Protein 4XGQ (pdb70)

Structure (mmCIF, N/CA/C/O backbone):
data_4XGQ
#
_entry.id   4XGQ
#
_cell.length_a   96.381
_cell.length_b   96.381
_cell.length_c   232.788
_cell.angle_alpha   90.00
_cell.angle_beta   90.00
_cell.angle_gamma   120.00
#
_symmetry.space_group_name_H-M   'P 31 2 1'
#
loop_
_entity.id
_entity.type
_entity.pdbx_description
1 polymer 'Ribonuclease VapC30'
2 polymer 'Antitoxin VapB30'
3 non-polymer 'MAGNESIUM ION'
4 water water
#
loop_
_atom_site.group_PDB
_atom_site.id
_atom_site.type_symbol
_atom_site.label_atom_id
_atom_site.label_alt_id
_atom_site.label_comp_id
_atom_site.label_asym_id
_atom_site.label_entity_id
_atom_site.label_seq_id
_atom_site.pdbx_PDB_ins_code
_atom_site.Cartn_x
_atom_site.Cartn_y
_atom_site.Cartn_z
_atom_site.occupancy
_atom_site.B_iso_or_equiv
_atom_site.auth_seq_id
_atom_site.auth_comp_id
_atom_site.auth_asym_id
_atom_site.auth_atom_id
_atom_site.pdbx_PDB_model_num
ATOM 1 N N . MET A 1 1 ? -28.519 -37.617 -29.994 1.00 52.77 0 MET A N 1
ATOM 2 C CA . MET A 1 1 ? -27.731 -37.353 -28.762 1.00 46.87 0 MET A CA 1
ATOM 3 C C . MET A 1 1 ? -27.044 -36.034 -28.951 1.00 44.40 0 MET A C 1
ATOM 4 O O . MET A 1 1 ? -26.972 -35.542 -30.058 1.00 49.37 0 MET A O 1
ATOM 9 N N . MET A 1 2 ? -26.541 -35.452 -27.875 1.00 46.24 1 MET A N 1
ATOM 10 C CA . MET A 1 2 ? -25.745 -34.246 -27.968 1.00 47.69 1 MET A CA 1
ATOM 11 C C . MET A 1 2 ? -24.560 -34.308 -27.034 1.00 51.46 1 MET A C 1
ATOM 12 O O . MET A 1 2 ? -24.564 -35.089 -26.088 1.00 59.87 1 MET A O 1
ATOM 17 N N . VAL A 1 3 ? -23.572 -33.449 -27.273 1.00 46.06 2 VAL A N 1
ATOM 18 C CA . VAL A 1 3 ? -22.512 -33.244 -26.328 1.00 45.29 2 VAL A CA 1
ATOM 19 C C . VAL A 1 3 ? -22.663 -31.824 -25.819 1.00 45.32 2 VAL A C 1
ATOM 20 O O . VAL A 1 3 ? -22.861 -30.922 -26.604 1.00 41.91 2 VAL A O 1
ATOM 24 N N . ILE A 1 4 ? -22.531 -31.630 -24.510 1.00 47.26 3 ILE A N 1
ATOM 25 C CA . ILE A 1 4 ? -22.641 -30.313 -23.921 1.00 49.94 3 ILE A CA 1
ATOM 26 C C . ILE A 1 4 ? -21.261 -29.748 -23.605 1.00 51.64 3 ILE A C 1
ATOM 27 O O . ILE A 1 4 ? -20.415 -30.464 -23.094 1.00 57.13 3 ILE A O 1
ATOM 32 N N . ASP A 1 5 ? -21.050 -28.459 -23.859 1.00 47.60 4 ASP A N 1
ATOM 33 C CA . ASP A 1 5 ? -19.776 -27.851 -23.572 1.00 48.19 4 ASP A CA 1
ATOM 34 C C . ASP A 1 5 ? -19.877 -26.967 -22.371 1.00 51.12 4 ASP A C 1
ATOM 35 O O . ASP A 1 5 ? -20.964 -26.574 -21.963 1.00 55.66 4 ASP A O 1
ATOM 40 N N . THR A 1 6 ? -18.717 -26.662 -21.802 1.00 54.30 5 THR A N 1
ATOM 41 C CA . THR A 1 6 ? -18.594 -25.804 -20.619 1.00 51.62 5 THR A CA 1
ATOM 42 C C . THR A 1 6 ? -19.214 -24.446 -20.872 1.00 49.33 5 THR A C 1
ATOM 43 O O . THR A 1 6 ? -19.875 -23.900 -20.005 1.00 50.62 5 THR A O 1
ATOM 47 N N . SER A 1 7 ? -18.986 -23.902 -22.067 1.00 48.30 6 SER A N 1
ATOM 48 C CA . SER A 1 7 ? -19.506 -22.592 -22.419 1.00 48.73 6 SER A CA 1
ATOM 49 C C . SER A 1 7 ? -21.033 -22.526 -22.360 1.00 48.55 6 SER A C 1
ATOM 50 O O . SER A 1 7 ? -21.597 -21.520 -21.999 1.00 50.91 6 SER A O 1
ATOM 53 N N . ALA A 1 8 ? -21.695 -23.617 -22.708 1.00 51.57 7 ALA A N 1
ATOM 54 C CA . ALA A 1 8 ? -23.146 -23.694 -22.621 1.00 52.21 7 ALA A CA 1
ATOM 55 C C . ALA A 1 8 ? -23.636 -23.751 -21.179 1.00 58.33 7 ALA A C 1
ATOM 56 O O . ALA A 1 8 ? -24.463 -22.933 -20.769 1.00 67.31 7 ALA A O 1
ATOM 58 N N . LEU A 1 9 ? -23.139 -24.707 -20.400 1.00 55.53 8 LEU A N 1
ATOM 59 C CA . LEU A 1 9 ? -23.655 -24.900 -19.030 1.00 51.44 8 LEU A CA 1
ATOM 60 C C . LEU A 1 9 ? -23.389 -23.723 -18.128 1.00 51.87 8 LEU A C 1
ATOM 61 O O . LEU A 1 9 ? -24.218 -23.377 -17.286 1.00 54.64 8 LEU A O 1
ATOM 66 N N . VAL A 1 10 ? -22.241 -23.089 -18.314 1.00 53.94 9 VAL A N 1
ATOM 67 C CA . VAL A 1 10 ? -21.905 -21.881 -17.550 1.00 52.13 9 VAL A CA 1
ATOM 68 C C . VAL A 1 10 ? -22.830 -20.727 -17.937 1.00 53.46 9 VAL A C 1
ATOM 69 O O . VAL A 1 10 ? -23.165 -19.858 -17.120 1.00 54.50 9 VAL A O 1
ATOM 73 N N . ALA A 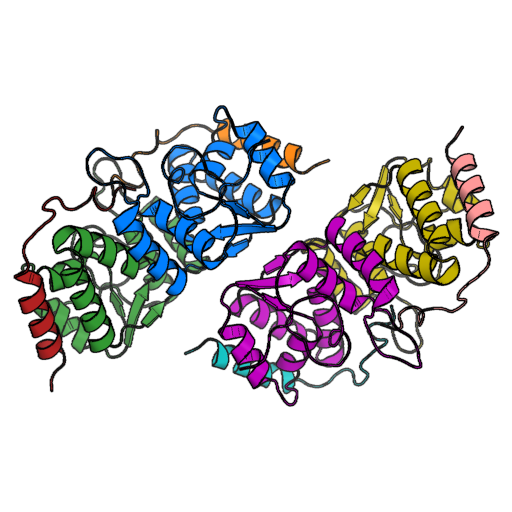1 11 ? -23.231 -20.717 -19.200 1.00 55.46 10 ALA A N 1
ATOM 74 C CA . ALA A 1 11 ? -24.185 -19.735 -19.688 1.00 54.16 10 ALA A CA 1
ATOM 75 C C . ALA A 1 11 ? -25.529 -20.021 -19.042 1.00 49.37 10 ALA A C 1
ATOM 76 O O . ALA A 1 11 ? -26.173 -19.135 -18.526 1.00 51.58 10 ALA A O 1
ATOM 78 N N . MET A 1 12 ? -25.924 -21.280 -19.036 1.00 45.89 11 MET A N 1
ATOM 79 C CA . MET A 1 12 ? -27.219 -21.630 -18.498 1.00 48.20 11 MET A CA 1
ATOM 80 C C . MET A 1 12 ? -27.315 -21.424 -16.983 1.00 53.99 11 MET A C 1
ATOM 81 O O . MET A 1 12 ? -28.410 -21.444 -16.446 1.00 62.22 11 MET A O 1
ATOM 86 N N . LEU A 1 13 ? -26.188 -21.269 -16.297 1.00 54.50 12 LEU A N 1
ATOM 87 C CA . LEU A 1 13 ? -26.200 -21.126 -14.845 1.00 51.18 12 LEU A CA 1
ATOM 88 C C . LEU A 1 13 ? -25.977 -19.690 -14.451 1.00 51.25 12 LEU A C 1
ATOM 89 O O . LEU A 1 13 ? -26.446 -19.285 -13.398 1.00 53.90 12 LEU A O 1
ATOM 94 N N . SER A 1 14 ? -25.230 -18.928 -15.252 1.00 49.95 13 SER A N 1
ATOM 95 C CA . SER A 1 14 ? -25.018 -17.504 -14.955 1.00 52.11 13 SER A CA 1
ATOM 96 C C . SER A 1 14 ? -26.166 -16.616 -15.437 1.00 54.14 13 SER A C 1
ATOM 97 O O . SER A 1 14 ? -26.146 -15.428 -15.155 1.00 60.57 13 SER A O 1
ATOM 100 N N . ASP A 1 15 ? -27.136 -17.187 -16.166 1.00 57.37 14 ASP A N 1
ATOM 101 C CA . ASP A 1 15 ? -28.330 -16.482 -16.690 1.00 53.50 14 ASP A CA 1
ATOM 102 C C . ASP A 1 15 ? -27.928 -15.482 -17.753 1.00 56.12 14 ASP A C 1
ATOM 103 O O . ASP A 1 15 ? -28.362 -14.338 -17.742 1.00 58.46 14 ASP A O 1
ATOM 108 N N . GLU A 1 16 ? -27.089 -15.941 -18.681 1.00 64.10 15 GLU A N 1
ATOM 109 C CA . GLU A 1 16 ? -26.626 -15.161 -19.826 1.00 57.42 15 GLU A CA 1
ATOM 110 C C . GLU A 1 16 ? -27.738 -15.031 -20.857 1.00 61.02 15 GLU A C 1
ATOM 111 O O . GLU A 1 16 ? -28.674 -15.827 -20.886 1.00 56.69 15 GLU A O 1
ATOM 117 N N . PRO A 1 17 ? -27.638 -14.014 -21.712 1.00 67.90 16 PRO A N 1
ATOM 118 C CA . PRO A 1 17 ? -28.694 -13.690 -22.666 1.00 70.75 16 PRO A CA 1
ATOM 119 C C . PRO A 1 17 ? -29.443 -14.880 -23.321 1.00 73.44 16 PRO A C 1
ATOM 120 O O . PRO A 1 17 ? -30.685 -14.894 -23.299 1.00 68.66 16 PRO A O 1
ATOM 124 N N . ASP A 1 18 ? -28.711 -15.849 -23.882 1.00 71.27 17 ASP A N 1
ATOM 125 C CA . ASP A 1 18 ? -29.340 -16.939 -24.671 1.00 66.48 17 ASP A CA 1
ATOM 126 C C . ASP A 1 18 ? -29.844 -18.112 -23.827 1.00 65.21 17 ASP A C 1
ATOM 127 O O . ASP A 1 18 ? -30.454 -19.052 -24.355 1.00 62.12 17 ASP A O 1
ATOM 132 N N . ALA A 1 19 ? -29.582 -18.066 -22.522 1.00 59.65 18 ALA A N 1
ATOM 133 C CA . ALA A 1 19 ? -29.817 -19.206 -21.655 1.00 54.37 18 ALA A CA 1
ATOM 134 C C . ALA A 1 19 ? -31.084 -19.943 -22.002 1.00 58.34 18 ALA A C 1
ATOM 135 O O . ALA A 1 19 ? -31.092 -21.150 -22.181 1.00 61.54 18 ALA A O 1
ATOM 137 N N . GLU A 1 20 ? -32.170 -19.206 -22.126 1.00 66.16 19 GLU A N 1
ATOM 138 C CA . GLU A 1 20 ? -33.480 -19.829 -22.261 1.00 66.73 19 GLU A CA 1
ATOM 139 C C . GLU A 1 20 ? -33.525 -20.759 -23.464 1.00 56.91 19 GLU A C 1
ATOM 140 O O . GLU A 1 20 ? -34.097 -21.831 -23.405 1.00 53.78 19 GLU A O 1
ATOM 146 N N . ARG A 1 21 ? -32.906 -20.354 -24.560 1.00 60.07 20 ARG A N 1
ATOM 147 C CA . ARG A 1 21 ? -32.895 -21.204 -25.759 1.00 62.57 20 ARG A CA 1
ATOM 148 C C . ARG A 1 21 ? -32.029 -22.448 -25.541 1.00 57.51 20 ARG A C 1
ATOM 149 O O . ARG A 1 21 ? -32.367 -23.556 -25.985 1.00 58.41 20 ARG A O 1
ATOM 157 N N . PHE A 1 22 ? -30.921 -22.273 -24.842 1.00 49.97 21 PHE A N 1
ATOM 158 C CA . PHE A 1 22 ? -30.054 -23.392 -24.596 1.00 51.69 21 PHE A CA 1
ATOM 159 C C . PHE A 1 22 ? -30.747 -24.513 -23.823 1.00 53.34 21 PHE A C 1
ATOM 160 O O . PHE A 1 22 ? -30.495 -25.697 -24.073 1.00 54.89 21 PHE A O 1
ATOM 168 N N . GLU A 1 23 ? -31.641 -24.135 -22.916 1.00 52.72 22 GLU A N 1
ATOM 169 C CA . GLU A 1 23 ? -32.427 -25.088 -22.135 1.00 49.37 22 GLU A CA 1
ATOM 170 C C . GLU A 1 23 ? -33.375 -25.845 -23.016 1.00 52.29 22 GLU A C 1
ATOM 171 O O . GLU A 1 23 ? -33.626 -27.052 -22.811 1.00 53.61 22 GLU A O 1
ATOM 177 N N . ALA A 1 24 ? -33.915 -25.141 -24.003 1.00 55.42 23 ALA A N 1
ATOM 178 C CA . ALA A 1 24 ? -34.907 -25.752 -24.880 1.00 55.98 23 ALA A CA 1
ATOM 179 C C . ALA A 1 24 ? -34.264 -26.882 -25.669 1.00 54.29 23 ALA A C 1
ATOM 180 O O . ALA A 1 24 ? -34.848 -27.986 -25.782 1.00 53.03 23 ALA A O 1
ATOM 182 N N . ALA A 1 25 ? -33.063 -26.607 -26.209 1.00 54.25 24 ALA A N 1
ATOM 183 C CA . ALA A 1 25 ? -32.282 -27.627 -26.982 1.00 52.45 24 ALA A CA 1
ATOM 184 C C . ALA A 1 25 ? -31.968 -28.873 -26.144 1.00 48.60 24 ALA A C 1
ATOM 185 O O . ALA A 1 25 ? -32.085 -30.024 -26.618 1.00 42.75 24 ALA A O 1
ATOM 187 N N . VAL A 1 26 ? -31.604 -28.628 -24.884 1.00 47.92 25 VAL A N 1
ATOM 188 C CA . VAL A 1 26 ? -31.339 -29.708 -23.945 1.00 50.14 25 VAL A CA 1
ATOM 189 C C . VAL A 1 26 ? -32.554 -30.609 -23.822 1.00 53.64 25 VAL A C 1
ATOM 190 O O . VAL A 1 26 ? -32.408 -31.826 -23.871 1.00 56.09 25 VAL A O 1
ATOM 194 N N . GLU A 1 27 ? -33.746 -30.022 -23.678 1.00 58.76 26 GLU A N 1
ATOM 195 C CA . GLU A 1 27 ? -35.002 -30.813 -23.610 1.00 56.48 26 GLU A CA 1
ATOM 196 C C . GLU A 1 27 ? -35.288 -31.575 -24.897 1.00 52.78 26 GLU A C 1
ATOM 197 O O . GLU A 1 27 ? -35.803 -32.704 -24.865 1.00 50.42 26 GLU A O 1
ATOM 203 N N . ALA A 1 28 ? -34.977 -30.933 -26.021 1.00 50.40 27 ALA A N 1
ATOM 204 C CA . ALA A 1 28 ? -35.243 -31.501 -27.334 1.00 46.28 27 ALA A CA 1
ATOM 205 C C . ALA A 1 28 ? -34.509 -32.826 -27.580 1.00 49.43 27 ALA A C 1
ATOM 206 O O . ALA A 1 28 ? -35.019 -33.660 -28.320 1.00 51.46 27 ALA A O 1
ATOM 208 N N . ASP A 1 29 ? -33.319 -33.018 -26.985 1.00 53.30 28 ASP A N 1
ATOM 209 C CA . ASP A 1 29 ? -32.621 -34.333 -27.052 1.00 52.16 28 ASP A CA 1
ATOM 210 C C . ASP A 1 29 ? -32.412 -34.943 -25.657 1.00 53.33 28 ASP A C 1
ATOM 211 O O . ASP A 1 29 ? -31.854 -34.307 -24.777 1.00 56.14 28 ASP A O 1
ATOM 216 N N . HIS A 1 30 ? -32.863 -36.174 -25.465 1.00 52.26 29 HIS A N 1
ATOM 217 C CA . HIS A 1 30 ? -32.899 -36.786 -24.146 1.00 55.59 29 HIS A CA 1
ATOM 218 C C . HIS A 1 30 ? -31.535 -37.299 -23.687 1.00 57.97 29 HIS A C 1
ATOM 219 O O . HIS A 1 30 ? -31.183 -37.171 -22.518 1.00 59.94 29 HIS A O 1
ATOM 226 N N . ILE A 1 31 ? -30.776 -37.894 -24.602 1.00 56.56 30 ILE A N 1
ATOM 227 C CA . ILE A 1 31 ? -29.475 -38.459 -24.267 1.00 49.56 30 ILE A CA 1
ATOM 228 C C . ILE A 1 31 ? -28.364 -37.446 -24.446 1.00 47.50 30 ILE A C 1
ATOM 229 O O . ILE A 1 31 ? -28.086 -37.014 -25.566 1.00 47.98 30 ILE A O 1
ATOM 234 N N . ARG A 1 32 ? -27.720 -37.106 -23.341 1.00 43.06 31 ARG A N 1
ATOM 235 C CA . ARG A 1 32 ? -26.794 -35.984 -23.262 1.00 41.84 31 ARG A CA 1
ATOM 236 C C . ARG A 1 32 ? -25.466 -36.416 -22.648 1.00 43.61 31 ARG A C 1
ATOM 237 O O . ARG A 1 32 ? -25.427 -37.018 -21.572 1.00 46.27 31 ARG A O 1
ATOM 245 N N . LEU A 1 33 ? -24.373 -36.103 -23.325 1.00 42.56 32 LEU A N 1
ATOM 246 C CA . LEU A 1 33 ? -23.049 -36.441 -22.848 1.00 37.91 32 LEU A CA 1
ATOM 247 C C . LEU A 1 33 ? -22.333 -35.164 -22.508 1.00 40.24 32 LEU A C 1
ATOM 248 O O . LEU A 1 33 ? -22.616 -34.100 -23.066 1.00 43.98 32 LEU A O 1
ATOM 253 N N . MET A 1 34 ? -21.382 -35.284 -21.599 1.00 44.54 33 MET A N 1
ATOM 254 C CA . MET A 1 34 ? -20.454 -34.202 -21.248 1.00 44.22 33 MET A CA 1
ATOM 255 C C . MET A 1 34 ? -19.120 -34.816 -20.767 1.00 46.01 33 MET A C 1
ATOM 256 O O . MET A 1 34 ? -19.082 -35.754 -19.937 1.00 45.18 33 MET A O 1
ATOM 261 N N . SER A 1 35 ? -18.017 -34.316 -21.300 1.00 47.05 34 SER A N 1
ATOM 262 C CA . SER A 1 35 ? -16.719 -34.844 -20.907 1.00 46.63 34 SER A CA 1
ATOM 263 C C . SER A 1 35 ? -16.413 -34.441 -19.521 1.00 45.05 34 SER A C 1
ATOM 264 O O . SER A 1 35 ? -16.673 -33.306 -19.141 1.00 45.91 34 SER A O 1
ATOM 267 N N . THR A 1 36 ? -15.809 -35.369 -18.781 1.00 48.43 35 THR A N 1
ATOM 268 C CA . THR A 1 36 ? -15.462 -35.174 -17.358 1.00 43.45 35 THR A CA 1
ATOM 269 C C . THR A 1 36 ? -14.606 -33.937 -17.166 1.00 40.13 35 THR A C 1
ATOM 270 O O . THR A 1 36 ? -14.662 -33.303 -16.134 1.00 41.33 35 THR A O 1
ATOM 274 N N . ALA A 1 37 ? -13.798 -33.614 -18.163 1.00 41.50 36 ALA A N 1
ATOM 275 C CA . ALA A 1 37 ? -12.947 -32.434 -18.098 1.00 43.30 36 ALA A CA 1
ATOM 276 C C . ALA A 1 37 ? -13.723 -31.127 -18.310 1.00 42.43 36 ALA A C 1
ATOM 277 O O . ALA A 1 37 ? -13.300 -30.071 -17.840 1.00 44.88 36 ALA A O 1
ATOM 279 N N . SER A 1 38 ? -14.815 -31.183 -19.073 1.00 46.02 37 SER A N 1
ATOM 280 C CA . SER A 1 38 ? -15.659 -30.002 -19.312 1.00 44.49 37 SER A CA 1
ATOM 281 C C . SER A 1 38 ? -16.498 -29.748 -18.100 1.00 46.09 37 SER A C 1
ATOM 282 O O . SER A 1 38 ? -16.645 -28.601 -17.698 1.00 51.29 37 SER A O 1
ATOM 285 N N . TYR A 1 39 ? -17.004 -30.830 -17.506 1.00 43.30 38 TYR A N 1
ATOM 286 C CA . TYR A 1 39 ? -17.570 -30.826 -16.155 1.00 41.65 38 TYR A CA 1
ATOM 287 C C . TYR A 1 39 ? -16.679 -30.214 -15.099 1.00 44.80 38 TYR A C 1
ATOM 288 O O . TYR A 1 39 ? -17.122 -29.391 -14.299 1.00 52.96 38 TYR A O 1
ATOM 297 N N . LEU A 1 40 ? -15.426 -30.619 -15.048 1.00 46.29 39 LEU A N 1
ATOM 298 C CA . LEU A 1 40 ? -14.483 -29.962 -14.137 1.00 46.82 39 LEU A CA 1
ATOM 299 C C . LEU A 1 40 ? -14.383 -28.450 -14.417 1.00 46.24 39 LEU A C 1
ATOM 300 O O . LEU A 1 40 ? -14.547 -27.639 -13.518 1.00 47.59 39 LEU A O 1
ATOM 305 N N . GLU A 1 41 ? -14.098 -28.078 -15.662 1.00 44.78 40 GLU A N 1
ATOM 306 C CA . GLU A 1 41 ? -13.903 -26.667 -16.013 1.00 45.68 40 GLU A CA 1
ATOM 307 C C . GLU A 1 41 ? -15.114 -25.854 -15.623 1.00 43.31 40 GLU A C 1
ATOM 308 O O . GLU A 1 41 ? -14.965 -24.739 -15.186 1.00 45.54 40 GLU A O 1
ATOM 314 N N . THR A 1 42 ? -16.302 -26.422 -15.805 1.00 42.64 41 THR A N 1
ATOM 315 C CA . THR A 1 42 ? -17.541 -25.813 -15.362 1.00 41.89 41 THR A CA 1
ATOM 316 C C . THR A 1 42 ? -17.587 -25.708 -13.850 1.00 41.61 41 THR A C 1
ATOM 317 O O . THR A 1 42 ? -17.877 -24.662 -13.321 1.00 46.37 41 THR A O 1
ATOM 321 N N . ALA A 1 43 ? -17.293 -26.791 -13.151 1.00 43.58 42 ALA A N 1
ATOM 322 C CA . ALA A 1 43 ? -17.227 -26.746 -11.682 1.00 42.90 42 ALA A CA 1
ATOM 323 C C . ALA A 1 43 ? -16.275 -25.678 -11.165 1.00 46.20 42 ALA A C 1
ATOM 324 O O . ALA A 1 43 ? -16.618 -24.938 -10.259 1.00 52.13 42 ALA A O 1
ATOM 326 N N . LEU A 1 44 ? -15.085 -25.594 -11.740 1.00 48.96 43 LEU A N 1
ATOM 327 C CA . LEU A 1 44 ? -14.101 -24.582 -11.324 1.00 51.63 43 LEU A CA 1
ATOM 328 C C . LEU A 1 44 ? -14.659 -23.169 -11.513 1.00 50.08 43 LEU A C 1
ATOM 329 O O . LEU A 1 44 ? -14.533 -22.331 -10.638 1.00 51.18 43 LEU A O 1
ATOM 334 N N . VAL A 1 45 ? -15.257 -22.908 -12.671 1.00 50.24 44 VAL A N 1
ATOM 335 C CA . VAL A 1 45 ? -15.638 -21.542 -13.021 1.00 54.20 44 VAL A CA 1
ATOM 336 C C . VAL A 1 45 ? -16.784 -21.145 -12.105 1.00 57.39 44 VAL A C 1
ATOM 337 O O . VAL A 1 45 ? -16.705 -20.131 -11.405 1.00 63.38 44 VAL A O 1
ATOM 341 N N . ILE A 1 46 ? -17.816 -21.982 -12.081 1.00 52.29 45 ILE A N 1
ATOM 342 C CA . ILE A 1 46 ? -18.969 -21.767 -11.225 1.00 51.42 45 ILE A CA 1
ATOM 343 C C . ILE A 1 46 ? -18.566 -21.588 -9.772 1.00 53.40 45 ILE A C 1
ATOM 344 O O . ILE A 1 46 ? -18.874 -20.566 -9.180 1.00 59.60 45 ILE A O 1
ATOM 349 N N . GLU A 1 47 ? -17.858 -22.559 -9.206 1.00 52.86 46 GLU A N 1
ATOM 350 C CA . GLU A 1 47 ? -17.512 -22.500 -7.773 1.00 53.23 46 GLU A CA 1
ATOM 351 C C . GLU A 1 47 ? -16.548 -21.365 -7.430 1.00 53.65 46 GLU A C 1
ATOM 352 O O . GLU A 1 47 ? -16.463 -20.957 -6.292 1.00 61.01 46 GLU A O 1
ATOM 358 N N . ALA A 1 48 ? -15.807 -20.870 -8.403 1.00 55.70 47 ALA A N 1
ATOM 359 C CA . ALA A 1 48 ? -15.019 -19.673 -8.191 1.00 58.91 47 ALA A CA 1
ATOM 360 C C . ALA A 1 48 ? -15.985 -18.510 -8.040 1.00 60.88 47 ALA A C 1
ATOM 361 O O . ALA A 1 48 ? -15.874 -17.742 -7.111 1.00 60.22 47 ALA A O 1
ATOM 363 N N . ARG A 1 49 ? -16.953 -18.405 -8.944 1.00 61.69 48 ARG A N 1
ATOM 364 C CA . ARG A 1 49 ? -17.789 -17.213 -8.991 1.00 63.95 48 ARG A CA 1
ATOM 365 C C . ARG A 1 49 ? -18.833 -17.177 -7.874 1.00 62.81 48 ARG A C 1
ATOM 366 O O . ARG A 1 49 ? -18.945 -16.184 -7.166 1.00 60.92 48 ARG A O 1
ATOM 374 N N . PHE A 1 50 ? -19.568 -18.269 -7.720 1.00 59.13 49 PHE A N 1
ATOM 375 C CA . PHE A 1 50 ? -20.693 -18.358 -6.802 1.00 56.80 49 PHE A CA 1
ATOM 376 C C . PHE A 1 50 ? -20.416 -19.245 -5.593 1.00 56.85 49 PHE A C 1
ATOM 377 O O . PHE A 1 50 ? -21.352 -19.653 -4.887 1.00 52.39 49 PHE A O 1
ATOM 385 N N . GLY A 1 51 ? -19.135 -19.524 -5.353 1.00 56.99 50 GLY A N 1
ATOM 386 C CA . GLY A 1 51 ? -18.708 -20.352 -4.231 1.00 55.61 50 GLY A CA 1
ATOM 387 C C . GLY A 1 51 ? -19.191 -21.787 -4.352 1.00 55.27 50 GLY A C 1
ATOM 388 O O . GLY A 1 51 ? -19.759 -22.193 -5.379 1.00 57.97 50 GLY A O 1
ATOM 389 N N . GLU A 1 52 ? -19.013 -22.538 -3.273 1.00 51.57 51 GLU A N 1
ATOM 390 C CA . GLU A 1 52 ? -19.480 -23.903 -3.224 1.00 52.49 51 GLU A CA 1
ATOM 391 C C . GLU A 1 52 ? -20.962 -24.060 -3.470 1.00 51.88 51 GLU A C 1
ATOM 392 O O . GLU A 1 52 ? -21.358 -25.096 -3.988 1.00 61.86 51 GLU A O 1
ATOM 398 N N . PRO A 1 53 ? -21.795 -23.066 -3.084 1.00 50.53 52 PRO A N 1
ATOM 399 C CA . PRO A 1 53 ? -23.217 -23.303 -3.341 1.00 51.56 52 PRO A CA 1
ATOM 400 C C . PRO A 1 53 ? -23.572 -23.287 -4.813 1.00 47.02 52 PRO A C 1
ATOM 401 O O . PRO A 1 53 ? -24.527 -23.902 -5.208 1.00 49.81 52 PRO A O 1
ATOM 405 N N . GLY A 1 54 ? -22.835 -22.540 -5.606 1.00 47.63 53 GLY A N 1
ATOM 406 C CA . GLY A 1 54 ? -22.977 -22.607 -7.064 1.00 48.26 53 GLY A CA 1
ATOM 407 C C . GLY A 1 54 ? -22.715 -24.017 -7.567 1.00 48.08 53 GLY A C 1
ATOM 408 O O . GLY A 1 54 ? -23.406 -24.529 -8.460 1.00 44.50 53 GLY A O 1
ATOM 409 N N . GLY A 1 55 ? -21.733 -24.669 -6.959 1.00 46.29 54 GLY A N 1
ATOM 410 C CA . GLY A 1 55 ? -21.447 -26.045 -7.288 1.00 43.54 54 GLY A CA 1
ATOM 411 C C . GLY A 1 55 ? -22.586 -26.991 -7.008 1.00 39.83 54 GLY A C 1
ATOM 412 O O . GLY A 1 55 ? -22.771 -27.992 -7.737 1.00 41.02 54 GLY A O 1
ATOM 413 N N . ARG A 1 56 ? -23.338 -26.707 -5.951 1.00 40.61 55 ARG A N 1
ATOM 414 C CA . ARG A 1 56 ? -24.521 -27.526 -5.628 1.00 41.94 55 ARG A CA 1
ATOM 415 C C . ARG A 1 56 ? -25.574 -27.381 -6.737 1.00 43.44 55 ARG A C 1
ATOM 416 O O . ARG A 1 56 ? -26.241 -28.359 -7.154 1.00 43.21 55 ARG A O 1
ATOM 424 N N . GLU A 1 57 ? -25.696 -26.166 -7.274 1.00 42.54 56 GLU A N 1
ATOM 425 C CA . GLU A 1 57 ? -26.616 -25.971 -8.403 1.00 46.30 56 GLU A CA 1
ATOM 426 C C . GLU A 1 57 ? -26.125 -26.672 -9.660 1.00 42.83 56 GLU A C 1
ATOM 427 O O . GLU A 1 57 ? -26.916 -27.264 -10.400 1.00 47.71 56 GLU A O 1
ATOM 433 N N . LEU A 1 58 ? -24.816 -26.644 -9.879 1.00 41.56 57 LEU A N 1
ATOM 434 C CA . LEU A 1 58 ? -24.206 -27.415 -10.979 1.00 41.01 57 LEU A CA 1
ATOM 435 C C . LEU A 1 58 ? -24.482 -28.896 -10.847 1.00 41.83 57 LEU A C 1
ATOM 436 O O . LEU A 1 58 ? -24.825 -29.554 -11.821 1.00 43.02 57 LEU A O 1
ATOM 441 N N . ASP A 1 59 ? -24.349 -29.426 -9.631 1.00 43.63 58 ASP A N 1
ATOM 442 C CA . ASP A 1 59 ? -24.647 -30.846 -9.407 1.00 43.39 58 ASP A CA 1
ATOM 443 C C . ASP A 1 59 ? -26.124 -31.202 -9.596 1.00 43.72 58 ASP A C 1
ATOM 444 O O . ASP A 1 59 ? -26.446 -32.287 -10.040 1.00 49.94 58 ASP A O 1
ATOM 449 N N . LEU A 1 60 ? -27.023 -30.294 -9.260 1.00 47.13 59 LEU A N 1
ATOM 450 C CA . LEU A 1 60 ? -28.449 -30.558 -9.457 1.00 48.05 59 LEU A CA 1
ATOM 451 C C . LEU A 1 60 ? -28.807 -30.566 -10.940 1.00 43.86 59 LEU A C 1
ATOM 452 O O . LEU A 1 60 ? -29.596 -31.386 -11.397 1.00 43.70 59 LEU A O 1
ATOM 457 N N . TRP A 1 61 ? -28.239 -29.625 -11.680 1.00 43.31 60 TRP A N 1
ATOM 458 C CA . TRP A 1 61 ? -28.497 -29.531 -13.120 1.00 46.74 60 TRP A CA 1
ATOM 459 C C . TRP A 1 61 ? -28.108 -30.830 -13.820 1.00 46.42 60 TRP A C 1
ATOM 460 O O . TRP A 1 61 ? -28.922 -31.420 -14.500 1.00 45.42 60 TRP A O 1
ATOM 471 N N . LEU A 1 62 ? -26.866 -31.287 -13.599 1.00 48.64 61 LEU A N 1
ATOM 472 C CA . LEU A 1 62 ? -26.379 -32.573 -14.141 1.00 45.24 61 LEU A CA 1
ATOM 473 C C . LEU A 1 62 ? -27.280 -33.758 -13.787 1.00 42.68 61 LEU A C 1
ATOM 474 O O . LEU A 1 62 ? -27.614 -34.590 -14.652 1.00 40.20 61 LEU A O 1
ATOM 479 N N . HIS A 1 63 ? -27.668 -33.832 -12.521 1.00 40.95 62 HIS A N 1
ATOM 480 C CA . HIS A 1 63 ? -28.596 -34.868 -12.098 1.00 49.12 62 HIS A CA 1
ATOM 481 C C . HIS A 1 63 ? -29.948 -34.729 -12.815 1.00 53.94 62 HIS A C 1
ATOM 482 O O . HIS A 1 63 ? -30.436 -35.690 -13.418 1.00 48.54 62 HIS A O 1
ATOM 489 N N . ARG A 1 64 ? -30.515 -33.517 -12.781 1.00 57.38 63 ARG A N 1
ATOM 490 C CA . ARG A 1 64 ? -31.850 -33.260 -13.342 1.00 60.41 63 ARG A CA 1
ATOM 491 C C . ARG A 1 64 ? -31.903 -33.513 -14.840 1.00 54.78 63 ARG A C 1
ATOM 492 O O . ARG A 1 64 ? -32.859 -34.088 -15.348 1.00 51.59 63 ARG A O 1
ATOM 500 N N . ALA A 1 65 ? -30.868 -33.072 -15.543 1.00 52.55 64 ALA A N 1
ATOM 501 C CA . ALA A 1 65 ? -30.737 -33.322 -16.973 1.00 46.27 64 ALA A CA 1
ATOM 502 C C . ALA A 1 65 ? -30.265 -34.720 -17.280 1.00 40.43 64 ALA A C 1
ATOM 503 O O . ALA A 1 65 ? -30.191 -35.070 -18.427 1.00 42.76 64 ALA A O 1
ATOM 505 N N . ALA A 1 66 ? -29.939 -35.517 -16.262 1.00 43.05 65 ALA A N 1
ATOM 506 C CA . ALA A 1 66 ? -29.465 -36.927 -16.448 1.00 44.19 65 ALA A CA 1
ATOM 507 C C . ALA A 1 66 ? -28.204 -37.035 -17.367 1.00 44.06 65 ALA A C 1
ATOM 508 O O . ALA A 1 66 ? -28.098 -37.922 -18.222 1.00 39.79 65 ALA A O 1
ATOM 510 N N . VAL A 1 67 ? -27.260 -36.122 -17.171 1.00 40.33 66 VAL A N 1
ATOM 511 C CA . VAL A 1 67 ? -26.152 -35.996 -18.087 1.00 40.75 66 VAL A CA 1
ATOM 512 C C . VAL A 1 67 ? -25.163 -37.095 -17.783 1.00 42.67 66 VAL A C 1
ATOM 513 O O . VAL A 1 67 ? -24.867 -37.346 -16.640 1.00 45.55 66 VAL A O 1
ATOM 517 N N . ASP A 1 68 ? -24.678 -37.775 -18.809 1.00 46.23 67 ASP A N 1
ATOM 518 C CA . ASP A 1 68 ? -23.677 -38.841 -18.639 1.00 46.70 67 ASP A CA 1
ATOM 519 C C . ASP A 1 68 ? -22.274 -38.276 -18.772 1.00 46.73 67 ASP A C 1
ATOM 520 O O . ASP A 1 68 ? -21.854 -37.893 -19.867 1.00 47.64 67 ASP A O 1
ATOM 525 N N . LEU A 1 69 ? -21.558 -38.205 -17.657 1.00 45.47 68 LEU A N 1
ATOM 526 C CA . LEU A 1 69 ? -20.173 -37.767 -17.684 1.00 44.27 68 LEU A CA 1
ATOM 527 C C . LEU A 1 69 ? -19.320 -38.875 -18.318 1.00 40.95 68 LEU A C 1
ATOM 528 O O . LEU A 1 69 ? -19.117 -39.938 -17.729 1.00 40.73 68 LEU A O 1
ATOM 533 N N . VAL A 1 70 ? -18.842 -38.638 -19.525 1.00 39.40 69 VAL A N 1
ATOM 534 C CA . VAL A 1 70 ? -17.953 -39.600 -20.164 1.00 39.80 69 VAL A CA 1
ATOM 535 C C . VAL A 1 70 ? -16.449 -39.330 -19.909 1.00 39.84 69 VAL A C 1
ATOM 536 O O . VAL A 1 70 ? -15.928 -38.205 -20.122 1.00 36.20 69 VAL A O 1
ATOM 540 N N . ALA A 1 71 ? -15.765 -40.371 -19.447 1.00 39.56 70 ALA A N 1
ATOM 541 C CA . ALA A 1 71 ? -14.311 -40.277 -19.225 1.00 45.92 70 ALA A CA 1
ATOM 542 C C . ALA A 1 71 ? -13.530 -39.957 -20.523 1.00 42.62 70 ALA A C 1
ATOM 543 O O . ALA A 1 71 ? -13.936 -40.364 -21.628 1.00 36.71 70 ALA A O 1
ATOM 545 N N . VAL A 1 72 ? -12.446 -39.200 -20.357 1.00 39.78 71 VAL A N 1
ATOM 546 C CA . VAL A 1 72 ? -11.566 -38.824 -21.460 1.00 41.64 71 VAL A CA 1
ATOM 547 C C . VAL A 1 72 ? -10.555 -39.968 -21.702 1.00 42.85 71 VAL A C 1
ATOM 548 O O . VAL A 1 72 ? -9.659 -40.226 -20.888 1.00 37.05 71 VAL A O 1
ATOM 552 N N . HIS A 1 73 ? -10.727 -40.670 -22.810 1.00 42.04 72 HIS A N 1
ATOM 553 C CA . HIS A 1 73 ? -9.844 -41.747 -23.147 1.00 44.12 72 HIS A CA 1
ATOM 554 C C . HIS A 1 73 ? -8.792 -41.283 -24.132 1.00 46.33 72 HIS A C 1
ATOM 555 O O . HIS A 1 73 ? -8.838 -40.167 -24.668 1.00 50.06 72 HIS A O 1
ATOM 562 N N . ALA A 1 74 ? -7.807 -42.127 -24.349 1.00 50.45 73 ALA A N 1
ATOM 563 C CA . ALA A 1 74 ? -6.680 -41.758 -25.227 1.00 52.40 73 ALA A CA 1
ATOM 564 C C . ALA A 1 74 ? -7.157 -41.386 -26.631 1.00 44.36 73 ALA A C 1
ATOM 565 O O . ALA A 1 74 ? -6.702 -40.389 -27.227 1.00 44.01 73 ALA A O 1
ATOM 567 N N . ASP A 1 75 ? -8.105 -42.166 -27.145 1.00 39.51 74 ASP A N 1
ATOM 568 C CA . ASP A 1 75 ? -8.637 -41.893 -28.478 1.00 41.58 74 ASP A CA 1
ATOM 569 C C . ASP A 1 75 ? -9.183 -40.471 -28.598 1.00 41.71 74 ASP A C 1
ATOM 570 O O . ASP A 1 75 ? -8.910 -39.797 -29.580 1.00 46.59 74 ASP A O 1
ATOM 575 N N . GLN A 1 76 ? -9.906 -40.010 -27.578 1.00 42.33 75 GLN A N 1
ATOM 576 C CA . GLN A 1 76 ? -10.433 -38.644 -27.561 1.00 44.77 75 GLN A CA 1
ATOM 577 C C . GLN A 1 76 ? -9.294 -37.662 -27.496 1.00 45.80 75 GLN A C 1
ATOM 578 O O . GLN A 1 76 ? -9.334 -36.640 -28.173 1.00 50.54 75 GLN A O 1
ATOM 584 N N . ALA A 1 77 ? -8.288 -37.948 -26.680 1.00 43.30 76 ALA A N 1
ATOM 585 C CA . ALA A 1 77 ? -7.142 -37.058 -26.616 1.00 44.70 76 ALA A CA 1
ATOM 586 C C . ALA A 1 77 ? -6.367 -37.017 -27.941 1.00 45.33 76 ALA A C 1
ATOM 587 O O . ALA A 1 77 ? -5.923 -35.929 -28.350 1.00 45.10 76 ALA A O 1
ATOM 589 N N . ASP A 1 78 ? -6.225 -38.165 -28.632 1.00 43.04 77 ASP A N 1
ATOM 590 C CA . ASP A 1 78 ? -5.519 -38.160 -29.955 1.00 46.94 77 ASP A CA 1
ATOM 591 C C . ASP A 1 78 ? -6.207 -37.243 -30.985 1.00 48.33 77 ASP A C 1
ATOM 592 O O . ASP A 1 78 ? -5.553 -36.428 -31.626 1.00 53.23 77 ASP A O 1
ATOM 597 N N . ALA A 1 79 ? -7.525 -37.373 -31.150 1.00 49.56 78 ALA A N 1
ATOM 598 C CA . ALA A 1 79 ? -8.255 -36.525 -32.119 1.00 48.06 78 ALA A CA 1
ATOM 599 C C . ALA A 1 79 ? -8.219 -35.046 -31.715 1.00 44.83 78 ALA A C 1
ATOM 600 O O . ALA A 1 79 ? -8.055 -34.175 -32.532 1.00 45.60 78 ALA A O 1
ATOM 602 N N . ALA A 1 80 ? -8.355 -34.772 -30.430 1.00 46.14 79 ALA A N 1
ATOM 603 C CA . ALA A 1 80 ? -8.159 -33.425 -29.920 1.00 47.96 79 ALA A CA 1
ATOM 604 C C . ALA A 1 80 ? -6.784 -32.826 -30.302 1.00 55.29 79 ALA A C 1
ATOM 605 O O . ALA A 1 80 ? -6.690 -31.663 -30.737 1.00 56.38 79 ALA A O 1
ATOM 607 N N . ARG A 1 81 ? -5.732 -33.627 -30.121 1.00 57.57 80 ARG A N 1
ATOM 608 C CA . ARG A 1 81 ? -4.355 -33.224 -30.423 1.00 55.52 80 ARG A CA 1
ATOM 609 C C . ARG A 1 81 ? -4.180 -32.851 -31.896 1.00 51.53 80 ARG A C 1
ATOM 610 O O . ARG A 1 81 ? -3.626 -31.809 -32.227 1.00 44.20 80 ARG A O 1
ATOM 618 N N . ALA A 1 82 ? -4.676 -33.706 -32.781 1.00 53.09 81 ALA A N 1
ATOM 619 C CA . ALA A 1 82 ? -4.527 -33.457 -34.219 1.00 55.38 81 ALA A CA 1
ATOM 620 C C . ALA A 1 82 ? -5.397 -32.282 -34.640 1.00 54.76 81 ALA A C 1
ATOM 621 O O . ALA A 1 82 ? -4.988 -31.403 -35.392 1.00 63.17 81 ALA A O 1
ATOM 623 N N . ALA A 1 83 ? -6.604 -32.250 -34.118 1.00 50.54 82 ALA A N 1
ATOM 624 C CA . ALA A 1 83 ? -7.500 -31.206 -34.478 1.00 56.82 82 ALA A CA 1
ATOM 625 C C . ALA A 1 83 ? -6.879 -29.857 -34.176 1.00 53.71 82 ALA A C 1
ATOM 626 O O . ALA A 1 83 ? -6.927 -28.957 -35.003 1.00 55.69 82 ALA A O 1
ATOM 628 N N . TYR A 1 84 ? -6.275 -29.737 -33.002 1.00 52.39 83 TYR A N 1
ATOM 629 C CA . TYR A 1 84 ? -5.815 -28.444 -32.505 1.00 52.25 83 TYR A CA 1
ATOM 630 C C . TYR A 1 84 ? -4.836 -27.788 -33.486 1.00 53.73 83 TYR A C 1
ATOM 631 O O . TYR A 1 84 ? -4.813 -26.583 -33.640 1.00 56.07 83 TYR A O 1
ATOM 640 N N . ARG A 1 85 ? -4.030 -28.590 -34.162 1.00 54.02 84 ARG A N 1
ATOM 641 C CA . ARG A 1 85 ? -3.072 -28.036 -35.107 1.00 53.51 84 ARG A CA 1
ATOM 642 C C . ARG A 1 85 ? -3.790 -27.235 -36.197 1.00 55.51 84 ARG A C 1
ATOM 643 O O . ARG A 1 85 ? -3.286 -26.237 -36.673 1.00 58.32 84 ARG A O 1
ATOM 651 N N . THR A 1 86 ? -4.978 -27.684 -36.580 1.00 61.67 85 THR A N 1
ATOM 652 C CA . THR A 1 86 ? -5.763 -27.047 -37.639 1.00 54.98 85 THR A CA 1
ATOM 653 C C . THR A 1 86 ? -6.639 -25.914 -37.105 1.00 58.76 85 THR A C 1
ATOM 654 O O . THR A 1 86 ? -6.687 -24.824 -37.699 1.00 63.37 85 THR A O 1
ATOM 658 N N . TYR A 1 87 ? -7.348 -26.183 -36.004 1.00 56.25 86 TYR A N 1
ATOM 659 C CA . TYR A 1 87 ? -8.376 -25.275 -35.516 1.00 56.41 86 TYR A CA 1
ATOM 660 C C . TYR A 1 87 ? -8.010 -24.579 -34.206 1.00 60.81 86 TYR A C 1
ATOM 661 O O . TYR A 1 87 ? -8.860 -23.937 -33.581 1.00 58.58 86 TYR A O 1
ATOM 670 N N . GLY A 1 88 ? -6.751 -24.693 -33.800 1.00 58.33 87 GLY A N 1
ATOM 671 C CA . GLY A 1 88 ? -6.296 -24.094 -32.559 1.00 56.36 87 GLY A CA 1
ATOM 672 C C . GLY A 1 88 ? -6.350 -22.584 -32.554 1.00 64.58 87 GLY A C 1
ATOM 673 O O . GLY A 1 88 ? -6.209 -21.932 -33.588 1.00 65.07 87 GLY A O 1
ATOM 674 N N . LYS A 1 89 ? -6.558 -22.028 -31.369 1.00 77.60 88 LYS A N 1
ATOM 675 C CA . LYS A 1 89 ? -6.588 -20.596 -31.179 1.00 84.51 88 LYS A CA 1
ATOM 676 C C . LYS A 1 89 ? -5.140 -20.149 -31.091 1.00 100.29 88 LYS A C 1
ATOM 677 O O . LYS A 1 89 ? -4.564 -20.082 -30.004 1.00 113.16 88 LYS A O 1
ATOM 683 N N . GLY A 1 90 ? -4.537 -19.893 -32.249 1.00 105.62 89 GLY A N 1
ATOM 684 C CA . GLY A 1 90 ? -3.155 -19.408 -32.314 1.00 107.53 89 GLY A CA 1
ATOM 685 C C . GLY A 1 90 ? -3.149 -17.897 -32.211 1.00 113.57 89 GLY A C 1
ATOM 686 O O . GLY A 1 90 ? -4.100 -17.313 -31.690 1.00 123.46 89 GLY A O 1
ATOM 687 N N . ARG A 1 91 ? -2.091 -17.251 -32.699 1.00 114.15 90 ARG A N 1
ATOM 688 C CA . ARG A 1 91 ? -2.054 -15.794 -32.698 1.00 117.73 90 ARG A CA 1
ATOM 689 C C . ARG A 1 91 ? -3.164 -15.312 -33.613 1.00 130.14 90 ARG A C 1
ATOM 690 O O . ARG A 1 91 ? -3.375 -15.886 -34.689 1.00 139.92 90 ARG A O 1
ATOM 698 N N . HIS A 1 92 ? -3.914 -14.317 -33.141 1.00 138.85 91 HIS A N 1
ATOM 699 C CA . HIS A 1 92 ? -4.774 -13.488 -33.999 1.00 144.01 91 HIS A CA 1
ATOM 700 C C . HIS A 1 92 ? -6.096 -14.155 -34.457 1.00 138.34 91 HIS A C 1
ATOM 701 O O . HIS A 1 92 ? -7.012 -13.463 -34.924 1.00 132.95 91 HIS A O 1
ATOM 708 N N . ARG A 1 93 ? -6.198 -15.476 -34.275 1.00 131.39 92 ARG A N 1
ATOM 709 C CA . ARG A 1 93 ? -7.341 -16.279 -34.743 1.00 122.24 92 ARG A CA 1
ATOM 710 C C . ARG A 1 93 ? -8.095 -16.919 -33.565 1.00 111.59 92 ARG A C 1
ATOM 711 O O . ARG A 1 93 ? -7.492 -17.440 -32.611 1.00 105.89 92 ARG A O 1
ATOM 719 N N . ALA A 1 94 ? -9.424 -16.869 -33.644 1.00 101.46 93 ALA A N 1
ATOM 720 C CA . ALA A 1 94 ? -10.275 -17.570 -32.686 1.00 97.86 93 ALA A CA 1
ATOM 721 C C . ALA A 1 94 ? -10.236 -19.065 -33.009 1.00 86.08 93 ALA A C 1
ATOM 722 O O . ALA A 1 94 ? -9.762 -19.478 -34.062 1.00 79.47 93 ALA A O 1
ATOM 724 N N . GLY A 1 95 ? -10.725 -19.873 -32.086 1.00 77.81 94 GLY A N 1
ATOM 725 C CA . GLY A 1 95 ? -10.680 -21.311 -32.259 1.00 66.13 94 GLY A CA 1
ATOM 726 C C . GLY A 1 95 ? -10.536 -22.013 -30.937 1.00 58.58 94 GLY A C 1
ATOM 727 O O . GLY A 1 95 ? -10.684 -21.401 -29.885 1.00 58.13 94 GLY A O 1
ATOM 728 N N . LEU A 1 96 ? -10.221 -23.298 -30.997 1.00 58.69 95 LEU A N 1
ATOM 729 C CA . LEU A 1 96 ? -10.207 -24.140 -29.798 1.00 60.83 95 LEU A CA 1
ATOM 730 C C . LEU A 1 96 ? -9.066 -23.749 -28.880 1.00 58.31 95 LEU A C 1
ATOM 731 O O . LEU A 1 96 ? -8.006 -23.363 -29.355 1.00 60.16 95 LEU A O 1
ATOM 736 N N . ASN A 1 97 ? -9.301 -23.822 -27.573 1.00 53.09 96 ASN A N 1
ATOM 737 C CA . ASN A 1 97 ? -8.205 -23.786 -26.601 1.00 48.79 96 ASN A CA 1
ATOM 738 C C . ASN A 1 97 ? -8.072 -25.121 -25.841 1.00 45.08 96 ASN A C 1
ATOM 739 O O . ASN A 1 97 ? -8.744 -26.120 -26.162 1.00 47.25 96 ASN A O 1
ATOM 744 N N . TYR A 1 98 ? -7.169 -25.179 -24.876 1.00 43.55 97 TYR A N 1
ATOM 745 C CA . TYR A 1 98 ? -6.933 -26.430 -24.142 1.00 43.33 97 TYR A CA 1
ATOM 746 C C . TYR A 1 98 ? -8.234 -27.083 -23.641 1.00 44.84 97 TYR A C 1
ATOM 747 O O . TYR A 1 98 ? -8.439 -28.291 -23.810 1.00 46.42 97 TYR A O 1
ATOM 756 N N . GLY A 1 99 ? -9.105 -26.286 -23.029 1.00 43.27 98 GLY A N 1
ATOM 757 C CA . GLY A 1 99 ? -10.359 -26.797 -22.484 1.00 46.20 98 GLY A CA 1
ATOM 758 C C . GLY A 1 99 ? -11.311 -27.305 -23.543 1.00 50.00 98 GLY A C 1
ATOM 759 O O . GLY A 1 99 ? -11.889 -28.383 -23.421 1.00 56.02 98 GLY A O 1
ATOM 760 N N . ASP A 1 100 ? -11.456 -26.541 -24.614 1.00 50.53 99 ASP A N 1
ATOM 761 C CA . ASP A 1 100 ? -12.365 -26.915 -25.682 1.00 49.21 99 ASP A CA 1
ATOM 762 C C . ASP A 1 100 ? -12.043 -28.302 -26.183 1.00 49.81 99 ASP A C 1
ATOM 763 O O . ASP A 1 100 ? -12.928 -29.082 -26.534 1.00 52.33 99 ASP A O 1
ATOM 768 N N . CYS A 1 101 ? -10.754 -28.615 -26.221 1.00 55.01 100 CYS A N 1
ATOM 769 C CA . CYS A 1 101 ? -10.288 -29.905 -26.772 1.00 56.77 100 CYS A CA 1
ATOM 770 C C . CYS A 1 101 ? -11.035 -31.088 -26.181 1.00 54.35 100 CYS A C 1
ATOM 771 O O . CYS A 1 101 ? -11.221 -32.113 -26.852 1.00 56.30 100 CYS A O 1
ATOM 774 N N . PHE A 1 102 ? -11.453 -30.960 -24.927 1.00 47.98 101 PHE A N 1
ATOM 775 C CA . PHE A 1 102 ? -12.035 -32.089 -24.247 1.00 49.21 101 PHE A CA 1
ATOM 776 C C . PHE A 1 102 ? -13.434 -32.414 -24.743 1.00 50.42 101 PHE A C 1
ATOM 777 O O . PHE A 1 102 ? -13.755 -33.608 -24.920 1.00 50.13 101 PHE A O 1
ATOM 785 N N . SER A 1 103 ? -14.226 -31.368 -25.015 1.00 48.26 102 SER A N 1
ATOM 786 C CA . SER A 1 103 ? -15.549 -31.554 -25.652 1.00 50.55 102 SER A CA 1
ATOM 787 C C . SER A 1 103 ? -15.432 -31.890 -27.149 1.00 49.91 102 SER A C 1
ATOM 788 O O . SER A 1 103 ? -16.215 -32.689 -27.690 1.00 49.81 102 SER A O 1
ATOM 791 N N . TYR A 1 104 ? -14.447 -31.304 -27.816 1.00 48.04 103 TYR A N 1
ATOM 792 C CA . TYR A 1 104 ? -14.205 -31.618 -29.219 1.00 46.09 103 TYR A CA 1
ATOM 793 C C . TYR A 1 104 ? -13.877 -33.088 -29.382 1.00 46.55 103 TYR A C 1
ATOM 794 O O . TYR A 1 104 ? -14.375 -33.757 -30.305 1.00 43.46 103 TYR A O 1
ATOM 803 N N . GLY A 1 105 ? -13.002 -33.587 -28.507 1.00 45.06 104 GLY A N 1
ATOM 804 C CA . GLY A 1 105 ? -12.551 -34.974 -28.572 1.00 40.55 104 GLY A CA 1
ATOM 805 C C . GLY A 1 105 ? -13.725 -35.898 -28.373 1.00 41.98 104 GLY A C 1
ATOM 806 O O . GLY A 1 105 ? -13.918 -36.817 -29.152 1.00 49.48 104 GLY A O 1
ATOM 807 N N . LEU A 1 106 ? -14.530 -35.640 -27.344 1.00 42.91 105 LEU A N 1
ATOM 808 C CA . LEU A 1 106 ? -15.723 -36.440 -27.073 1.00 40.52 105 LEU A CA 1
ATOM 809 C C . LEU A 1 106 ? -16.683 -36.370 -28.260 1.00 46.18 105 LEU A C 1
ATOM 810 O O . LEU A 1 106 ? -17.197 -37.402 -28.696 1.00 46.98 105 LEU A O 1
ATOM 815 N N . ALA A 1 107 ? -16.920 -35.155 -28.771 1.00 44.17 106 ALA A N 1
ATOM 816 C CA . ALA A 1 107 ? -17.804 -34.957 -29.927 1.00 45.87 106 ALA A CA 1
ATOM 817 C C . ALA A 1 107 ? -17.272 -35.672 -31.169 1.00 48.65 106 ALA A C 1
ATOM 818 O O . ALA A 1 107 ? -18.042 -36.257 -31.924 1.00 50.65 106 ALA A O 1
ATOM 820 N N . LYS A 1 108 ? -15.955 -35.611 -31.377 1.00 48.69 107 LYS A N 1
ATOM 821 C CA . LYS A 1 108 ? -15.323 -36.201 -32.554 1.00 50.09 107 LYS A CA 1
ATOM 822 C C . LYS A 1 108 ? -15.381 -37.711 -32.499 1.00 48.57 107 LYS A C 1
ATOM 823 O O . LYS A 1 108 ? -15.756 -38.347 -33.456 1.00 51.20 107 LYS A O 1
ATOM 829 N N . ILE A 1 109 ? -15.039 -38.283 -31.353 1.00 53.66 108 ILE A N 1
ATOM 830 C CA . ILE A 1 109 ? -15.082 -39.741 -31.171 1.00 52.34 108 ILE A CA 1
ATOM 831 C C . ILE A 1 109 ? -16.519 -40.269 -31.144 1.00 52.20 108 ILE A C 1
ATOM 832 O O . ILE A 1 109 ? -16.836 -41.205 -31.834 1.00 59.52 108 ILE A O 1
ATOM 837 N N . SER A 1 110 ? -17.383 -39.665 -30.344 1.00 50.32 109 SER A N 1
ATOM 838 C CA . SER A 1 110 ? -18.777 -40.075 -30.288 1.00 52.55 109 SER A CA 1
ATOM 839 C C . SER A 1 110 ? -19.487 -39.813 -31.589 1.00 51.12 109 SER A C 1
ATOM 840 O O . SER A 1 110 ? -20.415 -40.511 -31.932 1.00 56.47 109 SER A O 1
ATOM 843 N N . GLY A 1 111 ? -19.055 -38.807 -32.318 1.00 52.77 110 GLY A N 1
ATOM 844 C CA . GLY A 1 111 ? -19.686 -38.487 -33.594 1.00 56.17 110 GLY A CA 1
ATOM 845 C C . GLY A 1 111 ? -21.076 -37.914 -33.390 1.00 57.22 110 GLY A C 1
ATOM 846 O O . GLY A 1 111 ? -22.023 -38.233 -34.129 1.00 55.21 110 GLY A O 1
ATOM 847 N N . GLN A 1 112 ? -21.174 -37.059 -32.377 1.00 54.53 111 GLN A N 1
ATOM 848 C CA . GLN A 1 112 ? -22.428 -36.456 -31.959 1.00 51.08 111 GLN A CA 1
ATOM 849 C C . GLN A 1 112 ? -22.319 -34.942 -31.933 1.00 48.80 111 GLN A C 1
ATOM 850 O O . GLN A 1 112 ? -21.273 -34.392 -31.634 1.00 51.44 111 GLN A O 1
ATOM 856 N N . PRO A 1 113 ? -23.408 -34.255 -32.268 1.00 47.68 112 PRO A N 1
ATOM 857 C CA . PRO A 1 113 ? -23.343 -32.811 -32.360 1.00 43.84 112 PRO A CA 1
ATOM 858 C C . PRO A 1 113 ? -23.029 -32.182 -31.011 1.00 41.59 112 PRO A C 1
ATOM 859 O O . PRO A 1 113 ? -23.342 -32.766 -29.966 1.00 39.08 112 PRO A O 1
ATOM 863 N N . LEU A 1 114 ? -22.435 -30.995 -31.042 1.00 41.96 113 L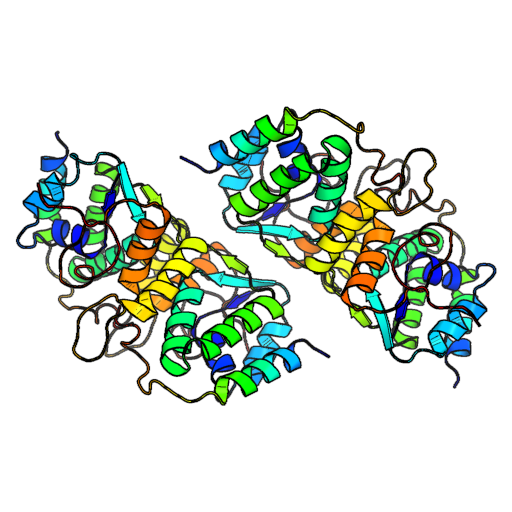EU A N 1
ATOM 864 C CA . LEU A 1 114 ? -21.960 -30.306 -29.836 1.00 42.09 113 LEU A CA 1
ATOM 865 C C . LEU A 1 114 ? -22.707 -29.002 -29.623 1.00 42.24 113 LEU A C 1
ATOM 866 O O . LEU A 1 114 ? -22.860 -28.166 -30.534 1.00 49.91 113 LEU A O 1
ATOM 871 N N . LEU A 1 115 ? -23.132 -28.795 -28.402 1.00 42.40 114 LEU A N 1
ATOM 872 C CA . LEU A 1 115 ? -23.856 -27.602 -28.043 1.00 41.56 114 LEU A CA 1
ATOM 873 C C . LEU A 1 115 ? -22.903 -26.692 -27.301 1.00 40.58 114 LEU A C 1
ATOM 874 O O . LEU A 1 115 ? -22.329 -27.097 -26.305 1.00 47.50 114 LEU A O 1
ATOM 879 N N . PHE A 1 116 ? -22.751 -25.459 -27.754 1.00 40.65 115 PHE A N 1
ATOM 880 C CA . PHE A 1 116 ? -21.732 -24.567 -27.191 1.00 41.74 115 PHE A CA 1
ATOM 881 C C . PHE A 1 116 ? -22.174 -23.118 -27.321 1.00 42.58 115 PHE A C 1
ATOM 882 O O . PHE A 1 116 ? -23.141 -22.835 -28.002 1.00 38.89 115 PHE A O 1
ATOM 890 N N . LYS A 1 117 ? -21.404 -22.226 -26.702 1.00 48.14 116 LYS A N 1
ATOM 891 C CA . LYS A 1 117 ? -21.637 -20.790 -26.712 1.00 56.73 116 LYS A CA 1
ATOM 892 C C . LYS A 1 117 ? -20.358 -20.095 -27.137 1.00 59.32 116 LYS A C 1
ATOM 893 O O . LYS A 1 117 ? -19.347 -20.186 -26.438 1.00 61.79 116 LYS A O 1
ATOM 899 N N . GLY A 1 118 ? -20.407 -19.373 -28.255 1.00 62.49 117 GLY A N 1
ATOM 900 C CA . GLY A 1 118 ? -19.289 -18.505 -28.677 1.00 57.26 117 GLY A CA 1
ATOM 901 C C . GLY A 1 118 ? -18.763 -18.886 -30.046 1.00 55.02 117 GLY A C 1
ATOM 902 O O . GLY A 1 118 ? -19.445 -19.574 -30.803 1.00 48.14 117 GLY A O 1
ATOM 903 N N . GLU A 1 119 ? -17.536 -18.457 -30.339 1.00 58.17 118 GLU A N 1
ATOM 904 C CA . GLU A 1 119 ? -16.943 -18.625 -31.669 1.00 64.06 118 GLU A CA 1
ATOM 905 C C . GLU A 1 119 ? -15.993 -19.817 -31.801 1.00 63.95 118 GLU A C 1
ATOM 906 O O . GLU A 1 119 ? -15.740 -20.293 -32.918 1.00 70.62 118 GLU A O 1
ATOM 912 N N . ASP A 1 120 ? -15.488 -20.310 -30.673 1.00 66.06 119 ASP A N 1
ATOM 913 C CA . ASP A 1 120 ? -14.433 -21.344 -30.654 1.00 59.99 119 ASP A CA 1
ATOM 914 C C . ASP A 1 120 ? -14.732 -22.545 -31.576 1.00 57.93 119 ASP A C 1
ATOM 915 O O . ASP A 1 120 ? -13.899 -22.948 -32.370 1.00 58.31 119 ASP A O 1
ATOM 920 N N . PHE A 1 121 ? -15.922 -23.106 -31.488 1.00 56.51 120 PHE A N 1
ATOM 921 C CA . PHE A 1 121 ? -16.203 -24.358 -32.207 1.00 60.55 120 PHE A CA 1
ATOM 922 C C . PHE A 1 121 ? -16.856 -24.188 -33.570 1.00 59.91 120 PHE A C 1
ATOM 923 O O . PHE A 1 121 ? -17.181 -25.203 -34.222 1.00 56.62 120 PHE A O 1
ATOM 931 N N . GLN A 1 122 ? -17.064 -22.929 -33.986 1.00 62.86 121 GLN A N 1
ATOM 932 C CA . GLN A 1 122 ? -17.814 -22.624 -35.221 1.00 64.08 121 GLN A CA 1
ATOM 933 C C . GLN A 1 122 ? -17.206 -23.325 -36.441 1.00 63.81 121 GLN A C 1
ATOM 934 O O . GLN A 1 122 ? -17.781 -24.282 -36.984 1.00 70.53 121 GLN A O 1
ATOM 940 N N . HIS A 1 123 ? -16.021 -22.886 -36.840 1.00 63.35 122 HIS A N 1
ATOM 941 C CA . HIS A 1 123 ? -15.396 -23.398 -38.055 1.00 68.93 122 HIS A CA 1
ATOM 942 C C . HIS A 1 123 ? -14.550 -24.604 -37.680 1.00 64.39 122 HIS A C 1
ATOM 943 O O . HIS A 1 123 ? -13.447 -24.456 -37.170 1.00 68.82 122 HIS A O 1
ATOM 950 N N . THR A 1 124 ? -15.098 -25.800 -37.897 1.00 57.31 123 THR A N 1
ATOM 951 C CA . THR A 1 124 ? -14.554 -26.990 -37.287 1.00 53.95 123 THR A CA 1
ATOM 952 C C . THR A 1 124 ? -15.217 -28.197 -37.924 1.00 57.65 123 THR A C 1
ATOM 953 O O . THR A 1 124 ? -16.340 -28.097 -38.404 1.00 60.77 123 THR A O 1
ATOM 957 N N . ASP A 1 125 ? -14.543 -29.346 -37.901 1.00 56.95 124 ASP A N 1
ATOM 958 C CA . ASP A 1 125 ? -15.057 -30.557 -38.550 1.00 60.28 124 ASP A CA 1
ATOM 959 C C . ASP A 1 125 ? -16.039 -31.376 -37.706 1.00 65.50 124 ASP A C 1
ATOM 960 O O . ASP A 1 125 ? -16.182 -32.590 -37.930 1.00 69.02 124 ASP A O 1
ATOM 965 N N . ILE A 1 126 ? -16.719 -30.747 -36.743 1.00 67.80 125 ILE A N 1
ATOM 966 C CA . ILE A 1 126 ? -17.770 -31.451 -35.963 1.00 64.43 125 ILE A CA 1
ATOM 967 C C . ILE A 1 126 ? -19.063 -30.657 -35.975 1.00 59.65 125 ILE A C 1
ATOM 968 O O . ILE A 1 126 ? -19.044 -29.415 -36.113 1.00 63.17 125 ILE A O 1
ATOM 973 N N . ALA A 1 127 ? -20.173 -31.390 -35.845 1.00 54.11 126 ALA A N 1
ATOM 974 C CA . ALA A 1 127 ? -21.523 -30.842 -36.010 1.00 50.79 126 ALA A CA 1
ATOM 975 C C . ALA A 1 127 ? -21.930 -29.979 -34.814 1.00 51.64 126 ALA A C 1
ATOM 976 O O . ALA A 1 127 ? -21.626 -30.302 -33.684 1.00 53.60 126 ALA A O 1
ATOM 978 N N . THR A 1 128 ? -22.592 -28.857 -35.067 1.00 54.47 127 THR A N 1
ATOM 979 C CA . THR A 1 128 ? -23.164 -28.065 -33.981 1.00 51.82 127 THR A CA 1
ATOM 980 C C . THR A 1 128 ? -24.626 -28.520 -33.749 1.00 52.46 127 THR A C 1
ATOM 981 O O . THR A 1 128 ? -25.302 -29.080 -34.634 1.00 49.52 127 THR A O 1
ATOM 985 N N . VAL A 1 129 ? -25.117 -28.314 -32.545 1.00 54.62 128 VAL A N 1
ATOM 986 C CA . VAL A 1 129 ? -26.521 -28.540 -32.273 1.00 51.63 128 VAL A CA 1
ATOM 987 C C . VAL A 1 129 ? -27.261 -27.310 -32.713 1.00 48.50 128 VAL A C 1
ATOM 988 O O . VAL A 1 129 ? -26.784 -26.190 -32.482 1.00 48.69 128 VAL A O 1
ATOM 992 N N . ALA A 1 130 ? -28.414 -27.505 -33.359 1.00 52.78 129 ALA A N 1
ATOM 993 C CA . ALA A 1 130 ? -29.243 -26.362 -33.816 1.00 57.62 129 ALA A CA 1
ATOM 994 C C . ALA A 1 130 ? -29.972 -25.721 -32.633 1.00 58.45 129 ALA A C 1
ATOM 995 O O . ALA A 1 130 ? -30.572 -26.422 -31.819 1.00 65.58 129 ALA A O 1
ATOM 997 N N . LEU A 1 131 ? -29.886 -24.401 -32.520 1.00 62.94 130 LEU A N 1
ATOM 998 C CA . LEU A 1 131 ? -30.492 -23.671 -31.392 1.00 61.95 130 LEU A CA 1
ATOM 999 C C . LEU A 1 131 ? -31.914 -23.206 -31.725 1.00 65.98 130 LEU A C 1
ATOM 1000 O O . LEU A 1 131 ? -32.083 -22.338 -32.583 1.00 75.96 130 LEU A O 1
ATOM 1005 N N . PRO A 1 132 ? -32.942 -23.765 -31.056 1.00 66.04 131 PRO A N 1
ATOM 1006 C CA . PRO A 1 132 ? -34.318 -23.358 -31.337 1.00 72.29 131 PRO A CA 1
ATOM 1007 C C . PRO A 1 132 ? -34.662 -21.986 -30.744 1.00 72.93 131 PRO A C 1
ATOM 1008 O O . PRO A 1 132 ? -34.462 -20.963 -31.411 1.00 68.31 131 PRO A O 1
ATOM 1012 N N . VAL B 2 47 ? -45.253 -30.363 -15.458 1.00 73.56 47 VAL B N 1
ATOM 1013 C CA . VAL B 2 47 ? -43.980 -30.052 -14.706 1.00 74.07 47 VAL B CA 1
ATOM 1014 C C . VAL B 2 47 ? -42.701 -30.343 -15.541 1.00 69.24 47 VAL B C 1
ATOM 1015 O O . VAL B 2 47 ? -41.809 -31.058 -15.088 1.00 69.62 47 VAL B O 1
ATOM 1019 N N . PRO B 2 48 ? -42.601 -29.771 -16.761 1.00 65.37 48 PRO B N 1
ATOM 1020 C CA . PRO B 2 48 ? -41.563 -30.145 -17.746 1.00 65.43 48 PRO B CA 1
ATOM 1021 C C . PRO B 2 48 ? -40.097 -29.750 -17.385 1.00 63.89 48 PRO B C 1
ATOM 1022 O O . PRO B 2 48 ? -39.854 -28.927 -16.481 1.00 58.85 48 PRO B O 1
ATOM 1026 N N . LEU B 2 49 ? -39.145 -30.330 -18.127 1.00 62.21 49 LEU B N 1
ATOM 1027 C CA . LEU B 2 49 ? -37.706 -30.211 -17.832 1.00 53.37 49 LEU B CA 1
ATOM 1028 C C . LEU B 2 49 ? -37.146 -28.793 -18.032 1.00 49.13 49 LEU B C 1
ATOM 1029 O O . LEU B 2 49 ? -36.336 -28.350 -17.228 1.00 44.19 49 LEU B O 1
ATOM 1034 N N . ARG B 2 50 ? -37.573 -28.100 -19.090 1.00 52.17 50 ARG B N 1
ATOM 1035 C CA . ARG B 2 50 ? -37.313 -26.648 -19.259 1.00 55.46 50 ARG B CA 1
ATOM 1036 C C . ARG B 2 50 ? -37.548 -25.827 -17.991 1.00 56.83 50 ARG B C 1
ATOM 1037 O O . ARG B 2 50 ? -36.757 -24.940 -17.668 1.00 57.97 50 ARG B O 1
ATOM 1045 N N . ASP B 2 51 ? -38.656 -26.094 -17.295 1.00 55.78 51 ASP B N 1
ATOM 1046 C CA . ASP B 2 51 ? -39.012 -25.308 -16.107 1.00 59.48 51 ASP B CA 1
ATOM 1047 C C . ASP B 2 51 ? -38.096 -25.650 -14.935 1.00 58.60 51 ASP B C 1
ATOM 1048 O O . ASP B 2 51 ? -37.786 -24.787 -14.112 1.00 62.73 51 ASP B O 1
ATOM 1053 N N . GLU B 2 52 ? -37.663 -26.903 -14.858 1.00 53.87 52 GLU B N 1
ATOM 1054 C CA . GLU B 2 52 ? -36.712 -27.299 -13.823 1.00 60.04 52 GLU B CA 1
ATOM 1055 C C . GLU B 2 52 ? -35.327 -26.655 -14.009 1.00 56.33 52 GLU B C 1
ATOM 1056 O O . GLU B 2 52 ? -34.718 -26.182 -13.057 1.00 62.51 52 GLU B O 1
ATOM 1062 N N . LEU B 2 53 ? -34.843 -26.625 -15.236 1.00 46.42 53 LEU B N 1
ATOM 1063 C CA . LEU B 2 53 ? -33.545 -26.043 -15.506 1.00 51.56 53 LEU B CA 1
ATOM 1064 C C . LEU B 2 53 ? -33.552 -24.541 -15.268 1.00 52.63 53 LEU B C 1
ATOM 1065 O O . LEU B 2 53 ? -32.565 -23.960 -14.760 1.00 51.54 53 LEU B O 1
ATOM 1070 N N . ALA B 2 54 ? -34.672 -23.919 -15.620 1.00 49.67 54 ALA B N 1
ATOM 1071 C CA . ALA B 2 54 ? -34.874 -22.500 -15.372 1.00 47.03 54 ALA B CA 1
ATOM 1072 C C . ALA B 2 54 ? -34.859 -22.219 -13.871 1.00 41.53 54 ALA B C 1
ATOM 1073 O O . ALA B 2 54 ? -34.242 -21.241 -13.383 1.00 41.92 54 ALA B O 1
ATOM 1075 N N . ALA B 2 55 ? -35.510 -23.103 -13.133 1.00 36.90 55 ALA B N 1
ATOM 1076 C CA . ALA B 2 55 ? -35.554 -22.961 -11.688 1.00 41.49 55 ALA B CA 1
ATOM 1077 C C . ALA B 2 55 ? -34.130 -22.864 -11.139 1.00 47.57 55 ALA B C 1
ATOM 1078 O O . ALA B 2 55 ? -33.774 -21.870 -10.483 1.00 51.38 55 ALA B O 1
ATOM 1080 N N . ILE B 2 56 ? -33.328 -23.879 -11.492 1.00 45.73 56 ILE B N 1
ATOM 1081 C CA . ILE B 2 56 ? -31.929 -23.977 -11.139 1.00 44.20 56 ILE B CA 1
ATOM 1082 C C . ILE B 2 56 ? -31.137 -22.779 -11.636 1.00 42.93 56 ILE B C 1
ATOM 1083 O O . ILE B 2 56 ? -30.304 -22.238 -10.900 1.00 43.84 56 ILE B O 1
ATOM 1088 N N . ARG B 2 57 ? -31.398 -22.338 -12.855 1.00 42.14 57 ARG B N 1
ATOM 1089 C CA . ARG B 2 57 ? -30.681 -21.155 -13.370 1.00 47.08 57 ARG B CA 1
ATOM 1090 C C . ARG B 2 57 ? -30.894 -19.905 -12.505 1.00 45.88 57 ARG B C 1
ATOM 1091 O O . ARG B 2 57 ? -29.940 -19.267 -12.081 1.00 44.84 57 ARG B O 1
ATOM 1099 N N . HIS B 2 58 ? -32.153 -19.550 -12.253 1.00 47.11 58 HIS B N 1
ATOM 1100 C CA . HIS B 2 58 ? -32.436 -18.322 -11.478 1.00 51.62 58 HIS B CA 1
ATOM 1101 C C . HIS B 2 58 ? -31.822 -18.363 -10.061 1.00 48.61 58 HIS B C 1
ATOM 1102 O O . HIS B 2 58 ? -31.248 -17.374 -9.577 1.00 48.49 58 HIS B O 1
ATOM 1109 N N . ARG B 2 59 ? -31.930 -19.507 -9.391 1.00 47.45 59 ARG B N 1
ATOM 1110 C CA . ARG B 2 59 ? -31.308 -19.615 -8.071 1.00 46.99 59 ARG B CA 1
ATOM 1111 C C . ARG B 2 59 ? -29.836 -19.341 -8.226 1.00 46.75 59 ARG B C 1
ATOM 1112 O O . ARG B 2 59 ? -29.315 -18.449 -7.576 1.00 50.53 59 ARG B O 1
ATOM 1120 N N . CYS B 2 60 ? -29.180 -20.089 -9.123 1.00 46.50 60 CYS B N 1
ATOM 1121 C CA . CYS B 2 60 ? -27.722 -20.066 -9.206 1.00 49.10 60 CYS B CA 1
ATOM 1122 C C . CYS B 2 60 ? -27.194 -18.683 -9.544 1.00 50.13 60 CYS B C 1
ATOM 1123 O O . CYS B 2 60 ? -26.228 -18.203 -8.943 1.00 48.02 60 CYS B O 1
ATOM 1126 N N . ALA B 2 61 ? -27.862 -18.034 -10.492 1.00 50.08 61 ALA B N 1
ATOM 1127 C CA . ALA B 2 61 ? -27.501 -16.696 -10.898 1.00 48.87 61 ALA B CA 1
ATOM 1128 C C . ALA B 2 61 ? -27.822 -15.656 -9.820 1.00 49.56 61 ALA B C 1
ATOM 1129 O O . ALA B 2 61 ? -27.163 -14.598 -9.746 1.00 54.87 61 ALA B O 1
ATOM 1131 N N . ALA B 2 62 ? -28.806 -15.963 -8.975 1.00 45.59 62 ALA B N 1
ATOM 1132 C CA . ALA B 2 62 ? -29.165 -15.079 -7.860 1.00 48.60 62 ALA B CA 1
ATOM 1133 C C . ALA B 2 62 ? -28.193 -15.150 -6.695 1.00 50.12 62 ALA B C 1
ATOM 1134 O O . ALA B 2 62 ? -28.277 -14.337 -5.758 1.00 50.57 62 ALA B O 1
ATOM 1136 N N . LEU B 2 63 ? -27.285 -16.125 -6.730 1.00 49.17 63 LEU B N 1
ATOM 1137 C CA . LEU B 2 63 ? -26.335 -16.287 -5.640 1.00 47.30 63 LEU B CA 1
ATOM 1138 C C . LEU B 2 63 ? -25.350 -15.124 -5.596 1.00 47.72 63 LEU B C 1
ATOM 1139 O O . LEU B 2 63 ? -25.098 -14.468 -6.612 1.00 48.57 63 LEU B O 1
ATOM 1144 N N . PRO B 2 64 ? -24.792 -14.856 -4.407 1.00 45.41 64 PRO B N 1
ATOM 1145 C CA . PRO B 2 64 ? -23.804 -13.803 -4.350 1.00 44.50 64 PRO B CA 1
ATOM 1146 C C . PRO B 2 64 ? -22.540 -14.179 -5.107 1.00 52.21 64 PRO B C 1
ATOM 1147 O O . PRO B 2 64 ? -22.076 -15.332 -5.045 1.00 57.34 64 PRO B O 1
ATOM 1151 N N . VAL B 2 65 ? -22.000 -13.198 -5.815 1.00 54.41 65 VAL B N 1
ATOM 1152 C CA . VAL B 2 65 ? -20.691 -13.302 -6.424 1.00 53.17 65 VAL B CA 1
ATOM 1153 C C . VAL B 2 65 ? -19.619 -13.208 -5.344 1.00 55.87 65 VAL B C 1
ATOM 1154 O O . VAL B 2 65 ? -19.704 -12.362 -4.482 1.00 58.30 65 VAL B O 1
ATOM 1158 N N . VAL B 2 66 ? -18.626 -14.099 -5.392 1.00 62.21 66 VAL B N 1
ATOM 1159 C CA . VAL B 2 66 ? -17.506 -14.090 -4.447 1.00 62.72 66 VAL B CA 1
ATOM 1160 C C . VAL B 2 66 ? -16.137 -14.017 -5.131 1.00 70.55 66 VAL B C 1
ATOM 1161 O O . VAL B 2 66 ? -15.117 -13.885 -4.453 1.00 73.89 66 VAL B O 1
ATOM 1165 N N . ASP B 2 67 ? -16.135 -14.085 -6.465 1.00 76.50 67 ASP B N 1
ATOM 1166 C CA . ASP B 2 67 ? -14.937 -13.968 -7.295 1.00 81.39 67 ASP B CA 1
ATOM 1167 C C . ASP B 2 67 ? -15.406 -13.659 -8.724 1.00 90.60 67 ASP B C 1
ATOM 1168 O O . ASP B 2 67 ? -16.336 -14.296 -9.235 1.00 79.73 67 ASP B O 1
ATOM 1173 N N . ASN B 2 68 ? -14.772 -12.688 -9.377 1.00 100.23 68 ASN B N 1
ATOM 1174 C CA . ASN B 2 68 ? -15.314 -12.183 -10.636 1.00 106.89 68 ASN B CA 1
ATOM 1175 C C . ASN B 2 68 ? -14.954 -12.971 -11.900 1.00 123.11 68 ASN B C 1
ATOM 1176 O O . ASN B 2 68 ? -14.498 -14.112 -11.819 1.00 125.14 68 ASN B O 1
ATOM 1181 N N . ARG B 2 69 ? -15.175 -12.345 -13.057 1.00 136.20 69 ARG B N 1
ATOM 1182 C CA . ARG B 2 69 ? -15.385 -13.052 -14.324 1.00 133.76 69 ARG B CA 1
ATOM 1183 C C . ARG B 2 69 ? -14.168 -13.859 -14.758 1.00 124.89 69 ARG B C 1
ATOM 1184 O O . ARG B 2 69 ? -13.048 -13.640 -14.269 1.00 119.13 69 ARG B O 1
ATOM 1192 N N . SER B 2 70 ? -14.397 -14.751 -15.724 1.00 117.11 70 SER B N 1
ATOM 1193 C CA . SER B 2 70 ? -13.556 -15.927 -15.894 1.00 106.49 70 SER B CA 1
ATOM 1194 C C . SER B 2 70 ? -12.167 -15.646 -16.451 1.00 114.21 70 SER B C 1
ATOM 1195 O O . SER B 2 70 ? -11.899 -15.826 -17.640 1.00 125.59 70 SER B O 1
ATOM 1198 N N . ALA B 2 71 ? -11.294 -15.198 -15.558 1.00 115.52 71 ALA B N 1
ATOM 1199 C CA . ALA B 2 71 ? -9.864 -15.139 -15.816 1.00 120.48 71 ALA B CA 1
ATOM 1200 C C . ALA B 2 71 ? -9.145 -15.942 -14.715 1.00 116.26 71 ALA B C 1
ATOM 1201 O O . ALA B 2 71 ? -7.949 -15.747 -14.462 1.00 123.93 71 ALA B O 1
ATOM 1203 N N . GLU B 2 72 ? -9.872 -16.872 -14.088 1.00 100.51 72 GLU B N 1
ATOM 1204 C CA . GLU B 2 72 ? -9.396 -17.523 -12.858 1.00 91.62 72 GLU B CA 1
ATOM 1205 C C . GLU B 2 72 ? -9.370 -19.051 -12.920 1.00 97.88 72 GLU B C 1
ATOM 1206 O O . GLU B 2 72 ? -9.391 -19.720 -11.889 1.00 100.79 72 GLU B O 1
ATOM 1212 N N . ALA B 2 73 ? -9.306 -19.605 -14.128 1.00 104.86 73 ALA B N 1
ATOM 1213 C CA . ALA B 2 73 ? -9.014 -21.031 -14.307 1.00 96.39 73 ALA B CA 1
ATOM 1214 C C . ALA B 2 73 ? -8.025 -21.288 -15.455 1.00 98.28 73 ALA B C 1
ATOM 1215 O O . ALA B 2 73 ? -8.436 -21.812 -16.490 1.00 103.42 73 ALA B O 1
ATOM 1217 N N . ILE B 2 74 ? -6.761 -20.852 -15.352 1.00 99.31 74 ILE B N 1
ATOM 1218 C CA . ILE B 2 74 ? -6.318 -19.693 -14.527 1.00 97.14 74 ILE B CA 1
ATOM 1219 C C . ILE B 2 74 ? -5.285 -18.799 -15.287 1.00 98.29 74 ILE B C 1
ATOM 1220 O O . ILE B 2 74 ? -4.150 -18.564 -14.811 1.00 81.03 74 ILE B O 1
ATOM 1225 N N . LEU B 2 75 ? -5.719 -18.280 -16.448 1.00 93.05 75 LEU B N 1
ATOM 1226 C CA . LEU B 2 75 ? -4.836 -17.648 -17.446 1.00 85.83 75 LEU B CA 1
ATOM 1227 C C . LEU B 2 75 ? -4.134 -18.727 -18.313 1.00 86.80 75 LEU B C 1
ATOM 1228 O O . LEU B 2 75 ? -3.607 -18.425 -19.388 1.00 91.78 75 LEU B O 1
ATOM 1233 N N . GLY B 2 76 ? -4.196 -19.988 -17.853 1.00 84.83 76 GLY B N 1
ATOM 1234 C CA . GLY B 2 76 ? -3.457 -21.147 -18.401 1.00 78.24 76 GLY B CA 1
ATOM 1235 C C . GLY B 2 76 ? -4.169 -22.459 -18.029 1.00 73.59 76 GLY B C 1
ATOM 1236 O O . GLY B 2 76 ? -3.597 -23.559 -18.052 1.00 67.02 76 GLY B O 1
ATOM 1237 N N . MET C 1 1 ? -19.365 -46.268 -29.599 1.00 54.74 0 MET E N 1
ATOM 1238 C CA . MET C 1 1 ? -20.570 -46.308 -28.722 1.00 49.14 0 MET E CA 1
ATOM 1239 C C . MET C 1 1 ? -21.301 -47.593 -28.960 1.00 46.85 0 MET E C 1
ATOM 1240 O O . MET C 1 1 ? -21.415 -48.046 -30.098 1.00 46.94 0 MET E O 1
ATOM 1245 N N . MET C 1 2 ? -21.816 -48.167 -27.884 1.00 44.43 1 MET E N 1
ATOM 1246 C CA . MET C 1 2 ? -22.665 -49.321 -27.973 1.00 43.30 1 MET E CA 1
ATOM 1247 C C . MET C 1 2 ? -23.779 -49.236 -26.952 1.00 44.60 1 MET E C 1
ATOM 1248 O O . MET C 1 2 ? -23.655 -48.510 -25.947 1.00 41.55 1 MET E O 1
ATOM 1253 N N . VAL C 1 3 ? -24.840 -50.008 -27.209 1.00 40.35 2 VAL E N 1
ATOM 1254 C CA . VAL C 1 3 ? -25.869 -50.269 -26.234 1.00 43.74 2 VAL E CA 1
ATOM 1255 C C . VAL C 1 3 ? -25.785 -51.722 -25.781 1.00 41.23 2 VAL E C 1
ATOM 1256 O O . VAL C 1 3 ? -25.634 -52.603 -26.591 1.00 39.03 2 VAL E O 1
ATOM 1260 N N . ILE C 1 4 ? -25.942 -51.968 -24.487 1.00 46.25 3 ILE E N 1
ATOM 1261 C CA . ILE C 1 4 ? -25.842 -53.321 -23.942 1.00 46.31 3 ILE E CA 1
ATOM 1262 C C . ILE C 1 4 ? -27.191 -53.916 -23.592 1.00 42.65 3 ILE E C 1
ATOM 1263 O O . ILE C 1 4 ? -27.963 -53.339 -22.838 1.00 42.16 3 ILE E O 1
ATOM 1268 N N . ASP C 1 5 ? -27.450 -55.102 -24.109 1.00 43.96 4 ASP E N 1
ATOM 1269 C CA . ASP C 1 5 ? -28.686 -55.784 -23.835 1.00 47.70 4 ASP E CA 1
ATOM 1270 C C . ASP C 1 5 ? -28.562 -56.672 -22.608 1.00 48.91 4 ASP E C 1
ATOM 1271 O O . ASP C 1 5 ? -27.481 -57.134 -22.254 1.00 45.79 4 ASP E O 1
ATOM 1276 N N . THR C 1 6 ? -29.707 -56.923 -21.989 1.00 49.99 5 THR E N 1
ATOM 1277 C CA . THR C 1 6 ? -29.805 -57.731 -20.814 1.00 48.05 5 THR E CA 1
ATOM 1278 C C . THR C 1 6 ? -29.079 -59.039 -20.976 1.00 50.88 5 THR E C 1
ATOM 1279 O O . THR C 1 6 ? -28.315 -59.425 -20.116 1.00 59.96 5 THR E O 1
ATOM 1283 N N . SER C 1 7 ? -29.303 -59.718 -22.087 1.00 52.00 6 SER E N 1
ATOM 1284 C CA . SER C 1 7 ? -28.772 -61.059 -22.274 1.00 44.17 6 SER E CA 1
ATOM 1285 C C . SER C 1 7 ? -27.261 -61.062 -22.220 1.00 43.18 6 SER E C 1
ATOM 1286 O O . SER C 1 7 ? -26.652 -61.969 -21.688 1.00 44.93 6 SER E O 1
ATOM 1289 N N . ALA C 1 8 ? -26.637 -60.060 -22.804 1.00 43.47 7 ALA E N 1
ATOM 1290 C CA . ALA C 1 8 ? -25.185 -59.998 -22.757 1.00 44.18 7 ALA E CA 1
ATOM 1291 C C . ALA C 1 8 ? -24.656 -59.854 -21.338 1.00 49.41 7 ALA E C 1
ATOM 1292 O O . ALA C 1 8 ? -23.624 -60.427 -20.996 1.00 54.76 7 ALA E O 1
ATOM 1294 N N . LEU C 1 9 ? -25.350 -59.083 -20.504 1.00 52.84 8 LEU E N 1
ATOM 1295 C CA . LEU C 1 9 ? -24.835 -58.758 -19.161 1.00 51.66 8 LEU E CA 1
ATOM 1296 C C . LEU C 1 9 ? -25.036 -59.913 -18.223 1.00 53.31 8 LEU E C 1
ATOM 1297 O O . LEU C 1 9 ? -24.187 -60.177 -17.385 1.00 58.14 8 LEU E O 1
ATOM 1302 N N . VAL C 1 10 ? -26.156 -60.609 -18.382 1.00 51.78 9 VAL E N 1
ATOM 1303 C CA . VAL C 1 10 ? -26.434 -61.822 -17.619 1.00 49.39 9 VAL E CA 1
ATOM 1304 C C . VAL C 1 10 ? -25.478 -62.933 -17.997 1.00 52.36 9 VAL E C 1
ATOM 1305 O O . VAL C 1 10 ? -25.093 -63.751 -17.162 1.00 54.56 9 VAL E O 1
ATOM 1309 N N . ALA C 1 11 ? -25.112 -62.973 -19.274 1.00 57.94 10 ALA E N 1
ATOM 1310 C CA . ALA C 1 11 ? -24.175 -63.960 -19.775 1.00 55.05 10 ALA E CA 1
ATOM 1311 C C . ALA C 1 11 ? -22.845 -63.826 -19.085 1.00 51.00 10 ALA E C 1
ATOM 1312 O O . ALA C 1 11 ? -22.279 -64.805 -18.647 1.00 51.15 10 ALA E O 1
ATOM 1314 N N . MET C 1 12 ? -22.363 -62.605 -18.977 1.00 49.82 11 MET E N 1
ATOM 1315 C CA . MET C 1 12 ? -21.076 -62.379 -18.332 1.00 53.86 11 MET E CA 1
ATOM 1316 C C . MET C 1 12 ? -21.120 -62.605 -16.813 1.00 54.22 11 MET E C 1
ATOM 1317 O O . MET C 1 12 ? -20.250 -63.253 -16.244 1.00 53.06 11 MET E O 1
ATOM 1322 N N . LEU C 1 13 ? -22.137 -62.075 -16.149 1.00 53.51 12 LEU E N 1
ATOM 1323 C CA . LEU C 1 13 ? -22.216 -62.206 -14.705 1.00 50.92 12 LEU E CA 1
ATOM 1324 C C . LEU C 1 13 ? -22.440 -63.645 -14.285 1.00 50.52 12 LEU E C 1
ATOM 1325 O O . LEU C 1 13 ? -22.043 -64.026 -13.199 1.00 56.36 12 LEU E O 1
ATOM 1330 N N . SER C 1 14 ? -23.094 -64.429 -15.125 1.00 48.08 13 SER E N 1
ATOM 1331 C CA . SER C 1 14 ? -23.378 -65.822 -14.812 1.00 53.48 13 SER E CA 1
ATOM 1332 C C . SER C 1 14 ? -22.373 -66.796 -15.461 1.00 57.53 13 SER E C 1
ATOM 1333 O O . SER C 1 14 ? -22.604 -68.002 -15.489 1.00 59.08 13 SER E O 1
ATOM 1336 N N . ASP C 1 15 ? -21.279 -66.269 -16.000 1.00 57.67 14 ASP E N 1
ATOM 1337 C CA . ASP C 1 15 ? -20.229 -67.070 -16.612 1.00 56.44 14 ASP E CA 1
ATOM 1338 C C . ASP C 1 15 ? -20.821 -68.066 -17.604 1.00 61.94 14 ASP E C 1
ATOM 1339 O O . ASP C 1 15 ? -20.910 -69.261 -17.335 1.00 66.63 14 ASP E O 1
ATOM 1344 N N . GLU C 1 16 ? -21.252 -67.560 -18.748 1.00 64.78 15 GLU E N 1
ATOM 1345 C CA . GLU C 1 16 ? -21.795 -68.401 -19.794 1.00 62.15 15 GLU E CA 1
ATOM 1346 C C . GLU C 1 16 ? -20.732 -68.599 -20.876 1.00 66.46 15 GLU E C 1
ATOM 1347 O O . GLU C 1 16 ? -19.773 -67.822 -20.972 1.00 61.68 15 GLU E O 1
ATOM 1353 N N . PRO C 1 17 ? -20.883 -69.667 -21.672 1.00 74.80 16 PRO E N 1
ATOM 1354 C CA . PRO C 1 17 ? -19.917 -70.052 -22.710 1.00 77.91 16 PRO E CA 1
ATOM 1355 C C . PRO C 1 17 ? -19.028 -68.962 -23.361 1.00 73.11 16 PRO E C 1
ATOM 1356 O O . PRO C 1 17 ? -17.800 -69.137 -23.396 1.00 77.05 16 PRO E O 1
ATOM 1360 N N . ASP C 1 18 ? -19.605 -67.873 -23.868 1.00 64.11 17 ASP E N 1
ATOM 1361 C CA . ASP C 1 18 ? -18.788 -66.862 -24.587 1.00 66.88 17 ASP E CA 1
ATOM 1362 C C . ASP C 1 18 ? -18.387 -65.609 -23.739 1.00 66.00 17 ASP E C 1
ATOM 1363 O O . ASP C 1 18 ? -18.043 -64.541 -24.276 1.00 60.65 17 ASP E O 1
ATOM 1368 N N . ALA C 1 19 ? -18.396 -65.738 -22.418 1.00 59.52 18 ALA E N 1
ATOM 1369 C CA . ALA C 1 19 ? -18.366 -64.559 -21.568 1.00 58.71 18 ALA E CA 1
ATOM 1370 C C . ALA C 1 19 ? -17.190 -63.644 -21.856 1.00 60.69 18 ALA E C 1
ATOM 1371 O O . ALA C 1 19 ? -17.320 -62.420 -21.806 1.00 57.35 18 ALA E O 1
ATOM 1373 N N . GLU C 1 20 ? -16.035 -64.229 -22.154 1.00 64.68 19 GLU E N 1
ATOM 1374 C CA . GLU C 1 20 ? -14.837 -63.427 -22.407 1.00 61.87 19 GLU E CA 1
ATOM 1375 C C . GLU C 1 20 ? -14.956 -62.684 -23.737 1.00 56.57 19 GLU E C 1
ATOM 1376 O O . GLU C 1 20 ? -14.365 -61.613 -23.937 1.00 51.13 19 GLU E O 1
ATOM 1382 N N . ARG C 1 21 ? -15.710 -63.257 -24.668 1.00 55.17 20 ARG E N 1
ATOM 1383 C CA . ARG C 1 21 ? -15.890 -62.594 -25.942 1.00 54.11 20 ARG E CA 1
ATOM 1384 C C . ARG C 1 21 ? -16.625 -61.276 -25.732 1.00 49.32 20 ARG E C 1
ATOM 1385 O O . ARG C 1 21 ? -16.240 -60.244 -26.311 1.00 46.72 20 ARG E O 1
ATOM 1393 N N . PHE C 1 22 ? -17.645 -61.295 -24.867 1.00 46.65 21 PHE E N 1
ATOM 1394 C CA . PHE C 1 22 ? -18.463 -60.087 -24.626 1.00 48.73 21 PHE E CA 1
ATOM 1395 C C . PHE C 1 22 ? -17.684 -59.031 -23.877 1.00 46.63 21 PHE E C 1
ATOM 1396 O O . PHE C 1 22 ? -17.786 -57.840 -24.159 1.00 47.17 21 PHE E O 1
ATOM 1404 N N . GLU C 1 23 ? -16.880 -59.489 -22.936 1.00 49.39 22 GLU E N 1
ATOM 1405 C CA . GLU C 1 23 ? -16.000 -58.612 -22.185 1.00 46.92 22 GLU E CA 1
ATOM 1406 C C . GLU C 1 23 ? -15.069 -57.843 -23.109 1.00 42.94 22 GLU E C 1
ATOM 1407 O O . GLU C 1 23 ? -14.848 -56.641 -22.928 1.00 46.37 22 GLU E O 1
ATOM 1413 N N . ALA C 1 24 ? -14.520 -58.534 -24.100 1.00 44.14 23 ALA E N 1
ATOM 1414 C CA . ALA C 1 24 ? -13.604 -57.911 -25.057 1.00 43.17 23 ALA E CA 1
ATOM 1415 C C . ALA C 1 24 ? -14.373 -56.930 -25.941 1.00 41.62 23 ALA E C 1
ATOM 1416 O O . ALA C 1 24 ? -13.890 -55.829 -26.280 1.00 41.04 23 ALA E O 1
ATOM 1418 N N . ALA C 1 25 ? -15.581 -57.325 -26.325 1.00 42.22 24 ALA E N 1
ATOM 1419 C CA . ALA C 1 25 ? -16.472 -56.394 -27.054 1.00 44.73 24 ALA E CA 1
ATOM 1420 C C . ALA C 1 25 ? -16.765 -55.156 -26.230 1.00 40.47 24 ALA E C 1
ATOM 1421 O O . ALA C 1 25 ? -16.602 -54.031 -26.718 1.00 36.97 24 ALA E O 1
ATOM 1423 N N . VAL C 1 26 ? -17.124 -55.379 -24.966 1.00 41.96 25 VAL E N 1
ATOM 1424 C CA . VAL C 1 26 ? -17.364 -54.278 -24.015 1.00 46.30 25 VAL E CA 1
ATOM 1425 C C . VAL C 1 26 ? -16.158 -53.342 -23.904 1.00 51.39 25 VAL E C 1
ATOM 1426 O O . VAL C 1 26 ? -16.295 -52.105 -24.069 1.00 56.98 25 VAL E O 1
ATOM 1430 N N . GLU C 1 27 ? -14.983 -53.915 -23.653 1.00 53.09 26 GLU E N 1
ATOM 1431 C CA . GLU C 1 27 ? -13.785 -53.097 -23.476 1.00 52.57 26 GLU E CA 1
ATOM 1432 C C . GLU C 1 27 ? -13.390 -52.351 -24.749 1.00 52.88 26 GLU E C 1
ATOM 1433 O O . GLU C 1 27 ? -12.900 -51.225 -24.677 1.00 55.56 26 GLU E O 1
ATOM 1439 N N . ALA C 1 28 ? -13.598 -52.967 -25.909 1.00 51.89 27 ALA E N 1
ATOM 1440 C CA . ALA C 1 28 ? -13.212 -52.344 -27.172 1.00 50.23 27 ALA E CA 1
ATOM 1441 C C . ALA C 1 28 ? -13.973 -51.043 -27.476 1.00 51.71 27 ALA E C 1
ATOM 1442 O O . ALA C 1 28 ? -13.536 -50.278 -28.353 1.00 47.52 27 ALA E O 1
ATOM 1444 N N . ASP C 1 29 ? -15.105 -50.819 -26.784 1.00 50.92 28 ASP E N 1
ATOM 1445 C CA . ASP C 1 29 ? -15.910 -49.588 -26.940 1.00 51.26 28 ASP E CA 1
ATOM 1446 C C . ASP C 1 29 ? -16.053 -48.825 -25.643 1.00 48.56 28 ASP E C 1
ATOM 1447 O O . ASP C 1 29 ? -16.666 -49.308 -24.709 1.00 56.15 28 ASP E O 1
ATOM 1452 N N . HIS C 1 30 ? -15.483 -47.636 -25.586 1.00 51.23 29 HIS E N 1
ATOM 1453 C CA . HIS C 1 30 ? -15.373 -46.856 -24.342 1.00 51.45 29 HIS E CA 1
ATOM 1454 C C . HIS C 1 30 ? -16.697 -46.252 -23.824 1.00 47.57 29 HIS E C 1
ATOM 1455 O O . HIS C 1 30 ? -16.820 -45.932 -22.623 1.00 44.54 29 HIS E O 1
ATOM 1462 N N . ILE C 1 31 ? -17.647 -46.057 -24.724 1.00 40.06 30 ILE E N 1
ATOM 1463 C CA . ILE C 1 31 ? -18.921 -45.420 -24.376 1.00 42.20 30 ILE E CA 1
ATOM 1464 C C . ILE C 1 31 ? -20.102 -46.383 -24.479 1.00 39.60 30 ILE E C 1
ATOM 1465 O O . ILE C 1 31 ? -20.534 -46.719 -25.562 1.00 41.79 30 ILE E O 1
ATOM 1470 N N . ARG C 1 32 ? -20.588 -46.842 -23.341 1.00 42.50 31 ARG E N 1
ATOM 1471 C CA . ARG C 1 32 ? -21.521 -47.965 -23.249 1.00 45.56 31 ARG E CA 1
ATOM 1472 C C . ARG C 1 32 ? -22.819 -47.532 -22.567 1.00 47.70 31 ARG E C 1
ATOM 1473 O O . ARG C 1 32 ? -22.813 -47.070 -21.424 1.00 45.01 31 ARG E O 1
ATOM 1481 N N . LEU C 1 33 ? -23.929 -47.702 -23.279 1.00 47.27 32 LEU E N 1
ATOM 1482 C CA . LEU C 1 33 ? -25.252 -47.312 -22.804 1.00 40.95 32 LEU E CA 1
ATOM 1483 C C . LEU C 1 33 ? -26.083 -48.536 -22.460 1.00 41.95 32 LEU E C 1
ATOM 1484 O O . LEU C 1 33 ? -25.895 -49.636 -23.029 1.00 49.34 32 LEU E O 1
ATOM 1489 N N . MET C 1 34 ? -27.030 -48.339 -21.554 1.00 37.93 33 MET E N 1
ATOM 1490 C CA . MET C 1 34 ? -28.036 -49.354 -21.264 1.00 35.63 33 MET E CA 1
ATOM 1491 C C . MET C 1 34 ? -29.348 -48.670 -20.850 1.00 36.66 33 MET E C 1
ATOM 1492 O O . MET C 1 34 ? -29.355 -47.571 -20.310 1.00 40.91 33 MET E O 1
ATOM 1497 N N . SER C 1 35 ? -30.455 -49.319 -21.145 1.00 36.53 34 SER E N 1
ATOM 1498 C CA . SER C 1 35 ? -31.746 -48.833 -20.756 1.00 37.73 34 SER E CA 1
ATOM 1499 C C . SER C 1 35 ? -31.982 -49.176 -19.286 1.00 40.44 34 SER E C 1
ATOM 1500 O O . SER C 1 35 ? -31.565 -50.248 -18.819 1.00 41.65 34 SER E O 1
ATOM 1503 N N . THR C 1 36 ? -32.678 -48.280 -18.578 1.00 39.10 35 THR E N 1
ATOM 1504 C CA . THR C 1 36 ? -33.054 -48.497 -17.187 1.00 41.32 35 THR E CA 1
ATOM 1505 C C . THR C 1 36 ? -33.941 -49.751 -17.083 1.00 41.41 35 THR E C 1
ATOM 1506 O O . THR C 1 36 ? -33.926 -50.442 -16.094 1.00 42.56 35 THR E O 1
ATOM 1510 N N . ALA C 1 37 ? -34.738 -50.011 -18.097 1.00 39.15 36 ALA E N 1
ATOM 1511 C CA . ALA C 1 37 ? -35.556 -51.201 -18.117 1.00 41.64 36 ALA E CA 1
ATOM 1512 C C . ALA C 1 37 ? -34.719 -52.464 -18.315 1.00 43.08 36 ALA E C 1
ATOM 1513 O O . ALA C 1 37 ? -35.026 -53.520 -17.764 1.00 46.75 36 ALA E O 1
ATOM 1515 N N . SER C 1 38 ? -33.721 -52.380 -19.182 1.00 43.90 37 SER E N 1
ATOM 1516 C CA . SER C 1 38 ? -32.821 -53.487 -19.391 1.00 44.69 37 SER E CA 1
ATOM 1517 C C . SER C 1 38 ? -32.046 -53.732 -18.103 1.00 48.55 37 SER E C 1
ATOM 1518 O O . SER C 1 38 ? -31.960 -54.864 -17.646 1.00 53.23 37 SER E O 1
ATOM 1521 N N . TYR C 1 39 ? -31.507 -52.664 -17.510 1.00 46.12 38 TYR E N 1
ATOM 1522 C CA . TYR C 1 39 ? -30.843 -52.740 -16.225 1.00 40.38 38 TY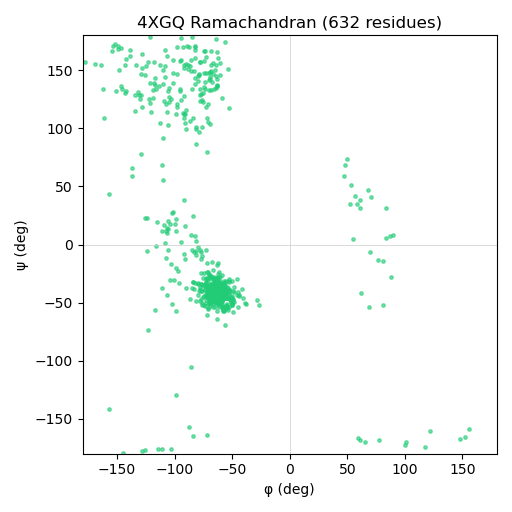R E CA 1
ATOM 1523 C C . TYR C 1 39 ? -31.691 -53.430 -15.190 1.00 43.62 38 TYR E C 1
ATOM 1524 O O . TYR C 1 39 ? -31.217 -54.308 -14.453 1.00 43.14 38 TYR E O 1
ATOM 1533 N N . LEU C 1 40 ? -32.953 -53.020 -15.127 1.00 45.54 39 LEU E N 1
ATOM 1534 C CA . LEU C 1 40 ? -33.921 -53.591 -14.192 1.00 41.16 39 LEU E CA 1
ATOM 1535 C C . LEU C 1 40 ? -34.168 -55.070 -14.483 1.00 41.25 39 LEU E C 1
ATOM 1536 O O . LEU C 1 40 ? -34.193 -55.904 -13.585 1.00 41.90 39 LEU E O 1
ATOM 1541 N N . GLU C 1 41 ? -34.368 -55.396 -15.744 1.00 39.50 40 GLU E N 1
ATOM 1542 C CA . GLU C 1 41 ? -34.569 -56.791 -16.142 1.00 42.91 40 GLU E CA 1
ATOM 1543 C C . GLU C 1 41 ? -33.437 -57.640 -15.551 1.00 46.86 40 GLU E C 1
ATOM 1544 O O . GLU C 1 41 ? -33.689 -58.686 -14.959 1.00 48.45 40 GLU E O 1
ATOM 1550 N N . THR C 1 42 ? -32.194 -57.176 -15.730 1.00 48.48 41 THR E N 1
ATOM 1551 C CA . THR C 1 42 ? -30.990 -57.908 -15.370 1.00 44.26 41 THR E CA 1
ATOM 1552 C C . THR C 1 42 ? -30.995 -58.100 -13.853 1.00 44.65 41 THR E C 1
ATOM 1553 O O . THR C 1 42 ? -30.967 -59.214 -13.340 1.00 47.53 41 THR E O 1
ATOM 1557 N N . ALA C 1 43 ? -31.071 -57.004 -13.131 1.00 43.62 42 ALA E N 1
ATOM 1558 C CA . ALA C 1 43 ? -31.089 -57.094 -11.693 1.00 42.34 42 ALA E CA 1
ATOM 1559 C C . ALA C 1 43 ? -32.092 -58.129 -11.206 1.00 40.63 42 ALA E C 1
ATOM 1560 O O . ALA C 1 43 ? -31.815 -58.869 -10.295 1.00 45.59 42 ALA E O 1
ATOM 1562 N N . LEU C 1 44 ? -33.259 -58.199 -11.805 1.00 43.35 43 LEU E N 1
ATOM 1563 C CA . LEU C 1 44 ? -34.264 -59.167 -11.339 1.00 46.60 43 LEU E CA 1
ATOM 1564 C C . LEU C 1 44 ? -33.744 -60.587 -11.492 1.00 45.84 43 LEU E C 1
ATOM 1565 O O . LEU C 1 44 ? -33.886 -61.398 -10.585 1.00 42.74 43 LEU E O 1
ATOM 1570 N N . VAL C 1 45 ? -33.154 -60.873 -12.654 1.00 46.14 44 VAL E N 1
ATOM 1571 C CA . VAL C 1 45 ? -32.753 -62.224 -12.995 1.00 46.22 44 VAL E CA 1
ATOM 1572 C C . VAL C 1 45 ? -31.543 -62.609 -12.172 1.00 48.75 44 VAL E C 1
ATOM 1573 O O . VAL C 1 45 ? -31.519 -63.683 -11.576 1.00 47.77 44 VAL E O 1
ATOM 1577 N N . ILE C 1 46 ? -30.557 -61.717 -12.133 1.00 46.70 45 ILE E N 1
ATOM 1578 C CA . ILE C 1 46 ? -29.368 -61.939 -11.344 1.00 47.37 45 ILE E CA 1
ATOM 1579 C C . ILE C 1 46 ? -29.714 -62.139 -9.860 1.00 55.56 45 ILE E C 1
ATOM 1580 O O . ILE C 1 46 ? -29.222 -63.101 -9.239 1.00 59.12 45 ILE E O 1
ATOM 1585 N N . GLU C 1 47 ? -30.538 -61.258 -9.288 1.00 51.01 46 GLU E N 1
ATOM 1586 C CA . GLU C 1 47 ? -30.835 -61.328 -7.854 1.00 47.35 46 GLU E CA 1
ATOM 1587 C C . GLU C 1 47 ? -31.746 -62.503 -7.554 1.00 53.86 46 GLU E C 1
ATOM 1588 O O . GLU C 1 47 ? -31.698 -63.069 -6.462 1.00 58.89 46 GLU E O 1
ATOM 1594 N N . ALA C 1 48 ? -32.578 -62.895 -8.517 1.00 58.83 47 ALA E N 1
ATOM 1595 C CA . ALA C 1 48 ? -33.386 -64.101 -8.343 1.00 57.30 47 ALA E CA 1
ATOM 1596 C C . ALA C 1 48 ? -32.407 -65.269 -8.203 1.00 63.97 47 ALA E C 1
ATOM 1597 O O . ALA C 1 48 ? -32.472 -66.020 -7.254 1.00 62.97 47 ALA E O 1
ATOM 1599 N N . ARG C 1 49 ? -31.460 -65.351 -9.135 1.00 67.79 48 ARG E N 1
ATOM 1600 C CA . ARG C 1 49 ? -30.533 -66.464 -9.229 1.00 62.86 48 ARG E CA 1
ATOM 1601 C C . ARG C 1 49 ? -29.555 -66.547 -8.070 1.00 58.11 48 ARG E C 1
ATOM 1602 O O . ARG C 1 49 ? -29.384 -67.613 -7.498 1.00 57.07 48 ARG E O 1
ATOM 1610 N N . PHE C 1 50 ? -28.926 -65.425 -7.742 1.00 58.95 49 PHE E N 1
ATOM 1611 C CA . PHE C 1 50 ? -27.819 -65.359 -6.771 1.00 56.20 49 PHE E CA 1
ATOM 1612 C C . PHE C 1 50 ? -28.081 -64.538 -5.493 1.00 54.63 49 PHE E C 1
ATOM 1613 O O . PHE C 1 50 ? -27.207 -64.417 -4.636 1.00 63.60 49 PHE E O 1
ATOM 1621 N N . GLY C 1 51 ? -29.261 -63.944 -5.381 1.00 57.27 50 GLY E N 1
ATOM 1622 C CA . GLY C 1 51 ? -29.590 -63.042 -4.272 1.00 54.50 50 GLY E CA 1
ATOM 1623 C C . GLY C 1 51 ? -28.994 -61.650 -4.404 1.00 52.51 50 GLY E C 1
ATOM 1624 O O . GLY C 1 51 ? -28.446 -61.281 -5.423 1.00 54.91 50 GLY E O 1
ATOM 1625 N N . GLU C 1 52 ? -29.053 -60.891 -3.327 1.00 54.67 51 GLU E N 1
ATOM 1626 C CA . GLU C 1 52 ? -28.453 -59.556 -3.291 1.00 53.75 51 GLU E CA 1
ATOM 1627 C C . GLU C 1 52 ? -26.934 -59.491 -3.476 1.00 52.00 51 GLU E C 1
ATOM 1628 O O . GLU C 1 52 ? -26.421 -58.484 -3.945 1.00 58.16 51 GLU E O 1
ATOM 1634 N N . PRO C 1 53 ? -26.188 -60.539 -3.084 1.00 53.10 52 PRO E N 1
ATOM 1635 C CA . PRO C 1 53 ? -24.744 -60.502 -3.398 1.00 50.66 52 PRO E CA 1
ATOM 1636 C C . PRO C 1 53 ? -24.505 -60.521 -4.884 1.00 48.10 52 PRO E C 1
ATOM 1637 O O . PRO C 1 53 ? -23.579 -59.888 -5.339 1.00 54.40 52 PRO E O 1
ATOM 1641 N N . GLY C 1 54 ? -25.345 -61.242 -5.623 1.00 47.89 53 GLY E N 1
ATOM 1642 C CA . GLY C 1 54 ? -25.318 -61.230 -7.085 1.00 48.23 53 GLY E CA 1
ATOM 1643 C C . GLY C 1 54 ? -25.666 -59.857 -7.631 1.00 48.71 53 GLY E C 1
ATOM 1644 O O . GLY C 1 54 ? -25.060 -59.382 -8.595 1.00 46.07 53 GLY E O 1
ATOM 1645 N N . GLY C 1 55 ? -26.630 -59.209 -6.990 1.00 45.93 54 GLY E N 1
ATOM 1646 C CA . GLY C 1 55 ? -27.003 -57.871 -7.346 1.00 42.32 54 GLY E CA 1
ATOM 1647 C C . GLY C 1 55 ? -25.878 -56.927 -7.075 1.00 42.87 54 GLY E C 1
ATOM 1648 O O . GLY C 1 55 ? -25.703 -55.930 -7.781 1.00 51.13 54 GLY E O 1
ATOM 1649 N N . ARG C 1 56 ? -25.123 -57.214 -6.027 1.00 45.98 55 ARG E N 1
ATOM 1650 C CA . ARG C 1 56 ? -24.006 -56.357 -5.646 1.00 50.15 55 ARG E CA 1
ATOM 1651 C C . ARG C 1 56 ? -22.966 -56.399 -6.745 1.00 44.96 55 ARG E C 1
ATOM 1652 O O . ARG C 1 56 ? -22.468 -55.367 -7.172 1.00 44.70 55 ARG E O 1
ATOM 1660 N N . GLU C 1 57 ? -22.714 -57.599 -7.266 1.00 46.76 56 GLU E N 1
ATOM 1661 C CA . GLU C 1 57 ? -21.731 -57.780 -8.342 1.00 48.01 56 GLU E CA 1
ATOM 1662 C C . GLU C 1 57 ? -22.099 -56.972 -9.577 1.00 47.09 56 GLU E C 1
ATOM 1663 O O . GLU C 1 57 ? -21.211 -56.385 -10.225 1.00 50.77 56 GLU E O 1
ATOM 1669 N N . LEU C 1 58 ? -23.399 -56.935 -9.896 1.00 45.09 57 LEU E N 1
ATOM 1670 C CA . LEU C 1 58 ? -23.917 -56.117 -11.030 1.00 43.22 57 LEU E CA 1
ATOM 1671 C C . LEU C 1 58 ? -23.588 -54.642 -10.837 1.00 41.88 57 LEU E C 1
ATOM 1672 O O . LEU C 1 58 ? -23.064 -53.988 -11.726 1.00 40.84 57 LEU E O 1
ATOM 1677 N N . ASP C 1 59 ? -23.885 -54.119 -9.654 1.00 44.30 58 ASP E N 1
ATOM 1678 C CA . ASP C 1 59 ? -23.567 -52.719 -9.370 1.00 45.27 58 ASP E CA 1
ATOM 1679 C C . ASP C 1 59 ? -22.059 -52.462 -9.550 1.00 46.91 58 ASP E C 1
ATOM 1680 O O . ASP C 1 59 ? -21.648 -51.420 -10.057 1.00 46.02 58 ASP E O 1
ATOM 1685 N N . LEU C 1 60 ? -21.226 -53.424 -9.164 1.00 49.65 59 LEU E N 1
ATOM 1686 C CA . LEU C 1 60 ? -19.791 -53.274 -9.398 1.00 50.74 59 LEU E CA 1
ATOM 1687 C C . LEU C 1 60 ? -19.466 -53.274 -10.882 1.00 46.74 59 LEU E C 1
ATOM 1688 O O . LEU C 1 60 ? -18.674 -52.447 -11.353 1.00 49.31 59 LEU E O 1
ATOM 1693 N N . TRP C 1 61 ? -20.100 -54.185 -11.613 1.00 43.96 60 TRP E N 1
ATOM 1694 C CA . TRP C 1 61 ? -19.907 -54.296 -13.072 1.00 43.29 60 TRP E CA 1
ATOM 1695 C C . TRP C 1 61 ? -20.249 -53.001 -13.773 1.00 45.03 60 TRP E C 1
ATOM 1696 O O . TRP C 1 61 ? -19.412 -52.397 -14.471 1.00 45.35 60 TRP E O 1
ATOM 1707 N N . LEU C 1 62 ? -21.488 -52.550 -13.568 1.00 46.89 61 LEU E N 1
ATOM 1708 C CA . LEU C 1 62 ? -21.963 -51.306 -14.183 1.00 43.53 61 LEU E CA 1
ATOM 1709 C C . LEU C 1 62 ? -21.068 -50.121 -13.856 1.00 42.73 61 LEU E C 1
ATOM 1710 O O . LEU C 1 62 ? -20.802 -49.292 -14.723 1.00 43.16 61 LEU E O 1
ATOM 1715 N N . HIS C 1 63 ? -20.574 -50.051 -12.620 1.00 45.78 62 HIS E N 1
ATOM 1716 C CA . HIS C 1 63 ? -19.763 -48.912 -12.208 1.00 48.78 62 HIS E CA 1
ATOM 1717 C C . HIS C 1 63 ? -18.382 -48.958 -12.840 1.00 47.28 62 HIS E C 1
ATOM 1718 O O . HIS C 1 63 ? -17.960 -47.980 -13.425 1.00 43.81 62 HIS E O 1
ATOM 1725 N N . ARG C 1 64 ? -17.700 -50.101 -12.729 1.00 50.05 63 ARG E N 1
ATOM 1726 C CA . ARG C 1 64 ? -16.379 -50.280 -13.367 1.00 52.60 63 ARG E CA 1
ATOM 1727 C C . ARG C 1 64 ? -16.448 -50.031 -14.877 1.00 46.39 63 ARG E C 1
ATOM 1728 O O . ARG C 1 64 ? -15.562 -49.414 -15.437 1.00 46.26 63 ARG E O 1
ATOM 1736 N N . ALA C 1 65 ? -17.492 -50.532 -15.526 1.00 44.47 64 ALA E N 1
ATOM 1737 C CA . ALA C 1 65 ? -17.650 -50.362 -16.973 1.00 47.29 64 ALA E CA 1
ATOM 1738 C C . ALA C 1 65 ? -18.143 -48.971 -17.359 1.00 44.57 64 ALA E C 1
ATOM 1739 O O . ALA C 1 65 ? -18.183 -48.640 -18.526 1.00 43.30 64 ALA E O 1
ATOM 1741 N N . ALA C 1 66 ? -18.486 -48.153 -16.368 1.00 42.36 65 ALA E N 1
ATOM 1742 C CA . ALA C 1 66 ? -18.932 -46.775 -16.602 1.00 43.84 65 ALA E CA 1
ATOM 1743 C C . ALA C 1 66 ? -20.181 -46.727 -17.519 1.00 42.82 65 ALA E C 1
ATOM 1744 O O . ALA C 1 66 ? -20.369 -45.787 -18.301 1.00 36.43 65 ALA E O 1
ATOM 1746 N N . VAL C 1 67 ? -21.040 -47.735 -17.361 1.00 40.04 66 VAL E N 1
ATOM 1747 C CA . VAL C 1 67 ? -22.279 -47.851 -18.131 1.00 41.47 66 VAL E CA 1
ATOM 1748 C C . VAL C 1 67 ? -23.259 -46.691 -17.860 1.00 42.81 66 VAL E C 1
ATOM 1749 O O . VAL C 1 67 ? -23.456 -46.256 -16.728 1.00 40.56 66 VAL E O 1
ATOM 1753 N N . ASP C 1 68 ? -23.857 -46.181 -18.922 1.00 44.02 67 ASP E N 1
ATOM 1754 C CA . ASP C 1 68 ? -24.818 -45.090 -18.832 1.00 43.93 67 ASP E CA 1
ATOM 1755 C C . ASP C 1 68 ? -26.212 -45.690 -18.848 1.00 42.46 67 ASP E C 1
ATOM 1756 O O . ASP C 1 68 ? -26.601 -46.355 -19.819 1.00 35.13 67 ASP E O 1
ATOM 1761 N N . LEU C 1 69 ? -26.947 -45.458 -17.752 1.00 39.35 68 LEU E N 1
ATOM 1762 C CA . LEU C 1 69 ? -28.318 -45.912 -17.678 1.00 41.38 68 LEU E CA 1
ATOM 1763 C C . LEU C 1 69 ? -29.222 -44.835 -18.288 1.00 42.04 68 LEU E C 1
ATOM 1764 O O . LEU C 1 69 ? -29.424 -43.763 -17.683 1.00 42.36 68 LEU E O 1
ATOM 1769 N N . VAL C 1 70 ? -29.730 -45.104 -19.487 1.00 40.14 69 VAL E N 1
ATOM 1770 C CA . VAL C 1 70 ? -30.583 -44.148 -20.193 1.00 44.43 69 VAL E CA 1
ATOM 1771 C C . VAL C 1 70 ? -32.089 -44.401 -19.965 1.00 45.44 69 VAL E C 1
ATOM 1772 O O . VAL C 1 70 ? -32.568 -45.532 -20.076 1.00 45.23 69 VAL E O 1
ATOM 1776 N N . ALA C 1 71 ? -32.824 -43.340 -19.641 1.00 43.76 70 ALA E N 1
ATOM 1777 C CA . ALA C 1 71 ? -34.240 -43.471 -19.303 1.00 43.70 70 ALA E CA 1
ATOM 1778 C C . ALA C 1 71 ? -35.053 -43.820 -20.532 1.00 42.88 70 ALA E C 1
ATOM 1779 O O . ALA C 1 71 ? -34.689 -43.429 -21.641 1.00 45.11 70 ALA E O 1
ATOM 1781 N N . VAL C 1 72 ? -36.126 -44.583 -20.334 1.00 40.33 71 VAL E N 1
ATOM 1782 C CA . VAL C 1 72 ? -37.012 -44.991 -21.426 1.00 38.17 71 VAL E CA 1
ATOM 1783 C C . VAL C 1 72 ? -37.960 -43.832 -21.692 1.00 40.17 71 VAL E C 1
ATOM 1784 O O . VAL C 1 72 ? -38.911 -43.608 -20.933 1.00 37.69 71 VAL E O 1
ATOM 1788 N N . HIS C 1 73 ? -37.683 -43.066 -22.742 1.00 42.52 72 HIS E N 1
ATOM 1789 C CA . HIS C 1 73 ? -38.516 -41.950 -23.117 1.00 43.17 72 HIS E CA 1
ATOM 1790 C C . HIS C 1 73 ? -39.543 -42.400 -24.133 1.00 47.94 72 HIS E C 1
ATOM 1791 O O . HIS C 1 73 ? -39.502 -43.519 -24.644 1.00 47.98 72 HIS E O 1
ATOM 1798 N N . ALA C 1 74 ? -40.492 -41.519 -24.405 1.00 53.94 73 ALA E N 1
ATOM 1799 C CA . ALA C 1 74 ? -41.670 -41.864 -25.230 1.00 53.27 73 ALA E CA 1
ATOM 1800 C C . ALA C 1 74 ? -41.299 -42.313 -26.635 1.00 48.31 73 ALA E C 1
ATOM 1801 O O . ALA C 1 74 ? -41.872 -43.293 -27.169 1.00 45.81 73 ALA E O 1
ATOM 1803 N N . ASP C 1 75 ? -40.325 -41.613 -27.223 1.00 43.45 74 ASP E N 1
ATOM 1804 C CA . ASP C 1 75 ? -39.907 -41.939 -28.585 1.00 41.74 74 ASP E CA 1
ATOM 1805 C C . ASP C 1 75 ? -39.445 -43.390 -28.686 1.00 42.40 74 ASP E C 1
ATOM 1806 O O . ASP C 1 75 ? -39.793 -44.091 -29.656 1.00 43.52 74 ASP E O 1
ATOM 1811 N N . GLN C 1 76 ? -38.699 -43.855 -27.680 1.00 40.51 75 GLN E N 1
ATOM 1812 C CA . GLN C 1 76 ? -38.152 -45.218 -27.713 1.00 42.72 75 GLN E CA 1
ATOM 1813 C C . GLN C 1 76 ? -39.291 -46.226 -27.674 1.00 42.97 75 GLN E C 1
ATOM 1814 O O . GLN C 1 76 ? -39.302 -47.210 -28.419 1.00 40.46 75 GLN E O 1
ATOM 1820 N N . ALA C 1 77 ? -40.256 -45.970 -26.809 1.00 45.54 76 ALA E N 1
ATOM 1821 C CA . ALA C 1 77 ? -41.440 -46.836 -26.717 1.00 49.02 76 ALA E CA 1
ATOM 1822 C C . ALA C 1 77 ? -42.217 -46.861 -28.044 1.00 48.69 76 ALA E C 1
ATOM 1823 O O . ALA C 1 77 ? -42.599 -47.928 -28.517 1.00 45.24 76 ALA E O 1
ATOM 1825 N N . ASP C 1 78 ? -42.408 -45.691 -28.667 1.00 49.95 77 ASP E N 1
ATOM 1826 C CA . ASP C 1 78 ? -43.022 -45.650 -30.018 1.00 50.70 77 ASP E CA 1
ATOM 1827 C C . ASP C 1 78 ? -42.197 -46.506 -31.000 1.00 51.83 77 ASP E C 1
ATOM 1828 O O . ASP C 1 78 ? -42.693 -47.477 -31.604 1.00 51.68 77 ASP E O 1
ATOM 1833 N N . ALA C 1 79 ? -40.910 -46.173 -31.114 1.00 56.85 78 ALA E N 1
ATOM 1834 C CA . ALA C 1 79 ? -39.995 -46.916 -31.992 1.00 51.60 78 ALA E CA 1
ATOM 1835 C C . ALA C 1 79 ? -40.015 -48.419 -31.713 1.00 49.31 78 ALA E C 1
ATOM 1836 O O . ALA C 1 79 ? -39.963 -49.219 -32.637 1.00 57.01 78 ALA E O 1
ATOM 1838 N N . ALA C 1 80 ? -40.091 -48.799 -30.444 1.00 46.86 79 ALA E N 1
ATOM 1839 C CA . ALA C 1 80 ? -40.209 -50.217 -30.065 1.00 49.86 79 ALA E CA 1
ATOM 1840 C C . ALA C 1 80 ? -41.575 -50.833 -30.349 1.00 50.21 79 ALA E C 1
ATOM 1841 O O . ALA C 1 80 ? -41.674 -51.977 -30.779 1.00 45.02 79 ALA E O 1
ATOM 1843 N N . ARG C 1 81 ? -42.614 -50.074 -30.022 1.00 52.00 80 ARG E N 1
ATOM 1844 C CA . ARG C 1 81 ? -43.988 -50.460 -30.291 1.00 55.60 80 ARG E CA 1
ATOM 1845 C C . ARG C 1 81 ? -44.219 -50.746 -31.786 1.00 55.90 80 ARG E C 1
ATOM 1846 O O . ARG C 1 81 ? -44.888 -51.706 -32.142 1.00 56.59 80 ARG E O 1
ATOM 1854 N N . ALA C 1 82 ? -43.671 -49.911 -32.657 1.00 57.78 81 ALA E N 1
ATOM 1855 C CA . ALA C 1 82 ? -43.871 -50.099 -34.098 1.00 61.44 81 ALA E CA 1
ATOM 1856 C C . ALA C 1 82 ? -43.094 -51.319 -34.608 1.00 61.52 81 ALA E C 1
ATOM 1857 O O . ALA C 1 82 ? -43.584 -52.107 -35.425 1.00 60.88 81 ALA E O 1
ATOM 1859 N N . ALA C 1 83 ? -41.873 -51.460 -34.109 1.00 58.04 82 ALA E N 1
ATOM 1860 C CA . ALA C 1 83 ? -40.979 -52.496 -34.562 1.00 60.25 82 ALA E CA 1
ATOM 1861 C C . ALA C 1 83 ? -41.432 -53.873 -34.088 1.00 55.72 82 ALA E C 1
ATOM 1862 O O . ALA C 1 83 ? -41.114 -54.889 -34.699 1.00 57.97 82 ALA E O 1
ATOM 1864 N N . TYR C 1 84 ? -42.199 -53.909 -33.010 1.00 55.98 83 TYR E N 1
ATOM 1865 C CA . TYR C 1 84 ? -42.689 -55.176 -32.491 1.00 59.60 83 TYR E CA 1
ATOM 1866 C C . TYR C 1 84 ? -43.661 -55.810 -33.487 1.00 57.46 83 TYR E C 1
ATOM 1867 O O . TYR C 1 84 ? -43.810 -57.017 -33.540 1.00 58.13 83 TYR E O 1
ATOM 1876 N N . ARG C 1 85 ? -44.327 -54.981 -34.278 1.00 62.33 84 ARG E N 1
ATOM 1877 C CA . ARG C 1 85 ? -45.324 -55.469 -35.239 1.00 63.04 84 ARG E CA 1
ATOM 1878 C C . ARG C 1 85 ? -44.734 -56.390 -36.303 1.00 66.42 84 ARG E C 1
ATOM 1879 O O . ARG C 1 85 ? -45.434 -57.268 -36.834 1.00 69.58 84 ARG E O 1
ATOM 1887 N N . THR C 1 86 ? -43.453 -56.190 -36.608 1.00 63.36 85 THR E N 1
ATOM 1888 C CA . THR C 1 86 ? -42.764 -57.000 -37.607 1.00 60.38 85 THR E CA 1
ATOM 1889 C C . THR C 1 86 ? -41.782 -58.006 -36.981 1.00 56.63 85 THR E C 1
ATOM 1890 O O . THR C 1 86 ? -41.725 -59.166 -37.368 1.00 55.79 85 THR E O 1
ATOM 1894 N N . TYR C 1 87 ? -41.021 -57.562 -35.992 1.00 62.41 86 TYR E N 1
ATOM 1895 C CA . TYR C 1 87 ? -40.010 -58.415 -35.365 1.00 61.27 86 TYR E CA 1
ATOM 1896 C C . TYR C 1 87 ? -40.453 -59.052 -34.032 1.00 62.33 86 TYR E C 1
ATOM 1897 O O . TYR C 1 87 ? -39.621 -59.542 -33.300 1.00 63.89 86 TYR E O 1
ATOM 1906 N N . GLY C 1 88 ? -41.760 -59.092 -33.755 1.00 66.35 87 GLY E N 1
ATOM 1907 C CA . GLY C 1 88 ? -42.296 -59.685 -32.518 1.00 64.12 87 GLY E CA 1
ATOM 1908 C C . GLY C 1 88 ? -42.229 -61.206 -32.450 1.00 70.19 87 GLY E C 1
ATOM 1909 O O . GLY C 1 88 ? -41.526 -61.846 -33.222 1.00 78.36 87 GLY E O 1
ATOM 1910 N N . LYS C 1 89 ? -42.985 -61.782 -31.526 1.00 78.68 88 LYS E N 1
ATOM 1911 C CA . LYS C 1 89 ? -42.856 -63.193 -31.164 1.00 86.46 88 LYS E CA 1
ATOM 1912 C C . LYS C 1 89 ? -44.015 -64.067 -31.645 1.00 96.80 88 LYS E C 1
ATOM 1913 O O . LYS C 1 89 ? -45.083 -63.576 -32.054 1.00 89.02 88 LYS E O 1
ATOM 1919 N N . GLY C 1 90 ? -43.782 -65.375 -31.551 1.00 104.85 89 GLY E N 1
ATOM 1920 C CA . GLY C 1 90 ? -44.773 -66.411 -31.879 1.00 112.48 89 GLY E CA 1
ATOM 1921 C C . GLY C 1 90 ? -44.189 -67.793 -31.598 1.00 121.02 89 GLY E C 1
ATOM 1922 O O . GLY C 1 90 ? -42.963 -67.948 -31.579 1.00 133.64 89 GLY E O 1
ATOM 1923 N N . ARG C 1 91 ? -45.046 -68.799 -31.390 1.00 120.37 90 ARG E N 1
ATOM 1924 C CA . ARG C 1 91 ? -44.580 -70.162 -31.038 1.00 119.36 90 ARG E CA 1
ATOM 1925 C C . ARG C 1 91 ? -43.906 -70.922 -32.187 1.00 121.07 90 ARG E C 1
ATOM 1926 O O . ARG C 1 91 ? -43.230 -71.933 -31.957 1.00 116.08 90 ARG E O 1
ATOM 1934 N N . HIS C 1 92 ? -44.097 -70.435 -33.413 1.00 124.14 91 HIS E N 1
ATOM 1935 C CA . HIS C 1 92 ? -43.443 -71.008 -34.588 1.00 125.91 91 HIS E CA 1
ATOM 1936 C C . HIS C 1 92 ? -42.084 -70.359 -34.897 1.00 131.37 91 HIS E C 1
ATOM 1937 O O . HIS C 1 92 ? -41.142 -71.045 -35.311 1.00 127.19 91 HIS E O 1
ATOM 1944 N N . ARG C 1 93 ? -41.998 -69.040 -34.697 1.00 131.26 92 ARG E N 1
ATOM 1945 C CA . ARG C 1 93 ? -40.821 -68.255 -35.077 1.00 120.65 92 ARG E CA 1
ATOM 1946 C C . ARG C 1 93 ? -40.310 -67.394 -33.924 1.00 115.15 92 ARG E C 1
ATOM 1947 O O . ARG C 1 93 ? -41.007 -67.148 -32.933 1.00 102.84 92 ARG E O 1
ATOM 1955 N N . ALA C 1 94 ? -39.077 -66.929 -34.083 1.00 107.64 93 ALA E N 1
ATOM 1956 C CA . ALA C 1 94 ? -38.395 -66.174 -33.046 1.00 98.14 93 ALA E CA 1
ATOM 1957 C C . ALA C 1 94 ? -38.588 -64.684 -33.274 1.00 84.45 93 ALA E C 1
ATOM 1958 O O . ALA C 1 94 ? -39.215 -64.267 -34.245 1.00 76.40 93 ALA E O 1
ATOM 1960 N N . GLY C 1 95 ? -38.052 -63.894 -32.354 1.00 77.00 94 GLY E N 1
ATOM 1961 C CA . GLY C 1 95 ? -38.106 -62.447 -32.445 1.00 72.49 94 GLY E CA 1
ATOM 1962 C C . GLY C 1 95 ? -37.990 -61.761 -31.090 1.00 65.61 94 GLY E C 1
ATOM 1963 O O . GLY C 1 95 ? -37.512 -62.345 -30.111 1.00 65.38 94 GLY E O 1
ATOM 1964 N N . LEU C 1 96 ? -38.454 -60.519 -31.038 1.00 58.78 95 LEU E N 1
ATOM 1965 C CA . LEU C 1 96 ? -38.357 -59.700 -29.847 1.00 55.27 95 LEU E CA 1
ATOM 1966 C C . LEU C 1 96 ? -39.423 -60.051 -28.852 1.00 55.95 95 LEU E C 1
ATOM 1967 O O . LEU C 1 96 ? -40.553 -60.280 -29.248 1.00 66.69 95 LEU E O 1
ATOM 1972 N N . ASN C 1 97 ? -39.062 -60.064 -27.567 1.00 53.09 96 ASN E N 1
ATOM 1973 C CA . ASN C 1 97 ? -40.029 -59.977 -26.478 1.00 49.61 96 ASN E CA 1
ATOM 1974 C C . ASN C 1 97 ? -40.033 -58.569 -25.862 1.00 48.83 96 ASN E C 1
ATOM 1975 O O . ASN C 1 97 ? -39.365 -57.663 -26.355 1.00 53.44 96 ASN E O 1
ATOM 1980 N N . TYR C 1 98 ? -40.804 -58.384 -24.805 1.00 49.13 97 TYR E N 1
ATOM 1981 C CA . TYR C 1 98 ? -41.105 -57.072 -24.261 1.00 45.63 97 TYR E CA 1
ATOM 1982 C C . TYR C 1 98 ? -39.857 -56.524 -23.585 1.00 49.47 97 TYR E C 1
ATOM 1983 O O . TYR C 1 98 ? -39.624 -55.310 -23.630 1.00 50.49 97 TYR E O 1
ATOM 1992 N N . GLY C 1 99 ? -39.069 -57.406 -22.948 1.00 49.69 98 GLY E N 1
ATOM 1993 C CA . GLY C 1 99 ? -37.804 -56.995 -22.305 1.00 54.42 98 GLY E CA 1
ATOM 1994 C C . GLY C 1 99 ? -36.796 -56.484 -23.314 1.00 48.99 98 GLY E C 1
ATOM 1995 O O . GLY C 1 99 ? -36.068 -55.518 -23.061 1.00 52.90 98 GLY E O 1
ATOM 1996 N N . ASP C 1 100 ? -36.807 -57.132 -24.468 1.00 47.98 99 ASP E N 1
ATOM 1997 C CA . ASP C 1 100 ? -35.936 -56.796 -25.581 1.00 52.20 99 ASP E CA 1
ATOM 1998 C C . ASP C 1 100 ? -36.272 -55.470 -26.226 1.00 49.40 99 ASP E C 1
ATOM 1999 O O . ASP C 1 100 ? -35.393 -54.834 -26.794 1.00 53.18 99 ASP E O 1
ATOM 2004 N N . CYS C 1 101 ? -37.531 -55.054 -26.135 1.00 48.63 100 CYS E N 1
ATOM 2005 C CA . CYS C 1 101 ? -38.001 -53.826 -26.771 1.00 48.10 100 CYS E CA 1
ATOM 2006 C C . CYS C 1 101 ? -37.295 -52.574 -26.266 1.00 47.93 100 CYS E C 1
ATOM 2007 O O . CYS C 1 101 ? -37.156 -51.593 -26.987 1.00 52.99 100 CYS E O 1
ATOM 2010 N N . PHE C 1 102 ? -36.897 -52.577 -25.005 1.00 46.21 101 PHE E N 1
ATOM 2011 C CA . PHE C 1 102 ? -36.231 -51.426 -24.428 1.00 46.72 101 PHE E CA 1
ATOM 2012 C C . PHE C 1 102 ? -34.802 -51.284 -24.971 1.00 53.73 101 PHE E C 1
ATOM 2013 O O . PHE C 1 102 ? -34.363 -50.146 -25.307 1.00 60.23 101 PHE E O 1
ATOM 2021 N N . SER C 1 103 ? -34.099 -52.416 -25.099 1.00 47.37 102 SER E N 1
ATOM 2022 C CA . SER C 1 103 ? -32.811 -52.428 -25.793 1.00 46.82 102 SER E CA 1
ATOM 2023 C C . SER C 1 103 ? -32.985 -51.964 -27.259 1.00 49.59 102 SER E C 1
ATOM 2024 O O . SER C 1 103 ? -32.156 -51.186 -27.777 1.00 48.69 102 SER E O 1
ATOM 2027 N N . TYR C 1 104 ? -34.071 -52.404 -27.912 1.00 44.54 103 TYR E N 1
ATOM 2028 C CA . TYR C 1 104 ? -34.314 -52.063 -29.304 1.00 42.51 103 TYR E CA 1
ATOM 2029 C C . TYR C 1 104 ? -34.535 -50.579 -29.427 1.00 43.16 103 TYR E C 1
ATOM 2030 O O . TYR C 1 104 ? -33.882 -49.904 -30.219 1.00 45.54 103 TYR E O 1
ATOM 2039 N N . GLY C 1 105 ? -35.473 -50.059 -28.656 1.00 44.05 104 GLY E N 1
ATOM 2040 C CA . GLY C 1 105 ? -35.867 -48.662 -28.805 1.00 41.91 104 GLY E CA 1
ATOM 2041 C C . GLY C 1 105 ? -34.733 -47.731 -28.496 1.00 41.26 104 GLY E C 1
ATOM 2042 O O . GLY C 1 105 ? -34.603 -46.686 -29.106 1.00 46.17 104 GLY E O 1
ATOM 2043 N N . LEU C 1 106 ? -33.931 -48.097 -27.503 1.00 45.95 105 LEU E N 1
ATOM 2044 C CA . LEU C 1 106 ? -32.789 -47.275 -27.104 1.00 44.76 105 LEU E CA 1
ATOM 2045 C C . LEU C 1 106 ? -31.772 -47.281 -28.251 1.00 43.57 105 LEU E C 1
ATOM 2046 O O . LEU C 1 106 ? -31.248 -46.235 -28.613 1.00 48.35 105 LEU E O 1
ATOM 2051 N N . ALA C 1 107 ? -31.515 -48.452 -28.822 1.00 40.36 106 ALA E N 1
ATOM 2052 C CA . ALA C 1 107 ? -30.582 -48.575 -29.944 1.00 44.12 106 ALA E CA 1
ATOM 2053 C C . ALA C 1 107 ? -31.012 -47.755 -31.142 1.00 49.63 106 ALA E C 1
ATOM 2054 O O . ALA C 1 107 ? -30.179 -47.080 -31.766 1.00 49.44 106 ALA E O 1
ATOM 2056 N N . LYS C 1 108 ? -32.316 -47.815 -31.444 1.00 53.46 107 LYS E N 1
ATOM 2057 C CA . LYS C 1 108 ? -32.922 -47.106 -32.579 1.00 53.11 107 LYS E CA 1
ATOM 2058 C C . LYS C 1 108 ? -32.762 -45.595 -32.454 1.00 52.75 107 LYS E C 1
ATOM 2059 O O . LYS C 1 108 ? -32.256 -44.953 -33.365 1.00 59.28 107 LYS E O 1
ATOM 2065 N N . ILE C 1 109 ? -33.181 -45.019 -31.335 1.00 50.04 108 ILE E N 1
ATOM 2066 C CA . ILE C 1 109 ? -33.179 -43.563 -31.224 1.00 53.22 108 ILE E CA 1
ATOM 2067 C C . ILE C 1 109 ? -31.773 -43.024 -31.096 1.00 51.94 108 ILE E C 1
ATOM 2068 O O . ILE C 1 109 ? -31.447 -42.015 -31.699 1.00 52.75 108 ILE E O 1
ATOM 2073 N N . SER C 1 110 ? -30.957 -43.679 -30.279 1.00 49.91 109 SER E N 1
ATOM 2074 C CA . SER C 1 110 ? -29.532 -43.350 -30.197 1.00 49.10 109 SER E CA 1
ATOM 2075 C C . SER C 1 110 ? -28.853 -43.521 -31.561 1.00 45.08 109 SER E C 1
ATOM 2076 O O . SER C 1 110 ? -27.995 -42.750 -31.899 1.00 41.27 109 SER E O 1
ATOM 2079 N N . GLY C 1 111 ? -29.275 -44.523 -32.327 1.00 45.03 110 GLY E N 1
ATOM 2080 C CA . GLY C 1 111 ? -28.704 -44.801 -33.641 1.00 44.96 110 GLY E CA 1
ATOM 2081 C C . GLY C 1 111 ? -27.448 -45.640 -33.515 1.00 50.56 110 GLY E C 1
ATOM 2082 O O . GLY C 1 111 ? -26.547 -45.535 -34.346 1.00 48.38 110 GLY E O 1
ATOM 2083 N N . GLN C 1 112 ? -27.412 -46.487 -32.483 1.00 52.52 111 GLN E N 1
ATOM 2084 C CA . GLN C 1 112 ? -26.190 -47.167 -32.032 1.00 49.25 111 GLN E CA 1
ATOM 2085 C C . GLN C 1 112 ? -26.333 -48.664 -31.991 1.00 46.17 111 GLN E C 1
ATOM 2086 O O . GLN C 1 112 ? -27.436 -49.160 -31.887 1.00 45.61 111 GLN E O 1
ATOM 2092 N N . PRO C 1 113 ? -25.210 -49.393 -32.127 1.00 46.41 112 PRO E N 1
ATOM 2093 C CA . PRO C 1 113 ? -25.292 -50.860 -32.248 1.00 44.74 112 PRO E CA 1
ATOM 2094 C C . PRO C 1 113 ? -25.523 -51.531 -30.897 1.00 40.44 112 PRO E C 1
ATOM 2095 O O . PRO C 1 113 ? -25.201 -50.939 -29.872 1.00 38.75 112 PRO E O 1
ATOM 2099 N N . LEU C 1 114 ? -26.069 -52.746 -30.917 1.00 40.25 113 LEU E N 1
ATOM 2100 C CA . LEU C 1 114 ? -26.532 -53.439 -29.711 1.00 41.86 113 LEU E CA 1
ATOM 2101 C C . LEU C 1 114 ? -25.779 -54.730 -29.457 1.00 45.69 113 LEU E C 1
ATOM 2102 O O . LEU C 1 114 ? -25.523 -55.491 -30.389 1.00 51.13 113 LEU E O 1
ATOM 2107 N N . LEU C 1 115 ? -25.454 -54.980 -28.188 1.00 45.78 114 LEU E N 1
ATOM 2108 C CA . LEU C 1 115 ? -24.608 -56.096 -27.776 1.00 44.96 114 LEU E CA 1
ATOM 2109 C C . LEU C 1 115 ? -25.512 -57.130 -27.115 1.00 50.02 114 LEU E C 1
ATOM 2110 O O . LEU C 1 115 ? -26.090 -56.871 -26.047 1.00 51.12 114 LEU E O 1
ATOM 2115 N N . PHE C 1 116 ? -25.653 -58.301 -27.736 1.00 47.80 115 PHE E N 1
ATOM 2116 C CA . PHE C 1 116 ? -26.556 -59.307 -27.206 1.00 48.94 115 PHE E CA 1
ATOM 2117 C C . PHE C 1 116 ? -26.118 -60.732 -27.480 1.00 48.98 115 PHE E C 1
ATOM 2118 O O . PHE C 1 116 ? -25.211 -60.978 -28.264 1.00 50.45 115 PHE E O 1
ATOM 2126 N N . LYS C 1 117 ? -26.829 -61.654 -26.848 1.00 49.94 116 LYS E N 1
ATOM 2127 C CA . LYS C 1 117 ? -26.681 -63.081 -27.058 1.00 54.07 116 LYS E CA 1
ATOM 2128 C C . LYS C 1 117 ? -28.056 -63.680 -27.322 1.00 56.98 116 LYS E C 1
ATOM 2129 O O . LYS C 1 117 ? -29.045 -63.244 -26.775 1.00 60.02 116 LYS E O 1
ATOM 2135 N N . GLY C 1 118 ? -28.109 -64.708 -28.146 1.00 63.38 117 GLY E N 1
ATOM 2136 C CA . GLY C 1 118 ? -29.352 -65.395 -28.407 1.00 61.38 117 GLY E CA 1
ATOM 2137 C C . GLY C 1 118 ? -29.925 -64.948 -29.725 1.00 65.17 117 GLY E C 1
ATOM 2138 O O . GLY C 1 118 ? -29.250 -64.218 -30.497 1.00 59.76 117 GLY E O 1
ATOM 2139 N N . GLU C 1 119 ? -31.176 -65.377 -29.952 1.00 63.24 118 GLU E N 1
ATOM 2140 C CA . GLU C 1 119 ? -31.858 -65.246 -31.245 1.00 65.72 118 GLU E CA 1
ATOM 2141 C C . GLU C 1 119 ? -32.539 -63.897 -31.491 1.00 62.91 118 GLU E C 1
ATOM 2142 O O . GLU C 1 119 ? -32.605 -63.415 -32.612 1.00 67.14 118 GLU E O 1
ATOM 2148 N N . ASP C 1 120 ? -33.028 -63.291 -30.426 1.00 61.76 119 ASP E N 1
ATOM 2149 C CA . ASP C 1 120 ? -34.076 -62.285 -30.516 1.00 58.22 119 ASP E CA 1
ATOM 2150 C C . ASP C 1 120 ? -33.758 -61.040 -31.372 1.00 57.04 119 ASP E C 1
ATOM 2151 O O . ASP C 1 120 ? -34.673 -60.428 -31.877 1.00 55.97 119 ASP E O 1
ATOM 2156 N N . PHE C 1 121 ? -32.497 -60.656 -31.540 1.00 55.47 120 PHE E N 1
ATOM 2157 C CA . PHE C 1 121 ? -32.195 -59.472 -32.353 1.00 54.69 120 PHE E CA 1
ATOM 2158 C C . PHE C 1 121 ? -31.391 -59.839 -33.601 1.00 62.87 120 PHE E C 1
ATOM 2159 O O . PHE C 1 121 ? -30.707 -58.968 -34.199 1.00 60.09 120 PHE E O 1
ATOM 2167 N N . GLN C 1 122 ? -31.438 -61.120 -33.979 1.00 62.92 121 GLN E N 1
ATOM 2168 C CA . GLN C 1 122 ? -30.699 -61.600 -35.149 1.00 63.72 121 GLN E CA 1
ATOM 2169 C C . GLN C 1 122 ? -31.158 -60.879 -36.432 1.00 67.74 121 GLN E C 1
ATOM 2170 O O . GLN C 1 122 ? -30.335 -60.471 -37.274 1.00 72.44 121 GLN E O 1
ATOM 2176 N N . HIS C 1 123 ? -32.471 -60.747 -36.600 1.00 62.97 122 HIS E N 1
ATOM 2177 C CA . HIS C 1 123 ? -33.002 -60.342 -37.880 1.00 62.88 122 HIS E CA 1
ATOM 2178 C C . HIS C 1 123 ? -33.943 -59.192 -37.685 1.00 60.54 122 HIS E C 1
ATOM 2179 O O . HIS C 1 123 ? -35.161 -59.337 -37.696 1.00 65.21 122 HIS E O 1
ATOM 2186 N N . THR C 1 124 ? -33.332 -58.034 -37.508 1.00 59.62 123 THR E N 1
ATOM 2187 C CA . THR C 1 124 ? -34.033 -56.812 -37.232 1.00 57.79 123 THR E CA 1
ATOM 2188 C C . THR C 1 124 ? -33.271 -55.660 -37.866 1.00 61.46 123 THR E C 1
ATOM 2189 O O . THR C 1 124 ? -32.142 -55.842 -38.293 1.00 67.07 123 THR E O 1
ATOM 2193 N N . ASP C 1 125 ? -33.875 -54.475 -37.919 1.00 64.01 124 ASP E N 1
ATOM 2194 C CA . ASP C 1 125 ? -33.306 -53.345 -38.673 1.00 61.19 124 ASP E CA 1
ATOM 2195 C C . ASP C 1 125 ? -32.410 -52.455 -37.834 1.00 64.29 124 ASP E C 1
ATOM 2196 O O . ASP C 1 125 ? -32.423 -51.231 -37.988 1.00 68.17 124 ASP E O 1
ATOM 2201 N N . ILE C 1 126 ? -31.624 -53.050 -36.946 1.00 62.41 125 ILE E N 1
ATOM 2202 C CA . ILE C 1 126 ? -30.665 -52.267 -36.165 1.00 64.30 125 ILE E CA 1
ATOM 2203 C C . ILE C 1 126 ? -29.312 -52.937 -36.162 1.00 58.38 125 ILE E C 1
ATOM 2204 O O . ILE C 1 126 ? -29.206 -54.165 -36.333 1.00 57.79 125 ILE E O 1
ATOM 2209 N N . ALA C 1 127 ? -28.286 -52.115 -35.964 1.00 54.73 126 ALA E N 1
ATOM 2210 C CA . ALA C 1 127 ? -26.911 -52.581 -35.973 1.00 55.85 126 ALA E CA 1
ATOM 2211 C C . ALA C 1 127 ? -26.668 -53.470 -34.746 1.00 55.29 126 ALA E C 1
ATOM 2212 O O . ALA C 1 127 ? -27.324 -53.319 -33.728 1.00 55.57 126 ALA E O 1
ATOM 2214 N N . THR C 1 128 ? -25.775 -54.443 -34.884 1.00 57.26 127 THR E N 1
ATOM 2215 C CA . THR C 1 128 ? -25.438 -55.340 -33.786 1.00 57.95 127 THR E CA 1
ATOM 2216 C C . THR C 1 128 ? -23.928 -55.459 -33.628 1.00 56.75 127 THR E C 1
ATOM 2217 O O . THR C 1 128 ? -23.211 -55.618 -34.592 1.00 51.85 127 THR E O 1
ATOM 2221 N N . VAL C 1 129 ? -23.442 -55.312 -32.398 1.00 62.18 128 VAL E N 1
ATOM 2222 C CA . VAL C 1 129 ? -22.004 -55.307 -32.150 1.00 57.79 128 VAL E CA 1
ATOM 2223 C C . VAL C 1 129 ? -21.510 -56.719 -32.327 1.00 54.74 128 VAL E C 1
ATOM 2224 O O . VAL C 1 129 ? -21.952 -57.641 -31.621 1.00 50.76 128 VAL E O 1
ATOM 2228 N N . ALA C 1 130 ? -20.614 -56.879 -33.296 1.00 58.02 129 ALA E N 1
ATOM 2229 C CA . ALA C 1 130 ? -19.937 -58.163 -33.524 1.00 59.67 129 ALA E CA 1
ATOM 2230 C C . ALA C 1 130 ? -18.871 -58.433 -32.449 1.00 59.53 129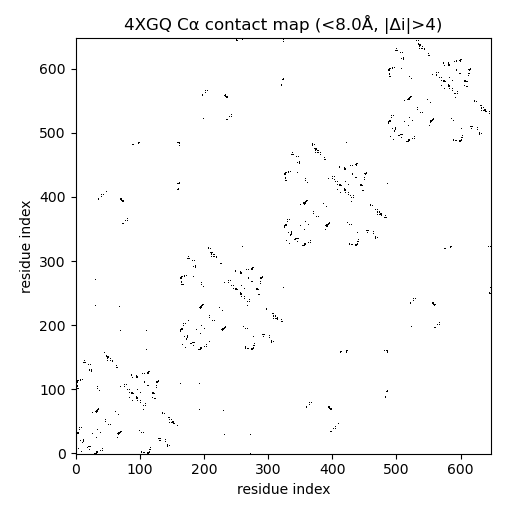 ALA E C 1
ATOM 2231 O O . ALA C 1 130 ? -18.221 -57.511 -31.921 1.00 51.92 129 ALA E O 1
ATOM 2233 N N . LEU C 1 131 ? -18.689 -59.703 -32.130 1.00 61.92 130 LEU E N 1
ATOM 2234 C CA . LEU C 1 131 ? -17.657 -60.065 -31.163 1.00 66.86 130 LEU E CA 1
ATOM 2235 C C . LEU C 1 131 ? -16.287 -60.134 -31.854 1.00 68.20 130 LEU E C 1
ATOM 2236 O O . LEU C 1 131 ? -16.191 -60.569 -33.005 1.00 76.86 130 LEU E O 1
ATOM 2241 N N . PRO C 1 132 ? -15.227 -59.711 -31.162 1.00 66.07 131 PRO E N 1
ATOM 2242 C CA . PRO C 1 132 ? -13.894 -59.721 -31.754 1.00 70.33 131 PRO E CA 1
ATOM 2243 C C . PRO C 1 132 ? -13.259 -61.121 -31.743 1.00 73.59 131 PRO E C 1
ATOM 2244 O O . PRO C 1 132 ? -13.494 -61.907 -30.809 1.00 73.12 131 PRO E O 1
ATOM 2248 N N . VAL D 2 47 ? -3.495 -53.245 -14.802 1.00 71.50 47 VAL F N 1
ATOM 2249 C CA . VAL D 2 47 ? -4.679 -54.171 -15.075 1.00 72.70 47 VAL F CA 1
ATOM 2250 C C . VAL D 2 47 ? -5.677 -53.606 -16.130 1.00 71.16 47 VAL F C 1
ATOM 2251 O O . VAL D 2 47 ? -6.188 -52.492 -15.971 1.00 71.59 47 VAL F O 1
ATOM 2255 N N . PRO D 2 48 ? -5.966 -54.375 -17.204 1.00 70.35 48 PRO F N 1
ATOM 2256 C CA . PRO D 2 48 ? -6.986 -53.950 -18.178 1.00 69.59 48 PRO F CA 1
ATOM 2257 C C . PRO D 2 48 ? -8.442 -54.298 -17.742 1.00 68.87 48 PRO F C 1
ATOM 2258 O O . PRO D 2 48 ? -8.695 -55.308 -17.051 1.00 62.26 48 PRO F O 1
ATOM 2262 N N . LEU D 2 49 ? -9.383 -53.457 -18.165 1.00 65.92 49 LEU F N 1
ATOM 2263 C CA . LEU D 2 49 ? -10.786 -53.583 -17.781 1.00 62.42 49 LEU F CA 1
ATOM 2264 C C . LEU D 2 49 ? -11.300 -55.018 -17.887 1.00 62.97 49 LEU F C 1
ATOM 2265 O O . LEU D 2 49 ? -12.001 -55.483 -16.981 1.00 60.48 49 LEU F O 1
ATOM 2270 N N . ARG D 2 50 ? -10.942 -55.702 -18.984 1.00 65.16 50 ARG F N 1
ATOM 2271 C CA . ARG D 2 50 ? -11.249 -57.138 -19.210 1.00 69.09 50 ARG F CA 1
ATOM 2272 C C . ARG D 2 50 ? -11.074 -58.007 -17.970 1.00 65.28 50 ARG F C 1
ATOM 2273 O O . ARG D 2 50 ? -11.902 -58.865 -17.675 1.00 66.73 50 ARG F O 1
ATOM 2281 N N . ASP D 2 51 ? -9.954 -57.818 -17.277 1.00 66.03 51 ASP F N 1
ATOM 2282 C CA . ASP D 2 51 ? -9.606 -58.693 -16.164 1.00 67.96 51 ASP F CA 1
ATOM 2283 C C . ASP D 2 51 ? -10.491 -58.413 -14.963 1.00 61.46 51 ASP F C 1
ATOM 2284 O O . ASP D 2 51 ? -10.979 -59.339 -14.330 1.00 62.16 51 ASP F O 1
ATOM 2289 N N . GLU D 2 52 ? -10.723 -57.137 -14.678 1.00 57.23 52 GLU F N 1
ATOM 2290 C CA . GLU D 2 52 ? -11.635 -56.747 -13.599 1.00 59.35 52 GLU F CA 1
ATOM 2291 C C . GLU D 2 52 ? -13.093 -57.187 -13.796 1.00 56.65 52 GLU F C 1
ATOM 2292 O O . GLU D 2 52 ? -13.786 -57.496 -12.826 1.00 52.33 52 GLU F O 1
ATOM 2298 N N . LEU D 2 53 ? -13.546 -57.244 -15.044 1.00 51.01 53 LEU F N 1
ATOM 2299 C CA . LEU D 2 53 ? -14.873 -57.816 -15.342 1.00 54.05 53 LEU F CA 1
ATOM 2300 C C . LEU D 2 53 ? -14.899 -59.329 -15.149 1.00 57.07 53 LEU F C 1
ATOM 2301 O O . LEU D 2 53 ? -15.917 -59.899 -14.678 1.00 59.68 53 LEU F O 1
ATOM 2306 N N . ALA D 2 54 ? -13.789 -59.979 -15.516 1.00 53.71 54 ALA F N 1
ATOM 2307 C CA . ALA D 2 54 ? -13.648 -61.425 -15.317 1.00 50.47 54 ALA F CA 1
ATOM 2308 C C . ALA D 2 54 ? -13.684 -61.750 -13.835 1.00 47.46 54 ALA F C 1
ATOM 2309 O O . ALA D 2 54 ? -14.322 -62.712 -13.412 1.00 43.39 54 ALA F O 1
ATOM 2311 N N . ALA D 2 55 ? -13.009 -60.918 -13.039 1.00 47.25 55 ALA F N 1
ATOM 2312 C CA . ALA D 2 55 ? -12.985 -61.119 -11.603 1.00 49.45 55 ALA F CA 1
ATOM 2313 C C . ALA D 2 55 ? -14.427 -61.169 -11.108 1.00 56.17 55 ALA F C 1
ATOM 2314 O O . ALA D 2 55 ? -14.849 -62.160 -10.474 1.00 62.30 55 ALA F O 1
ATOM 2316 N N . ILE D 2 56 ? -15.181 -60.115 -11.442 1.00 53.20 56 ILE F N 1
ATOM 2317 C CA . ILE D 2 56 ? -16.594 -60.000 -11.081 1.00 46.59 56 ILE F CA 1
ATOM 2318 C C . ILE D 2 56 ? -17.363 -61.234 -11.560 1.00 44.61 56 ILE F C 1
ATOM 2319 O O . ILE D 2 56 ? -18.078 -61.892 -10.789 1.00 41.82 56 ILE F O 1
ATOM 2324 N N . ARG D 2 57 ? -17.197 -61.569 -12.829 1.00 46.82 57 ARG F N 1
ATOM 2325 C CA . ARG D 2 57 ? -17.813 -62.793 -13.374 1.00 48.16 57 ARG F CA 1
ATOM 2326 C C . ARG D 2 57 ? -17.513 -64.021 -12.488 1.00 50.37 57 ARG F C 1
ATOM 2327 O O . ARG D 2 57 ? -18.418 -64.764 -12.138 1.00 54.73 57 ARG F O 1
ATOM 2335 N N . HIS D 2 58 ? -16.249 -64.245 -12.136 1.00 51.88 58 HIS F N 1
ATOM 2336 C CA . HIS D 2 58 ? -15.891 -65.439 -11.370 1.00 54.89 58 HIS F CA 1
ATOM 2337 C C . HIS D 2 58 ? -16.520 -65.360 -9.987 1.00 52.88 58 HIS F C 1
ATOM 2338 O O . HIS D 2 58 ? -17.057 -66.346 -9.480 1.00 56.19 58 HIS F O 1
ATOM 2345 N N . ARG D 2 59 ? -16.459 -64.187 -9.367 1.00 52.96 59 ARG F N 1
ATOM 2346 C CA . ARG D 2 59 ? -17.005 -64.035 -8.006 1.00 52.45 59 ARG F CA 1
ATOM 2347 C C . ARG D 2 59 ? -18.516 -64.275 -8.037 1.00 52.73 59 ARG F C 1
ATOM 2348 O O . ARG D 2 59 ? -19.053 -64.997 -7.201 1.00 60.30 59 ARG F O 1
ATOM 2356 N N . CYS D 2 60 ? -19.192 -63.682 -9.022 1.00 52.61 60 CYS F N 1
ATOM 2357 C CA . CYS D 2 60 ? -20.658 -63.746 -9.096 1.00 52.54 60 CYS F CA 1
ATOM 2358 C C . CYS D 2 60 ? -21.118 -65.140 -9.440 1.00 48.85 60 CYS F C 1
ATOM 2359 O O . CYS D 2 60 ? -21.993 -65.684 -8.787 1.00 42.15 60 CYS F O 1
ATOM 2362 N N . ALA D 2 61 ? -20.528 -65.694 -10.500 1.00 49.70 61 ALA F N 1
ATOM 2363 C CA . ALA D 2 61 ? -20.927 -66.980 -11.027 1.00 50.25 61 ALA F CA 1
ATOM 2364 C C . ALA D 2 61 ? -20.757 -68.090 -9.984 1.00 51.53 61 ALA F C 1
ATOM 2365 O O . ALA D 2 61 ? -21.495 -69.078 -10.014 1.00 55.89 61 ALA F O 1
ATOM 2367 N N . ALA D 2 62 ? -19.815 -67.912 -9.051 1.00 49.09 62 ALA F N 1
ATOM 2368 C CA . ALA D 2 62 ? -19.576 -68.901 -7.986 1.00 47.49 62 ALA F CA 1
ATOM 2369 C C . ALA D 2 62 ? -20.393 -68.646 -6.729 1.00 48.71 62 ALA F C 1
ATOM 2370 O O . ALA D 2 62 ? -20.097 -69.201 -5.684 1.00 49.73 62 ALA F O 1
ATOM 2372 N N . LEU D 2 63 ? -21.428 -67.813 -6.825 1.00 51.67 63 LEU F N 1
ATOM 2373 C CA . LEU D 2 63 ? -22.342 -67.592 -5.706 1.00 47.86 63 LEU F CA 1
ATOM 2374 C C . LEU D 2 63 ? -23.346 -68.727 -5.565 1.00 46.70 63 LEU F C 1
ATOM 2375 O O . LEU D 2 63 ? -23.780 -69.304 -6.560 1.00 51.91 63 LEU F O 1
ATOM 2380 N N . PRO D 2 64 ? -23.747 -69.035 -4.325 1.00 45.60 64 PRO F N 1
ATOM 2381 C CA . PRO D 2 64 ? -24.796 -70.008 -4.127 1.00 45.60 64 PRO F CA 1
ATOM 2382 C C . PRO D 2 64 ? -26.054 -69.685 -4.951 1.00 56.82 64 PRO F C 1
ATOM 2383 O O . PRO D 2 64 ? -26.698 -68.619 -4.786 1.00 56.52 64 PRO F O 1
ATOM 2387 N N . VAL D 2 65 ? -26.381 -70.597 -5.855 1.00 58.25 65 VAL F N 1
ATOM 2388 C CA . VAL D 2 65 ? -27.599 -70.489 -6.627 1.00 57.27 65 VAL F CA 1
ATOM 2389 C C . VAL D 2 65 ? -28.775 -70.712 -5.704 1.00 60.72 65 VAL F C 1
ATOM 2390 O O . VAL D 2 65 ? -29.066 -71.842 -5.318 1.00 66.55 65 VAL F O 1
ATOM 2394 N N . VAL D 2 66 ? -29.440 -69.618 -5.346 1.00 66.78 66 VAL F N 1
ATOM 2395 C CA . VAL D 2 66 ? -30.578 -69.650 -4.409 1.00 68.55 66 VAL F CA 1
ATOM 2396 C C . VAL D 2 66 ? -31.923 -69.834 -5.128 1.00 67.42 66 VAL F C 1
ATOM 2397 O O . VAL D 2 66 ? -32.913 -70.129 -4.479 1.00 62.93 66 VAL F O 1
ATOM 2401 N N . ASP D 2 67 ? -31.932 -69.688 -6.463 1.00 75.57 67 ASP F N 1
ATOM 2402 C CA . ASP D 2 67 ? -33.131 -69.864 -7.320 1.00 72.65 67 ASP F CA 1
ATOM 2403 C C . ASP D 2 67 ? -32.726 -70.517 -8.644 1.00 78.66 67 ASP F C 1
ATOM 2404 O O . ASP D 2 67 ? -31.798 -70.051 -9.326 1.00 68.18 67 ASP F O 1
ATOM 2409 N N . ASN D 2 68 ? -33.452 -71.575 -9.014 1.00 89.26 68 ASN F N 1
ATOM 2410 C CA . ASN D 2 68 ? -33.058 -72.480 -10.122 1.00 93.06 68 ASN F CA 1
ATOM 2411 C C . ASN D 2 68 ? -33.695 -72.189 -11.504 1.00 90.51 68 ASN F C 1
ATOM 2412 O O . ASN D 2 68 ? -33.055 -72.422 -12.539 1.00 84.81 68 ASN F O 1
ATOM 2417 N N . ARG D 2 69 ? -34.941 -71.702 -11.512 1.00 83.30 69 ARG F N 1
ATOM 2418 C CA . ARG D 2 69 ? -35.657 -71.401 -12.755 1.00 82.85 69 ARG F CA 1
ATOM 2419 C C . ARG D 2 69 ? -34.960 -70.282 -13.541 1.00 85.57 69 ARG F C 1
ATOM 2420 O O . ARG D 2 69 ? -33.959 -69.738 -13.071 1.00 88.53 69 ARG F O 1
ATOM 2428 N N . SER D 2 70 ? -35.474 -69.961 -14.736 1.00 89.56 70 SER F N 1
ATOM 2429 C CA . SER D 2 70 ? -34.939 -68.868 -15.577 1.00 91.58 70 SER F CA 1
ATOM 2430 C C . SER D 2 70 ? -35.990 -67.792 -15.933 1.00 93.80 70 SER F C 1
ATOM 2431 O O . SER D 2 70 ? -35.953 -66.680 -15.399 1.00 92.49 70 SER F O 1
ATOM 2434 N N . ALA D 2 71 ? -36.920 -68.113 -16.838 1.00 97.79 71 ALA F N 1
ATOM 2435 C CA . ALA D 2 71 ? -37.970 -67.149 -17.251 1.00 93.89 71 ALA F CA 1
ATOM 2436 C C . ALA D 2 71 ? -39.143 -67.203 -16.272 1.00 89.17 71 ALA F C 1
ATOM 2437 O O . ALA D 2 71 ? -39.110 -67.967 -15.302 1.00 92.79 71 ALA F O 1
ATOM 2439 N N . GLU D 2 72 ? -40.160 -66.375 -16.495 1.00 83.31 72 GLU F N 1
ATOM 2440 C CA . GLU D 2 72 ? -41.337 -66.287 -15.595 1.00 86.44 72 GLU F CA 1
ATOM 2441 C C . GLU D 2 72 ? -41.011 -65.991 -14.097 1.00 98.89 72 GLU F C 1
ATOM 2442 O O . GLU D 2 72 ? -41.903 -65.997 -13.220 1.00 90.57 72 GLU F O 1
ATOM 2448 N N . ALA D 2 73 ? -39.728 -65.758 -13.812 1.00 105.99 73 ALA F N 1
ATOM 2449 C CA . ALA D 2 73 ? -39.348 -64.748 -12.838 1.00 105.42 73 ALA F CA 1
ATOM 2450 C C . ALA D 2 73 ? -39.689 -63.403 -13.524 1.00 111.10 73 ALA F C 1
ATOM 2451 O O . ALA D 2 73 ? -40.133 -62.448 -12.880 1.00 103.83 73 ALA F O 1
ATOM 2453 N N . ILE D 2 74 ? -39.495 -63.382 -14.850 1.00 116.11 74 ILE F N 1
ATOM 2454 C CA . ILE D 2 74 ? -39.953 -62.319 -15.757 1.00 110.73 74 ILE F CA 1
ATOM 2455 C C . ILE D 2 74 ? -41.093 -62.811 -16.673 1.00 118.41 74 ILE F C 1
ATOM 2456 O O . ILE D 2 74 ? -40.852 -63.326 -17.779 1.00 112.89 74 ILE F O 1
ATOM 2461 N N . LEU D 2 75 ? -42.335 -62.624 -16.222 1.00 121.14 75 LEU F N 1
ATOM 2462 C CA . LEU D 2 75 ? -43.511 -63.238 -16.877 1.00 112.75 75 LEU F CA 1
ATOM 2463 C C . LEU D 2 75 ? -44.047 -62.406 -18.046 1.00 96.51 75 LEU F C 1
ATOM 2464 O O . LEU D 2 75 ? -44.502 -62.966 -19.048 1.00 96.74 75 LEU F O 1
ATOM 2469 N N . GLY D 2 76 ? -44.012 -61.081 -17.889 1.00 86.12 76 GLY F N 1
ATOM 2470 C CA . GLY D 2 76 ? -44.461 -60.162 -18.923 1.00 84.04 76 GLY F CA 1
ATOM 2471 C C . GLY D 2 76 ? -44.507 -58.724 -18.450 1.00 79.32 76 GLY F C 1
ATOM 2472 O O . GLY D 2 76 ? -45.581 -58.175 -18.210 1.00 68.94 76 GLY F O 1
ATOM 2473 N N . MET E 1 1 ? 4.809 -47.136 -8.261 1.00 63.38 0 MET C N 1
ATOM 2474 C CA . MET E 1 1 ? 4.435 -46.426 -9.542 1.00 60.55 0 MET C CA 1
ATOM 2475 C C . MET E 1 1 ? 4.707 -44.925 -9.433 1.00 55.36 0 MET C C 1
ATOM 2476 O O . MET E 1 1 ? 5.226 -44.432 -8.431 1.00 57.61 0 MET C O 1
ATOM 2481 N N . MET E 1 2 ? 4.373 -44.187 -10.472 1.00 54.25 1 MET C N 1
ATOM 2482 C CA . MET E 1 2 ? 4.452 -42.738 -10.403 1.00 52.16 1 MET C CA 1
ATOM 2483 C C . MET E 1 2 ? 3.478 -42.139 -11.394 1.00 52.61 1 MET C C 1
ATOM 2484 O O . MET E 1 2 ? 2.970 -42.837 -12.279 1.00 52.36 1 MET C O 1
ATOM 2489 N N . VAL E 1 3 ? 3.243 -40.840 -11.241 1.00 45.52 2 VAL C N 1
ATOM 2490 C CA . VAL E 1 3 ? 2.425 -40.093 -12.148 1.00 46.23 2 VAL C CA 1
ATOM 2491 C C . VAL E 1 3 ? 3.289 -38.967 -12.697 1.00 48.51 2 VAL C C 1
ATOM 2492 O O . VAL E 1 3 ? 4.034 -38.321 -11.958 1.00 50.25 2 VAL C O 1
ATOM 2496 N N . ILE E 1 4 ? 3.166 -38.711 -13.992 1.00 54.82 3 ILE C N 1
ATOM 2497 C CA . ILE E 1 4 ? 3.963 -37.674 -14.641 1.00 55.57 3 ILE C CA 1
ATOM 2498 C C . ILE E 1 4 ? 3.098 -36.459 -14.986 1.00 53.04 3 ILE C C 1
ATOM 2499 O O . ILE E 1 4 ? 2.134 -36.583 -15.726 1.00 57.41 3 ILE C O 1
ATOM 2504 N N . ASP E 1 5 ? 3.460 -35.293 -14.450 1.00 51.04 4 ASP C N 1
ATOM 2505 C CA . ASP E 1 5 ? 2.843 -34.044 -14.840 1.00 48.51 4 ASP C CA 1
ATOM 2506 C C . ASP E 1 5 ? 3.501 -33.576 -16.096 1.00 51.34 4 ASP C C 1
ATOM 2507 O O . ASP E 1 5 ? 4.604 -33.991 -16.433 1.00 57.37 4 ASP C O 1
ATOM 2512 N N . THR E 1 6 ? 2.816 -32.693 -16.791 1.00 50.99 5 THR C N 1
ATOM 2513 C CA . THR E 1 6 ? 3.298 -32.203 -18.055 1.00 53.72 5 THR C CA 1
ATOM 2514 C C . THR E 1 6 ? 4.532 -31.353 -17.820 1.00 50.15 5 THR C C 1
ATOM 2515 O O . THR E 1 6 ? 5.433 -31.361 -18.642 1.00 55.78 5 THR C O 1
ATOM 2519 N N . SER E 1 7 ? 4.568 -30.631 -16.706 1.00 46.30 6 SER C N 1
ATOM 2520 C CA . SER E 1 7 ? 5.663 -29.704 -16.418 1.00 46.83 6 SER C CA 1
ATOM 2521 C C . SER E 1 7 ? 7.018 -30.376 -16.548 1.00 48.32 6 SER C C 1
ATOM 2522 O O . SER E 1 7 ? 7.935 -29.756 -17.052 1.00 50.67 6 SER C O 1
ATOM 2525 N N . ALA E 1 8 ? 7.111 -31.631 -16.099 1.00 45.80 7 ALA C N 1
ATOM 2526 C CA . ALA E 1 8 ? 8.327 -32.419 -16.163 1.00 48.24 7 ALA C CA 1
ATOM 2527 C C . ALA E 1 8 ? 8.628 -32.899 -17.582 1.00 56.59 7 ALA C C 1
ATOM 2528 O O . ALA E 1 8 ? 9.735 -32.698 -18.084 1.00 66.79 7 ALA C O 1
ATOM 2530 N N . LEU E 1 9 ? 7.660 -33.543 -18.228 1.00 56.39 8 LEU C N 1
ATOM 2531 C CA . LEU E 1 9 ? 7.873 -34.126 -19.571 1.00 55.39 8 LEU C CA 1
ATOM 2532 C C . LEU E 1 9 ? 8.121 -33.084 -20.640 1.00 57.60 8 LEU C C 1
ATOM 2533 O O . LEU E 1 9 ? 8.820 -33.348 -21.598 1.00 61.05 8 LEU C O 1
ATOM 2538 N N . VAL E 1 10 ? 7.538 -31.907 -20.476 1.00 57.99 9 VAL C N 1
ATOM 2539 C CA . VAL E 1 10 ? 7.857 -30.769 -21.312 1.00 55.06 9 VAL C CA 1
ATOM 2540 C C . VAL E 1 10 ? 9.260 -30.298 -21.021 1.00 60.66 9 VAL C C 1
ATOM 2541 O O . VAL E 1 10 ? 9.993 -29.941 -21.928 1.00 68.33 9 VAL C O 1
ATOM 2545 N N . ALA E 1 11 ? 9.629 -30.274 -19.748 1.00 64.20 10 ALA C N 1
ATOM 2546 C CA . ALA E 1 11 ? 10.941 -29.802 -19.358 1.00 60.42 10 ALA C CA 1
ATOM 2547 C C . ALA E 1 11 ? 12.016 -30.751 -19.860 1.00 60.71 10 ALA C C 1
ATOM 2548 O O . ALA E 1 11 ? 13.021 -30.298 -20.384 1.00 65.92 10 ALA C O 1
ATOM 2550 N N . MET E 1 12 ? 11.791 -32.052 -19.696 1.00 54.01 11 MET C N 1
ATOM 2551 C CA . MET E 1 12 ? 12.677 -33.083 -20.220 1.00 52.40 11 MET C CA 1
ATOM 2552 C C . MET E 1 12 ? 12.847 -32.970 -21.744 1.00 59.51 11 MET C C 1
ATOM 2553 O O . MET E 1 12 ? 13.965 -32.855 -22.230 1.00 63.12 11 MET C O 1
ATOM 2558 N N . LEU E 1 13 ? 11.748 -32.987 -22.499 1.00 61.26 12 LEU C N 1
ATOM 2559 C CA . LEU E 1 13 ? 11.831 -32.928 -23.963 1.00 62.72 12 LEU C CA 1
ATOM 2560 C C . LEU E 1 13 ? 12.411 -31.616 -24.484 1.00 65.61 12 LEU C C 1
ATOM 2561 O O . LEU E 1 13 ? 13.079 -31.617 -25.520 1.00 60.66 12 LEU C O 1
ATOM 2566 N N . SER E 1 14 ? 12.164 -30.513 -23.772 1.00 66.67 13 SER C N 1
ATOM 2567 C CA . SER E 1 14 ? 12.768 -29.213 -24.109 1.00 67.81 13 SER C CA 1
ATOM 2568 C C . SER E 1 14 ? 14.206 -29.076 -23.576 1.00 68.47 13 SER C C 1
ATOM 2569 O O . SER E 1 14 ? 14.820 -28.014 -23.715 1.00 65.90 13 SER C O 1
ATOM 2572 N N . ASP E 1 15 ? 14.729 -30.141 -22.962 1.00 71.10 14 ASP C N 1
ATOM 2573 C CA . ASP E 1 15 ? 16.051 -30.131 -22.314 1.00 76.93 14 ASP C CA 1
ATOM 2574 C C . ASP E 1 15 ? 16.231 -28.906 -21.412 1.00 77.34 14 ASP C C 1
ATOM 2575 O O . ASP E 1 15 ? 17.015 -28.001 -21.715 1.00 77.50 14 ASP C O 1
ATOM 2580 N N . GLU E 1 16 ? 15.462 -28.891 -20.323 1.00 77.98 15 GLU C N 1
ATOM 2581 C CA . GLU E 1 16 ? 15.489 -27.823 -19.343 1.00 77.23 15 GLU C CA 1
ATOM 2582 C C . GLU E 1 16 ? 16.442 -28.244 -18.214 1.00 78.16 15 GLU C C 1
ATOM 2583 O O . GLU E 1 16 ? 16.703 -29.442 -18.023 1.00 62.81 15 GLU C O 1
ATOM 2589 N N . PRO E 1 17 ? 16.960 -27.255 -17.467 1.00 81.80 16 PRO C N 1
ATOM 2590 C CA . PRO E 1 17 ? 18.004 -27.426 -16.478 1.00 87.58 16 PRO C CA 1
ATOM 2591 C C . PRO E 1 17 ? 18.119 -28.773 -15.761 1.00 90.16 16 PRO C C 1
ATOM 2592 O O . PRO E 1 17 ? 19.230 -29.309 -15.691 1.00 97.91 16 PRO C O 1
ATOM 2596 N N . ASP E 1 18 ? 17.027 -29.333 -15.244 1.00 78.98 17 ASP C N 1
ATOM 2597 C CA . ASP E 1 18 ? 17.157 -30.557 -14.422 1.00 77.98 17 ASP C CA 1
ATOM 2598 C C . ASP E 1 18 ? 16.779 -31.843 -15.142 1.00 70.62 17 ASP C C 1
ATOM 2599 O O . ASP E 1 18 ? 16.412 -32.833 -14.511 1.00 75.29 17 ASP C O 1
ATOM 2604 N N . ALA E 1 19 ? 16.916 -31.853 -16.456 1.00 59.35 18 ALA C N 1
ATOM 2605 C CA . ALA E 1 19 ? 16.336 -32.912 -17.247 1.00 57.50 18 ALA C CA 1
ATOM 2606 C C . ALA E 1 19 ? 16.763 -34.318 -16.864 1.00 60.91 18 ALA C C 1
ATOM 2607 O O . ALA E 1 19 ? 15.926 -35.221 -16.816 1.00 60.61 18 ALA C O 1
ATOM 2609 N N . GLU E 1 20 ? 18.058 -34.522 -16.624 1.00 66.08 19 GLU C N 1
ATOM 2610 C CA . GLU E 1 20 ? 18.589 -35.899 -16.455 1.00 72.85 19 GLU C CA 1
ATOM 2611 C C . GLU E 1 20 ? 18.111 -36.531 -15.134 1.00 67.92 19 GLU C C 1
ATOM 2612 O O . GLU E 1 20 ? 17.988 -37.769 -14.990 1.00 62.39 19 GLU C O 1
ATOM 2618 N N . ARG E 1 21 ? 17.802 -35.676 -14.170 1.00 63.43 20 ARG C N 1
ATOM 2619 C CA . ARG E 1 21 ? 17.363 -36.176 -12.875 1.00 59.93 20 ARG C CA 1
ATOM 2620 C C . ARG E 1 21 ? 15.981 -36.789 -13.062 1.00 63.78 20 ARG C C 1
ATOM 2621 O O . ARG E 1 21 ? 15.737 -37.942 -12.638 1.00 59.36 20 ARG C O 1
ATOM 2629 N N . PHE E 1 22 ? 15.097 -36.055 -13.753 1.00 60.56 21 PHE C N 1
ATOM 2630 C CA . PHE E 1 22 ? 13.752 -36.570 -14.047 1.00 61.75 21 PHE C CA 1
ATOM 2631 C C . PHE E 1 22 ? 13.849 -37.882 -14.799 1.00 61.89 21 PHE C C 1
ATOM 2632 O O . PHE E 1 22 ? 13.080 -38.806 -14.553 1.00 63.64 21 PHE C O 1
ATOM 2640 N N . GLU E 1 23 ? 14.818 -37.972 -15.703 1.00 63.85 22 GLU C N 1
ATOM 2641 C CA . GLU E 1 23 ? 15.042 -39.207 -16.464 1.00 65.58 22 GLU C CA 1
ATOM 2642 C C . GLU E 1 23 ? 15.471 -40.384 -15.563 1.00 62.57 22 GLU C C 1
ATOM 2643 O O . GLU E 1 23 ? 15.085 -41.535 -15.779 1.00 57.52 22 GLU C O 1
ATOM 2649 N N . ALA E 1 24 ? 16.253 -40.084 -14.533 1.00 62.07 23 ALA C N 1
ATOM 2650 C CA . ALA E 1 24 ? 16.644 -41.121 -13.585 1.00 65.19 23 ALA C CA 1
ATOM 2651 C C . ALA E 1 24 ? 15.441 -41.588 -12.784 1.00 66.20 23 ALA C C 1
ATOM 2652 O O . ALA E 1 24 ? 15.189 -42.801 -12.655 1.00 62.78 23 ALA C O 1
ATOM 2654 N N . ALA E 1 25 ? 14.703 -40.611 -12.245 1.00 65.74 24 ALA C N 1
ATOM 2655 C CA . ALA E 1 25 ? 13.461 -40.881 -11.499 1.00 59.55 24 ALA C CA 1
ATOM 2656 C C . ALA E 1 25 ? 12.544 -41.784 -12.299 1.00 59.42 24 ALA C C 1
ATOM 2657 O O . ALA E 1 25 ? 12.065 -42.820 -11.784 1.00 63.28 24 ALA C O 1
ATOM 2659 N N . VAL E 1 26 ? 12.330 -41.411 -13.563 1.00 51.37 25 VAL C N 1
ATOM 2660 C CA . VAL E 1 26 ? 11.521 -42.218 -14.459 1.00 53.95 25 VAL C CA 1
ATOM 2661 C C . VAL E 1 26 ? 12.043 -43.645 -14.454 1.00 57.39 25 VAL C C 1
ATOM 2662 O O . VAL E 1 26 ? 11.292 -44.573 -14.204 1.00 53.98 25 VAL C O 1
ATOM 2666 N N . GLU E 1 27 ? 13.348 -43.802 -14.713 1.00 67.00 26 GLU C N 1
ATOM 2667 C CA . GLU E 1 27 ? 13.970 -45.121 -14.802 1.00 62.68 26 GLU C CA 1
ATOM 2668 C C . GLU E 1 27 ? 13.847 -45.929 -13.510 1.00 58.04 26 GLU C C 1
ATOM 2669 O O . GLU E 1 27 ? 13.555 -47.125 -13.563 1.00 56.82 26 GLU C O 1
ATOM 2675 N N . ALA E 1 28 ? 14.064 -45.290 -12.355 1.00 50.03 27 ALA C N 1
ATOM 2676 C CA . ALA E 1 28 ? 13.877 -45.976 -11.069 1.00 53.43 27 ALA C CA 1
ATOM 2677 C C . ALA E 1 28 ? 12.496 -46.671 -10.872 1.00 58.98 27 ALA C C 1
ATOM 2678 O O . ALA E 1 28 ? 12.392 -47.710 -10.218 1.00 58.18 27 ALA C O 1
ATOM 2680 N N . ASP E 1 29 ? 11.436 -46.109 -11.447 1.00 63.90 28 ASP C N 1
ATOM 2681 C CA . ASP E 1 29 ? 10.104 -46.661 -11.240 1.00 64.47 28 ASP C CA 1
ATOM 2682 C C . ASP E 1 29 ? 9.594 -47.419 -12.452 1.00 63.93 28 ASP C C 1
ATOM 2683 O O . ASP E 1 29 ? 9.505 -46.830 -13.536 1.00 53.12 28 ASP C O 1
ATOM 2688 N N . HIS E 1 30 ? 9.246 -48.708 -12.256 1.00 64.25 29 HIS C N 1
ATOM 2689 C CA . HIS E 1 30 ? 8.870 -49.611 -13.364 1.00 63.77 29 HIS C CA 1
ATOM 2690 C C . HIS E 1 30 ? 7.546 -49.223 -14.041 1.00 66.27 29 HIS C C 1
ATOM 2691 O O . HIS E 1 30 ? 7.482 -49.136 -15.262 1.00 67.18 29 HIS C O 1
ATOM 2698 N N . ILE E 1 31 ? 6.496 -48.996 -13.256 1.00 65.69 30 ILE C N 1
ATOM 2699 C CA . ILE E 1 31 ? 5.204 -48.511 -13.798 1.00 66.96 30 ILE C CA 1
ATOM 2700 C C . ILE E 1 31 ? 5.071 -46.976 -13.699 1.00 55.78 30 ILE C C 1
ATOM 2701 O O . ILE E 1 31 ? 5.372 -46.376 -12.682 1.00 51.17 30 ILE C O 1
ATOM 2706 N N . ARG E 1 32 ? 4.638 -46.362 -14.790 1.00 56.56 31 ARG C N 1
ATOM 2707 C CA . ARG E 1 32 ? 4.592 -44.896 -14.906 1.00 57.77 31 ARG C CA 1
ATOM 2708 C C . ARG E 1 32 ? 3.250 -44.444 -15.508 1.00 52.40 31 ARG C C 1
ATOM 2709 O O . ARG E 1 32 ? 2.932 -44.773 -16.645 1.00 50.23 31 ARG C O 1
ATOM 2717 N N . LEU E 1 33 ? 2.451 -43.731 -14.718 1.00 51.16 32 LEU C N 1
ATOM 2718 C CA . LEU E 1 33 ? 1.113 -43.305 -15.144 1.00 45.83 32 LEU C CA 1
ATOM 2719 C C . LEU E 1 33 ? 1.147 -41.878 -15.650 1.00 47.44 32 LEU C C 1
ATOM 2720 O O . LEU E 1 33 ? 1.931 -41.038 -15.162 1.00 46.94 32 LEU C O 1
ATOM 2725 N N . MET E 1 34 ? 0.290 -41.610 -16.629 1.00 47.90 33 MET C N 1
ATOM 2726 C CA . MET E 1 34 ? 0.053 -40.229 -17.081 1.00 50.27 33 MET C CA 1
ATOM 2727 C C . MET E 1 34 ? -1.407 -40.073 -17.502 1.00 48.23 33 MET C C 1
ATOM 2728 O O . MET E 1 34 ? -1.962 -40.929 -18.196 1.00 47.89 33 MET C O 1
ATOM 2733 N N . SER E 1 35 ? -2.032 -38.990 -17.050 1.00 49.41 34 SER C N 1
ATOM 2734 C CA . SER E 1 35 ? -3.449 -38.764 -17.327 1.00 49.53 34 SER C CA 1
ATOM 2735 C C . SER E 1 35 ? -3.619 -38.452 -18.770 1.00 44.89 34 SER C C 1
ATOM 2736 O O . SER E 1 35 ? -2.937 -37.568 -19.298 1.00 50.47 34 SER C O 1
ATOM 2739 N N . THR E 1 36 ? -4.582 -39.089 -19.406 1.00 43.90 35 THR C N 1
ATOM 2740 C CA . THR E 1 36 ? -4.844 -38.776 -20.822 1.00 45.72 35 THR C CA 1
ATOM 2741 C C . THR E 1 36 ? -4.894 -37.295 -21.123 1.00 41.07 35 THR C C 1
ATOM 2742 O O . THR E 1 36 ? -4.598 -36.899 -22.242 1.00 44.79 35 THR C O 1
ATOM 2746 N N . ALA E 1 37 ? -5.298 -36.494 -20.146 1.00 39.95 36 ALA C N 1
ATOM 2747 C CA . ALA E 1 37 ? -5.386 -35.049 -20.337 1.00 46.84 36 ALA C CA 1
ATOM 2748 C C . ALA E 1 37 ? -4.019 -34.386 -20.208 1.00 46.88 36 ALA C C 1
ATOM 2749 O O . ALA E 1 37 ? -3.769 -33.359 -20.826 1.00 46.60 36 ALA C O 1
ATOM 2751 N N . SER E 1 38 ? -3.166 -34.931 -19.346 1.00 49.58 37 SER C N 1
ATOM 2752 C CA . SER E 1 38 ? -1.783 -34.451 -19.220 1.00 50.74 37 SER C CA 1
ATOM 2753 C C . SER E 1 38 ? -1.022 -34.745 -20.534 1.00 48.91 37 SER C C 1
ATOM 2754 O O . SER E 1 38 ? -0.340 -33.893 -21.080 1.00 51.55 37 SER C O 1
ATOM 2757 N N . TYR E 1 39 ? -1.187 -35.953 -21.059 1.00 47.62 38 TYR C N 1
ATOM 2758 C CA . TYR E 1 39 ? -0.729 -36.275 -22.413 1.00 50.49 38 TYR C CA 1
ATOM 2759 C C . TYR E 1 39 ? -1.092 -35.187 -23.409 1.00 51.51 38 TYR C C 1
ATOM 2760 O O . TYR E 1 39 ? -0.232 -34.646 -24.086 1.00 59.57 38 TYR C O 1
ATOM 2769 N N . LEU E 1 40 ? -2.362 -34.830 -23.467 1.00 51.87 39 LEU C N 1
ATOM 2770 C CA . LEU E 1 40 ? -2.824 -33.824 -24.412 1.00 49.98 39 LEU C CA 1
ATOM 2771 C C . LEU E 1 40 ? -2.093 -32.529 -24.231 1.00 45.56 39 LEU C C 1
ATOM 2772 O O . LEU E 1 40 ? -1.530 -31.997 -25.157 1.00 48.05 39 LEU C O 1
ATOM 2777 N N . GLU E 1 41 ? -2.135 -32.001 -23.028 1.00 47.30 40 GLU C N 1
ATOM 2778 C CA . GLU E 1 41 ? -1.501 -30.707 -22.734 1.00 52.38 40 GLU C CA 1
ATOM 2779 C C . GLU E 1 41 ? -0.056 -30.685 -23.231 1.00 54.26 40 GLU C C 1
ATOM 2780 O O . GLU E 1 41 ? 0.396 -29.712 -23.864 1.00 48.83 40 GLU C O 1
ATOM 2786 N N . THR E 1 42 ? 0.644 -31.773 -22.930 1.00 51.73 41 THR C N 1
ATOM 2787 C CA . THR E 1 42 ? 2.016 -31.915 -23.298 1.00 52.93 41 THR C CA 1
ATOM 2788 C C . THR E 1 42 ? 2.162 -31.817 -24.812 1.00 56.86 41 THR C C 1
ATOM 2789 O O . THR E 1 42 ? 2.945 -31.015 -25.317 1.00 65.58 41 THR C O 1
ATOM 2793 N N . ALA E 1 43 ? 1.389 -32.620 -25.535 1.00 55.50 42 ALA C N 1
ATOM 2794 C CA . ALA E 1 43 ? 1.409 -32.624 -26.998 1.00 49.25 42 ALA C CA 1
ATOM 2795 C C . ALA E 1 43 ? 1.102 -31.256 -27.570 1.00 50.88 42 ALA C C 1
ATOM 2796 O O . ALA E 1 43 ? 1.749 -30.824 -28.491 1.00 59.81 42 ALA C O 1
ATOM 2798 N N . LEU E 1 44 ? 0.129 -30.564 -27.006 1.00 51.92 43 LEU C N 1
ATOM 2799 C CA . LEU E 1 44 ? -0.194 -29.200 -27.422 1.00 52.85 43 LEU C CA 1
ATOM 2800 C C . LEU E 1 44 ? 0.970 -28.237 -27.332 1.00 50.74 43 LEU C C 1
ATOM 2801 O O . LEU E 1 44 ? 1.179 -27.439 -28.230 1.00 53.08 43 LEU C O 1
ATOM 2806 N N . VAL E 1 45 ? 1.703 -28.286 -26.222 1.00 54.64 44 VAL C N 1
ATOM 2807 C CA . VAL E 1 45 ? 2.780 -27.322 -25.963 1.00 55.36 44 VAL C CA 1
ATOM 2808 C C . VAL E 1 45 ? 4.014 -27.604 -26.822 1.00 57.67 44 VAL C C 1
ATOM 2809 O O . VAL E 1 45 ? 4.581 -26.683 -27.410 1.00 53.33 44 VAL C O 1
ATOM 2813 N N . ILE E 1 46 ? 4.394 -28.877 -26.915 1.00 53.15 45 ILE C N 1
ATOM 2814 C CA . ILE E 1 46 ? 5.525 -29.274 -27.727 1.00 55.29 45 ILE C CA 1
ATOM 2815 C C . ILE E 1 46 ? 5.258 -29.044 -29.212 1.00 59.68 45 ILE C C 1
ATOM 2816 O O . ILE E 1 46 ? 6.039 -28.363 -29.877 1.00 57.25 45 ILE C O 1
ATOM 2821 N N . GLU E 1 47 ? 4.149 -29.581 -29.726 1.00 58.20 46 GLU C N 1
ATOM 2822 C CA . GLU E 1 47 ? 3.803 -29.389 -31.133 1.00 55.66 46 GLU C CA 1
ATOM 2823 C C . GLU E 1 47 ? 3.571 -27.924 -31.513 1.00 61.29 46 GLU C C 1
ATOM 2824 O O . GLU E 1 47 ? 3.541 -27.587 -32.690 1.00 67.64 46 GLU C O 1
ATOM 2830 N N . ALA E 1 48 ? 3.387 -27.043 -30.538 1.00 59.20 47 ALA C N 1
ATOM 2831 C CA . ALA E 1 48 ? 3.415 -25.617 -30.842 1.00 62.84 47 ALA C CA 1
ATOM 2832 C C . ALA E 1 48 ? 4.868 -25.158 -30.868 1.00 61.40 47 ALA C C 1
ATOM 2833 O O . ALA E 1 48 ? 5.241 -24.367 -31.697 1.00 66.10 47 ALA C O 1
ATOM 2835 N N . ARG E 1 49 ? 5.682 -25.694 -29.970 1.00 63.84 48 ARG C N 1
ATOM 2836 C CA . ARG E 1 49 ? 7.064 -25.250 -29.794 1.00 66.89 48 ARG C CA 1
ATOM 2837 C C . ARG E 1 49 ? 7.940 -25.692 -30.942 1.00 63.85 48 ARG C C 1
ATOM 2838 O O . ARG E 1 49 ? 8.533 -24.862 -31.616 1.00 60.41 48 ARG C O 1
ATOM 2846 N N . PHE E 1 50 ? 8.021 -27.006 -31.124 1.00 62.97 49 PHE C N 1
ATOM 2847 C CA . PHE E 1 50 ? 8.889 -27.652 -32.104 1.00 61.90 49 PHE C CA 1
ATOM 2848 C C . PHE E 1 50 ? 8.134 -28.206 -33.336 1.00 62.30 49 PHE C C 1
ATOM 2849 O O . PHE E 1 50 ? 8.679 -29.009 -34.093 1.00 66.27 49 PHE C O 1
ATOM 2857 N N . GLY E 1 51 ? 6.874 -27.812 -33.518 1.00 62.15 50 GLY C N 1
ATOM 2858 C CA . GLY E 1 51 ? 6.016 -28.417 -34.540 1.00 54.05 50 GLY C CA 1
ATOM 2859 C C . GLY E 1 51 ? 5.802 -29.918 -34.385 1.00 53.75 50 GLY C C 1
ATOM 2860 O O . GLY E 1 51 ? 6.143 -30.530 -33.359 1.00 58.90 50 GLY C O 1
ATOM 2861 N N . GLU E 1 52 ? 5.277 -30.527 -35.437 1.00 53.46 51 GLU C N 1
ATOM 2862 C CA . GLU E 1 52 ? 5.023 -31.970 -35.462 1.00 54.42 51 GLU C CA 1
ATOM 2863 C C . GLU E 1 52 ? 6.226 -32.866 -35.196 1.00 56.25 51 GLU C C 1
ATOM 2864 O O . GLU E 1 52 ? 6.097 -33.883 -34.513 1.00 69.07 51 GLU C O 1
ATOM 2870 N N . PRO E 1 53 ? 7.402 -32.530 -35.739 1.00 57.66 52 PRO C N 1
ATOM 2871 C CA . PRO E 1 53 ? 8.517 -33.436 -35.444 1.00 57.80 52 PRO C CA 1
ATOM 2872 C C . PRO E 1 53 ? 8.751 -33.539 -33.934 1.00 57.90 52 PRO C C 1
ATOM 2873 O O . PRO E 1 53 ? 8.999 -34.632 -33.431 1.00 58.87 52 PRO C O 1
ATOM 2877 N N . GLY E 1 54 ? 8.603 -32.428 -33.213 1.00 59.01 53 GLY C N 1
ATOM 2878 C CA . GLY E 1 54 ? 8.549 -32.475 -31.724 1.00 62.39 53 GLY C CA 1
ATOM 2879 C C . GLY E 1 54 ? 7.534 -33.481 -31.182 1.00 57.24 53 GLY C C 1
ATOM 2880 O O . GLY E 1 54 ? 7.837 -34.281 -30.252 1.00 46.17 53 GLY C O 1
ATOM 2881 N N . GLY E 1 55 ? 6.341 -33.458 -31.795 1.00 51.00 54 GLY C N 1
ATOM 2882 C CA . GLY E 1 55 ? 5.303 -34.425 -31.491 1.00 50.45 54 GLY C CA 1
ATOM 2883 C C . GLY E 1 55 ? 5.694 -35.887 -31.688 1.00 54.60 54 GLY C C 1
ATOM 2884 O O . GLY E 1 55 ? 5.256 -36.787 -30.926 1.00 54.05 54 GLY C O 1
ATOM 2885 N N . ARG E 1 56 ? 6.498 -36.151 -32.715 1.00 58.63 55 ARG C N 1
ATOM 2886 C CA . ARG E 1 56 ? 6.952 -37.529 -32.970 1.00 58.01 55 ARG C CA 1
ATOM 2887 C C . ARG E 1 56 ? 7.924 -37.994 -31.899 1.00 52.36 55 ARG C C 1
ATOM 2888 O O . ARG E 1 56 ? 7.986 -39.179 -31.584 1.00 53.44 55 ARG C O 1
ATOM 2896 N N . GLU E 1 57 ? 8.636 -37.051 -31.292 1.00 53.51 56 GLU C N 1
ATOM 2897 C CA . GLU E 1 57 ? 9.570 -37.385 -30.199 1.00 58.08 56 GLU C CA 1
ATOM 2898 C C . GLU E 1 57 ? 8.830 -37.802 -28.944 1.00 60.63 56 GLU C C 1
ATOM 2899 O O . GLU E 1 57 ? 9.218 -38.751 -28.242 1.00 58.87 56 GLU C O 1
ATOM 2905 N N . LEU E 1 58 ? 7.748 -37.075 -28.676 1.00 63.97 57 LEU C N 1
ATOM 2906 C CA . LEU E 1 58 ? 6.856 -37.370 -27.554 1.00 54.96 57 LEU C CA 1
ATOM 2907 C C . LEU E 1 58 ? 6.318 -38.792 -27.604 1.00 54.56 57 LEU C C 1
ATOM 2908 O O . LEU E 1 58 ? 6.239 -39.467 -26.571 1.00 53.37 57 LEU C O 1
ATOM 2913 N N . ASP E 1 59 ? 5.965 -39.247 -28.810 1.00 55.57 58 ASP C N 1
ATOM 2914 C CA . ASP E 1 59 ? 5.376 -40.584 -29.001 1.00 55.14 58 ASP C CA 1
ATOM 2915 C C . ASP E 1 59 ? 6.374 -41.675 -28.789 1.00 59.86 58 ASP C C 1
ATOM 2916 O O . ASP E 1 59 ? 6.045 -42.694 -28.186 1.00 60.46 58 ASP C O 1
ATOM 2921 N N . LEU E 1 60 ? 7.590 -41.466 -29.302 1.00 68.62 59 LEU C N 1
ATOM 2922 C CA . LEU E 1 60 ? 8.710 -42.369 -29.028 1.00 66.75 59 LEU C CA 1
ATOM 2923 C C . LEU E 1 60 ? 8.999 -42.413 -27.519 1.00 64.73 59 LEU C C 1
ATOM 2924 O O . LEU E 1 60 ? 9.094 -43.507 -26.907 1.00 61.83 59 LEU C O 1
ATOM 2929 N N . TRP E 1 61 ? 9.124 -41.225 -26.922 1.00 57.05 60 TRP C N 1
ATOM 2930 C CA . TRP E 1 61 ? 9.353 -41.126 -25.466 1.00 57.62 60 TRP C CA 1
ATOM 2931 C C . TRP E 1 61 ? 8.339 -41.972 -24.724 1.00 55.42 60 TRP C C 1
ATOM 2932 O O . TRP E 1 61 ? 8.706 -42.822 -23.910 1.00 52.49 60 TRP C O 1
ATOM 2943 N N . LEU E 1 62 ? 7.062 -41.756 -25.042 1.00 55.28 61 LEU C N 1
ATOM 2944 C CA . LEU E 1 62 ? 5.969 -42.478 -24.388 1.00 55.56 61 LEU C CA 1
ATOM 2945 C C . LEU E 1 62 ? 6.015 -43.975 -24.579 1.00 52.92 61 LEU C C 1
ATOM 2946 O O . LEU E 1 62 ? 5.713 -44.731 -23.646 1.00 51.56 61 LEU C O 1
ATOM 2951 N N . HIS E 1 63 ? 6.403 -44.392 -25.782 1.00 60.98 62 HIS C N 1
ATOM 2952 C CA . HIS E 1 63 ? 6.613 -45.808 -26.102 1.00 65.50 62 HIS C CA 1
ATOM 2953 C C . HIS E 1 63 ? 7.879 -46.363 -25.437 1.00 65.89 62 HIS C C 1
ATOM 2954 O O . HIS E 1 63 ? 7.873 -47.508 -24.993 1.00 67.79 62 HIS C O 1
ATOM 2961 N N . ARG E 1 64 ? 8.947 -45.562 -25.352 1.00 62.50 63 ARG C N 1
ATOM 2962 C CA . ARG E 1 64 ? 10.196 -46.011 -24.701 1.00 67.73 63 ARG C CA 1
ATOM 2963 C C . ARG E 1 64 ? 10.044 -46.238 -23.195 1.00 69.30 63 ARG C C 1
ATOM 2964 O O . ARG E 1 64 ? 10.595 -47.206 -22.625 1.00 74.75 63 ARG C O 1
ATOM 2972 N N . ALA E 1 65 ? 9.321 -45.334 -22.534 1.00 58.53 64 ALA C N 1
ATOM 2973 C CA . ALA E 1 65 ? 9.090 -45.483 -21.102 1.00 51.88 64 ALA C CA 1
ATOM 2974 C C . ALA E 1 65 ? 7.957 -46.451 -20.769 1.00 46.55 64 ALA C C 1
ATOM 2975 O O . ALA E 1 65 ? 7.785 -46.804 -19.617 1.00 44.18 64 ALA C O 1
ATOM 2977 N N . ALA E 1 66 ? 7.200 -46.900 -21.769 1.00 48.91 65 ALA C N 1
ATOM 2978 C CA . ALA E 1 66 ? 6.060 -47.808 -21.556 1.00 51.95 65 ALA C CA 1
ATOM 2979 C C . ALA E 1 66 ? 4.969 -47.168 -20.637 1.00 56.14 65 ALA C C 1
ATOM 2980 O O . ALA E 1 66 ? 4.331 -47.849 -19.782 1.00 51.00 65 ALA C O 1
ATOM 2982 N N . VAL E 1 67 ? 4.761 -45.861 -20.827 1.00 55.93 66 VAL C N 1
ATOM 2983 C CA . VAL E 1 67 ? 3.838 -45.107 -19.989 1.00 54.44 66 VAL C CA 1
ATOM 2984 C C . VAL E 1 67 ? 2.403 -45.642 -20.165 1.00 54.63 66 VAL C C 1
ATOM 2985 O O . VAL E 1 67 ? 1.984 -45.964 -21.295 1.00 49.51 66 VAL C O 1
ATOM 2989 N N . ASP E 1 68 ? 1.689 -45.784 -19.047 1.00 52.48 67 ASP C N 1
ATOM 2990 C CA . ASP E 1 68 ? 0.246 -46.071 -19.060 1.00 59.92 67 ASP C CA 1
ATOM 2991 C C . ASP E 1 68 ? -0.567 -44.776 -19.007 1.00 54.87 67 ASP C C 1
ATOM 2992 O O . ASP E 1 68 ? -0.526 -44.033 -18.018 1.00 50.63 67 ASP C O 1
ATOM 2997 N N . LEU E 1 69 ? -1.271 -44.500 -20.098 1.00 51.23 68 LEU C N 1
ATOM 2998 C CA . LEU E 1 69 ? -2.204 -43.386 -20.122 1.00 51.62 68 LEU C CA 1
ATOM 2999 C C . LEU E 1 69 ? -3.449 -43.828 -19.347 1.00 49.85 68 LEU C C 1
ATOM 3000 O O . LEU E 1 69 ? -4.039 -44.887 -19.634 1.00 48.38 68 LEU C O 1
ATOM 3005 N N . VAL E 1 70 ? -3.828 -43.060 -18.335 1.00 47.18 69 VAL C N 1
ATOM 3006 C CA . VAL E 1 70 ? -5.075 -43.351 -17.589 1.00 48.22 69 VAL C CA 1
ATOM 3007 C C . VAL E 1 70 ? -6.164 -42.355 -17.997 1.00 49.17 69 VAL C C 1
ATOM 3008 O O . VAL E 1 70 ? -5.927 -41.129 -18.108 1.00 55.82 69 VAL C O 1
ATOM 3012 N N . ALA E 1 71 ? -7.360 -42.871 -18.244 1.00 47.23 70 ALA C N 1
ATOM 3013 C CA . ALA E 1 71 ? -8.491 -41.978 -18.589 1.00 44.90 70 ALA C CA 1
ATOM 3014 C C . ALA E 1 71 ? -8.932 -41.143 -17.403 1.00 44.10 70 ALA C C 1
ATOM 3015 O O . ALA E 1 71 ? -8.833 -41.551 -16.250 1.00 46.30 70 ALA C O 1
ATOM 3017 N N . VAL E 1 72 ? -9.406 -39.948 -17.689 1.00 45.61 71 VAL C N 1
ATOM 3018 C CA . VAL E 1 72 ? -9.894 -39.059 -16.656 1.00 41.97 71 VAL C CA 1
ATOM 3019 C C . VAL E 1 72 ? -11.324 -39.498 -16.336 1.00 47.60 71 VAL C C 1
ATOM 3020 O O . VAL E 1 72 ? -12.273 -39.156 -17.048 1.00 51.03 71 VAL C O 1
ATOM 3024 N N . HIS E 1 73 ? -11.475 -40.259 -15.257 1.00 47.64 72 HIS C N 1
ATOM 3025 C CA . HIS E 1 73 ? -12.784 -40.627 -14.758 1.00 44.68 72 HIS C CA 1
ATOM 3026 C C . HIS E 1 73 ? -13.386 -39.533 -13.909 1.00 45.41 72 HIS C C 1
ATOM 3027 O O . HIS E 1 73 ? -12.725 -38.552 -13.574 1.00 41.87 72 HIS C O 1
ATOM 3034 N N . ALA E 1 74 ? -14.664 -39.697 -13.583 1.00 46.14 73 ALA C N 1
ATOM 3035 C CA . ALA E 1 74 ? -15.382 -38.685 -12.795 1.00 44.73 73 ALA C CA 1
ATOM 3036 C C . ALA E 1 74 ? -14.732 -38.438 -11.419 1.00 42.86 73 ALA C C 1
ATOM 3037 O O . ALA E 1 74 ? -14.591 -37.275 -10.974 1.00 40.31 73 ALA C O 1
ATOM 3039 N N . ASP E 1 75 ? -14.336 -39.531 -10.761 1.00 38.81 74 ASP C N 1
ATOM 3040 C CA . ASP E 1 75 ? -13.785 -39.445 -9.406 1.00 41.26 74 ASP C CA 1
ATOM 3041 C C . ASP E 1 75 ? -12.482 -38.669 -9.336 1.00 41.98 74 ASP C C 1
ATOM 3042 O O . ASP E 1 75 ? -12.197 -38.062 -8.302 1.00 45.99 74 ASP C O 1
ATOM 3047 N N . GLN E 1 76 ? -11.718 -38.686 -10.430 1.00 38.24 75 GLN C N 1
ATOM 3048 C CA . GLN E 1 76 ? -10.524 -37.886 -10.542 1.00 39.78 75 GLN C CA 1
ATOM 3049 C C . GLN E 1 76 ? -10.910 -36.432 -10.604 1.00 41.77 75 GLN C C 1
ATOM 3050 O O . GLN E 1 76 ? -10.368 -35.583 -9.882 1.00 45.32 75 GLN C O 1
ATOM 3056 N N . ALA E 1 77 ? -11.860 -36.136 -11.475 1.00 44.98 76 ALA C N 1
ATOM 3057 C CA . ALA E 1 77 ? -12.358 -34.779 -11.626 1.00 44.29 76 ALA C CA 1
ATOM 3058 C C . ALA E 1 77 ? -12.976 -34.265 -10.328 1.00 45.02 76 ALA C C 1
ATOM 3059 O O . ALA E 1 77 ? -12.814 -33.107 -9.975 1.00 51.75 76 ALA C O 1
ATOM 3061 N N . ASP E 1 78 ? -13.673 -35.136 -9.603 1.00 45.88 77 ASP C N 1
ATOM 3062 C CA . ASP E 1 78 ? -14.252 -34.732 -8.318 1.00 47.65 77 ASP C CA 1
ATOM 3063 C C . ASP E 1 78 ? -13.160 -34.337 -7.331 1.00 46.78 77 ASP C C 1
ATOM 3064 O O . ASP E 1 78 ? -13.304 -33.375 -6.580 1.00 49.14 77 ASP C O 1
ATOM 3069 N N . ALA E 1 79 ? -12.078 -35.102 -7.325 1.00 44.09 78 ALA C N 1
ATOM 3070 C CA . ALA E 1 79 ? -10.981 -34.875 -6.409 1.00 40.94 78 ALA C CA 1
ATOM 3071 C C . ALA E 1 79 ? -10.316 -33.550 -6.732 1.00 43.37 78 ALA C C 1
ATOM 3072 O O . ALA E 1 79 ? -9.943 -32.768 -5.844 1.00 43.85 78 ALA C O 1
ATOM 3074 N N . ALA E 1 80 ? -10.173 -33.302 -8.025 1.00 40.73 79 ALA C N 1
ATOM 3075 C CA . ALA E 1 80 ? -9.576 -32.084 -8.485 1.00 41.64 79 ALA C CA 1
ATOM 3076 C C . ALA E 1 80 ? -10.460 -30.870 -8.171 1.00 44.01 79 ALA C C 1
ATOM 3077 O O . ALA E 1 80 ? -9.962 -29.762 -7.817 1.00 42.86 79 ALA C O 1
ATOM 3079 N N . ARG E 1 81 ? -11.766 -31.078 -8.361 1.00 40.83 80 ARG C N 1
ATOM 3080 C CA . ARG E 1 81 ? -12.768 -30.068 -8.080 1.00 42.58 80 ARG C CA 1
ATOM 3081 C C . ARG E 1 81 ? -12.629 -29.524 -6.669 1.00 41.49 80 ARG C C 1
ATOM 3082 O O . ARG E 1 81 ? -12.642 -28.337 -6.480 1.00 46.20 80 ARG C O 1
ATOM 3090 N N . ALA E 1 82 ? -12.471 -30.402 -5.687 1.00 42.77 81 ALA C N 1
ATOM 3091 C CA . ALA E 1 82 ? -12.247 -30.011 -4.300 1.00 40.02 81 ALA C CA 1
ATOM 3092 C C . ALA E 1 82 ? -10.875 -29.386 -4.121 1.00 42.33 81 ALA C C 1
ATOM 3093 O O . ALA E 1 82 ? -10.730 -28.346 -3.483 1.00 49.17 81 ALA C O 1
ATOM 3095 N N . ALA E 1 83 ? -9.861 -29.995 -4.706 1.00 42.27 82 ALA C N 1
ATOM 3096 C CA . ALA E 1 83 ? -8.495 -29.507 -4.504 1.00 46.44 82 ALA C CA 1
ATOM 3097 C C . ALA E 1 83 ? -8.293 -28.081 -4.972 1.00 46.50 82 ALA C C 1
ATOM 3098 O O . ALA E 1 83 ? -7.542 -27.314 -4.355 1.00 56.80 82 ALA C O 1
ATOM 3100 N N . TYR E 1 84 ? -8.952 -27.713 -6.052 1.00 45.34 83 TYR C N 1
ATOM 3101 C CA . TYR E 1 84 ? -8.787 -26.362 -6.578 1.00 49.77 83 TYR C CA 1
ATOM 3102 C C . TYR E 1 84 ? -9.275 -25.256 -5.599 1.00 48.48 83 TYR C C 1
ATOM 3103 O O . TYR E 1 84 ? -8.760 -24.147 -5.625 1.00 49.77 83 TYR C O 1
ATOM 3112 N N . ARG E 1 85 ? -10.257 -25.565 -4.749 1.00 49.44 84 ARG C N 1
ATOM 3113 C CA . ARG E 1 85 ? -10.773 -24.590 -3.738 1.00 50.46 84 ARG C CA 1
ATOM 3114 C C . ARG E 1 85 ? -9.689 -24.267 -2.730 1.00 52.56 84 ARG C C 1
ATOM 3115 O O . ARG E 1 85 ? -9.459 -23.116 -2.401 1.00 50.69 84 ARG C O 1
ATOM 3123 N N . THR E 1 86 ? -9.009 -25.309 -2.264 1.00 58.37 85 THR C N 1
ATOM 3124 C CA . THR E 1 86 ? -7.933 -25.180 -1.299 1.00 54.48 85 THR C CA 1
ATOM 3125 C C . THR E 1 86 ? -6.641 -24.656 -1.933 1.00 58.99 85 THR C C 1
ATOM 3126 O O . THR E 1 86 ? -6.030 -23.688 -1.444 1.00 49.71 85 THR C O 1
ATOM 3130 N N . TYR E 1 87 ? -6.222 -25.310 -3.017 1.00 58.17 86 TYR C N 1
ATOM 3131 C CA . TYR E 1 87 ? -4.854 -25.143 -3.539 1.00 56.65 86 TYR C CA 1
ATOM 3132 C C . TYR E 1 87 ? -4.744 -24.328 -4.845 1.00 61.87 86 TYR C C 1
ATOM 3133 O O . TYR E 1 87 ? -3.640 -23.954 -5.231 1.00 63.02 86 TYR C O 1
ATOM 3142 N N . GLY E 1 88 ? -5.870 -24.054 -5.507 1.00 61.31 87 GLY C N 1
ATOM 3143 C CA . GLY E 1 88 ? -5.872 -23.396 -6.808 1.00 61.59 87 GLY C CA 1
ATOM 3144 C C . GLY E 1 88 ? -5.287 -22.006 -6.810 1.00 64.27 87 GLY C C 1
ATOM 3145 O O . GLY E 1 88 ? -5.190 -21.350 -5.778 1.00 72.83 87 GLY C O 1
ATOM 3146 N N . LYS E 1 89 ? -4.904 -21.546 -7.984 1.00 69.22 88 LYS C N 1
ATOM 3147 C CA . LYS E 1 89 ? -4.289 -20.234 -8.107 1.00 78.74 88 LYS C CA 1
ATOM 3148 C C . LYS E 1 89 ? -5.298 -19.112 -7.915 1.00 82.73 88 LYS C C 1
ATOM 3149 O O . LYS E 1 89 ? -6.501 -19.317 -8.024 1.00 83.90 88 LYS C O 1
ATOM 3155 N N . GLY E 1 90 ? -4.773 -17.928 -7.624 1.00 98.46 89 GLY C N 1
ATOM 3156 C CA . GLY E 1 90 ? -5.556 -16.700 -7.499 1.00 107.22 89 GLY C CA 1
ATOM 3157 C C . GLY E 1 90 ? -4.644 -15.500 -7.731 1.00 115.39 89 GLY C C 1
ATOM 3158 O O . GLY E 1 90 ? -3.738 -15.561 -8.574 1.00 101.07 89 GLY C O 1
ATOM 3159 N N . ARG E 1 91 ? -4.869 -14.433 -6.957 1.00 133.10 90 ARG C N 1
ATOM 3160 C CA . ARG E 1 91 ? -4.154 -13.137 -7.088 1.00 139.49 90 ARG C CA 1
ATOM 3161 C C . ARG E 1 91 ? -2.613 -13.250 -6.943 1.00 144.64 90 ARG C C 1
ATOM 3162 O O . ARG E 1 91 ? -1.855 -12.683 -7.743 1.00 137.32 90 ARG C O 1
ATOM 3170 N N . HIS E 1 92 ? -2.170 -13.975 -5.914 1.00 144.83 91 HIS C N 1
ATOM 3171 C CA . HIS E 1 92 ? -0.738 -14.205 -5.653 1.00 135.99 91 HIS C CA 1
ATOM 3172 C C . HIS E 1 92 ? -0.548 -15.469 -4.803 1.00 127.22 91 HIS C C 1
ATOM 3173 O O . HIS E 1 92 ? 0.251 -15.497 -3.860 1.00 117.02 91 HIS C O 1
ATOM 3180 N N . ARG E 1 93 ? -1.293 -16.515 -5.152 1.00 117.88 92 ARG C N 1
ATOM 3181 C CA . ARG E 1 93 ? -1.306 -17.749 -4.367 1.00 118.73 92 ARG C CA 1
ATOM 3182 C C . ARG E 1 93 ? -0.472 -18.857 -5.011 1.00 113.70 92 ARG C C 1
ATOM 3183 O O . ARG E 1 93 ? -0.137 -19.837 -4.351 1.00 111.36 92 ARG C O 1
ATOM 3191 N N . ALA E 1 94 ? -0.147 -18.715 -6.293 1.00 105.09 93 ALA C N 1
ATOM 3192 C CA . ALA E 1 94 ? 0.855 -19.581 -6.927 1.00 103.19 93 ALA C CA 1
ATOM 3193 C C . ALA E 1 94 ? 0.629 -21.104 -6.752 1.00 98.25 93 ALA C C 1
ATOM 3194 O O . ALA E 1 94 ? 1.596 -21.869 -6.659 1.00 100.26 93 ALA C O 1
ATOM 3196 N N . GLY E 1 95 ? -0.632 -21.535 -6.733 1.00 88.67 94 GLY C N 1
ATOM 3197 C CA . GLY E 1 95 ? -0.985 -22.962 -6.609 1.00 77.46 94 GLY C CA 1
ATOM 3198 C C . GLY E 1 95 ? -1.334 -23.656 -7.929 1.00 64.77 94 GLY C C 1
ATOM 3199 O O . GLY E 1 95 ? -0.591 -23.546 -8.892 1.00 67.12 94 GLY C O 1
ATOM 3200 N N . LEU E 1 96 ? -2.470 -24.352 -7.971 1.00 54.53 95 LEU C N 1
ATOM 3201 C CA . LEU E 1 96 ? -2.852 -25.186 -9.115 1.00 51.64 95 LEU C CA 1
ATOM 3202 C C . LEU E 1 96 ? -3.579 -24.441 -10.216 1.00 54.36 95 LEU C C 1
ATOM 3203 O O . LEU E 1 96 ? -4.220 -23.408 -9.972 1.00 54.87 95 LEU C O 1
ATOM 3208 N N . ASN E 1 97 ? -3.449 -24.979 -11.433 1.00 53.16 96 ASN C N 1
ATOM 3209 C CA . ASN E 1 97 ? -4.206 -24.540 -12.585 1.00 51.84 96 ASN C CA 1
ATOM 3210 C C . ASN E 1 97 ? -5.018 -25.706 -13.163 1.00 50.99 96 ASN C C 1
ATOM 3211 O O . ASN E 1 97 ? -4.951 -26.837 -12.669 1.00 48.68 96 ASN C O 1
ATOM 3216 N N . TYR E 1 98 ? -5.783 -25.422 -14.216 1.00 51.54 97 TYR C N 1
ATOM 3217 C CA . TYR E 1 98 ? -6.692 -26.399 -14.814 1.00 48.44 97 TYR C CA 1
ATOM 3218 C C . TYR E 1 98 ? -5.951 -27.639 -15.309 1.00 51.50 97 TYR C C 1
ATOM 3219 O O . TYR E 1 98 ? -6.396 -28.765 -15.093 1.00 50.67 97 TYR C O 1
ATOM 3228 N N . GLY E 1 99 ? -4.818 -27.443 -15.981 1.00 52.54 98 GLY C N 1
ATOM 3229 C CA . GLY E 1 99 ? -3.992 -28.575 -16.398 1.00 49.11 98 GLY C CA 1
ATOM 3230 C C . GLY E 1 99 ? -3.521 -29.393 -15.203 1.00 51.03 98 GLY C C 1
ATOM 3231 O O . GLY E 1 99 ? -3.661 -30.621 -15.201 1.00 53.05 98 GLY C O 1
ATOM 3232 N N . ASP E 1 100 ? -3.007 -28.713 -14.166 1.00 49.84 99 ASP C N 1
ATOM 3233 C CA . ASP E 1 100 ? -2.510 -29.380 -12.950 1.00 49.56 99 ASP C CA 1
ATOM 3234 C C . ASP E 1 100 ? -3.571 -30.245 -12.307 1.00 50.08 99 ASP C C 1
ATOM 3235 O O . ASP E 1 100 ? -3.262 -31.304 -11.738 1.00 47.56 99 ASP C O 1
ATOM 3240 N N . CYS E 1 101 ? -4.822 -29.790 -12.393 1.00 51.29 100 CYS C N 1
ATOM 3241 C CA . CYS E 1 101 ? -5.951 -30.528 -11.790 1.00 52.98 100 CYS C CA 1
ATOM 3242 C C . CYS E 1 101 ? -6.016 -32.000 -12.218 1.00 47.74 100 CYS C C 1
ATOM 3243 O O . CYS E 1 101 ? -6.260 -32.890 -11.396 1.00 50.40 100 CYS C O 1
ATOM 3246 N N . PHE E 1 102 ? -5.746 -32.275 -13.477 1.00 44.85 101 PHE C N 1
ATOM 3247 C CA . PHE E 1 102 ? -5.829 -33.652 -13.941 1.00 49.51 101 PHE C CA 1
ATOM 3248 C C . PHE E 1 102 ? -4.684 -34.556 -13.426 1.00 55.28 101 PHE C C 1
ATOM 3249 O O . PHE E 1 102 ? -4.920 -35.747 -13.143 1.00 55.06 101 PHE C O 1
ATOM 3257 N N . SER E 1 103 ? -3.470 -33.992 -13.300 1.00 52.45 102 SER C N 1
ATOM 3258 C CA . SER E 1 103 ? -2.354 -34.675 -12.628 1.00 53.01 102 SER C CA 1
ATOM 3259 C C . SER E 1 103 ? -2.657 -34.891 -11.128 1.00 54.20 102 SER C C 1
ATOM 3260 O O . SER E 1 103 ? -2.469 -36.004 -10.580 1.00 52.68 102 SER C O 1
ATOM 3263 N N . TYR E 1 104 ? -3.116 -33.833 -10.461 1.00 50.95 103 TYR C N 1
ATOM 3264 C CA . TYR E 1 104 ? -3.532 -33.945 -9.057 1.00 49.18 103 TYR C CA 1
ATOM 3265 C C . TYR E 1 104 ? -4.565 -35.057 -8.933 1.00 50.33 103 TYR C C 1
ATOM 3266 O O . TYR E 1 104 ? -4.414 -35.972 -8.092 1.00 47.90 103 TYR C O 1
ATOM 3275 N N . GLY E 1 105 ? -5.620 -34.954 -9.763 1.00 45.19 104 GLY C N 1
ATOM 3276 C CA . GLY E 1 105 ? -6.728 -35.893 -9.741 1.00 42.01 104 GLY C CA 1
ATOM 3277 C C . GLY E 1 105 ? -6.280 -37.327 -9.852 1.00 43.34 104 GLY C C 1
ATOM 3278 O O . GLY E 1 105 ? -6.768 -38.194 -9.112 1.00 50.69 104 GLY C O 1
ATOM 3279 N N . LEU E 1 106 ? -5.354 -37.593 -10.773 1.00 42.90 105 LEU C N 1
ATOM 3280 C CA . LEU E 1 106 ? -4.876 -38.971 -10.988 1.00 44.05 105 LEU C CA 1
ATOM 3281 C C . LEU E 1 106 ? -4.008 -39.472 -9.837 1.00 44.33 105 LEU C C 1
ATOM 3282 O O . LEU E 1 106 ? -4.089 -40.624 -9.462 1.00 45.84 105 LEU C O 1
ATOM 3287 N N . ALA E 1 107 ? -3.165 -38.601 -9.295 1.00 45.11 106 ALA C N 1
ATOM 3288 C CA . ALA E 1 107 ? -2.315 -38.955 -8.159 1.00 46.98 106 ALA C CA 1
ATOM 3289 C C . ALA E 1 107 ? -3.136 -39.310 -6.900 1.00 48.69 106 ALA C C 1
ATOM 3290 O O . ALA E 1 107 ? -2.893 -40.317 -6.244 1.00 45.56 106 ALA C O 1
ATOM 3292 N N . LYS E 1 108 ? -4.120 -38.476 -6.595 1.00 52.85 107 LYS C N 1
ATOM 3293 C CA . LYS E 1 108 ? -4.972 -38.664 -5.429 1.00 50.89 107 LYS C CA 1
ATOM 3294 C C . LYS E 1 108 ? -5.685 -40.010 -5.441 1.00 48.87 107 LYS C C 1
ATOM 3295 O O . LYS E 1 108 ? -5.751 -40.694 -4.425 1.00 47.91 107 LYS C O 1
ATOM 3301 N N . ILE E 1 109 ? -6.231 -40.395 -6.583 1.00 44.96 108 ILE C N 1
ATOM 3302 C CA . ILE E 1 109 ? -7.044 -41.616 -6.630 1.00 47.82 108 ILE C CA 1
ATOM 3303 C C . ILE E 1 109 ? -6.162 -42.854 -6.644 1.00 49.87 108 ILE C C 1
ATOM 3304 O O . ILE E 1 109 ? -6.388 -43.796 -5.877 1.00 51.01 108 ILE C O 1
ATOM 3309 N N . SER E 1 110 ? -5.161 -42.846 -7.526 1.00 52.87 109 SER C N 1
ATOM 3310 C CA . SER E 1 110 ? -4.167 -43.927 -7.633 1.00 49.48 109 SER C CA 1
ATOM 3311 C C . SER E 1 110 ? -3.414 -44.119 -6.324 1.00 50.57 109 SER C C 1
ATOM 3312 O O . SER E 1 110 ? -3.054 -45.229 -5.971 1.00 49.43 109 SER C O 1
ATOM 3315 N N . GLY E 1 111 ? -3.185 -43.024 -5.612 1.00 53.40 110 GLY C N 1
ATOM 3316 C CA . GLY E 1 111 ? -2.489 -43.062 -4.333 1.00 57.25 110 GLY C CA 1
ATOM 3317 C C . GLY E 1 111 ? -0.996 -42.964 -4.557 1.00 63.10 110 GLY C C 1
ATOM 3318 O O . GLY E 1 111 ? -0.237 -43.080 -3.601 1.00 66.29 110 GLY C O 1
ATOM 3319 N N . GLN E 1 112 ? -0.596 -42.706 -5.812 1.00 60.19 111 GLN C N 1
ATOM 3320 C CA . GLN E 1 112 ? 0.810 -42.630 -6.211 1.00 61.81 111 GLN C CA 1
ATOM 3321 C C . GLN E 1 112 ? 1.395 -41.212 -6.205 1.00 60.62 111 GLN C C 1
ATOM 3322 O O . GLN E 1 112 ? 0.653 -40.239 -6.260 1.00 57.68 111 GLN C O 1
ATOM 3328 N N . PRO E 1 113 ? 2.741 -41.099 -6.123 1.00 58.58 112 PRO C N 1
ATOM 3329 C CA . PRO E 1 113 ? 3.357 -39.787 -6.000 1.00 53.89 112 PRO C CA 1
ATOM 3330 C C . PRO E 1 113 ? 3.546 -39.188 -7.359 1.00 49.35 112 PRO C C 1
ATOM 3331 O O . PRO E 1 113 ? 3.556 -39.911 -8.330 1.00 46.96 112 PRO C O 1
ATOM 3335 N N . LEU E 1 114 ? 3.688 -37.866 -7.414 1.00 49.66 113 LEU C N 1
ATOM 3336 C CA . LEU E 1 114 ? 3.692 -37.143 -8.673 1.00 48.43 113 LEU C CA 1
ATOM 3337 C C . LEU E 1 114 ? 5.086 -36.617 -9.022 1.00 58.12 113 LEU C C 1
ATOM 3338 O O . LEU E 1 114 ? 5.843 -36.193 -8.128 1.00 67.06 113 LEU C O 1
ATOM 3343 N N . LEU E 1 115 ? 5.420 -36.615 -10.317 1.00 53.15 114 LEU C N 1
ATOM 3344 C CA . LEU E 1 115 ? 6.670 -36.063 -10.778 1.00 47.41 114 LEU C CA 1
ATOM 3345 C C . LEU E 1 115 ? 6.367 -34.789 -11.518 1.00 50.17 114 LEU C C 1
ATOM 3346 O O . LEU E 1 115 ? 5.606 -34.803 -12.475 1.00 54.31 114 LEU C O 1
ATOM 3351 N N . PHE E 1 116 ? 6.963 -33.682 -11.096 1.00 50.02 115 PHE C N 1
ATOM 3352 C CA . PHE E 1 116 ? 6.657 -32.389 -11.692 1.00 46.47 115 PHE C CA 1
ATOM 3353 C C . PHE E 1 116 ? 7.818 -31.381 -11.575 1.00 54.51 115 PHE C C 1
ATOM 3354 O O . PHE E 1 116 ? 8.810 -31.618 -10.841 1.00 57.61 115 PHE C O 1
ATOM 3362 N N . LYS E 1 117 ? 7.657 -30.250 -12.267 1.00 50.62 116 LYS C N 1
ATOM 3363 C CA . LYS E 1 117 ? 8.592 -29.154 -12.202 1.00 56.56 116 LYS C CA 1
ATOM 3364 C C . LYS E 1 117 ? 7.844 -27.839 -11.965 1.00 56.44 116 LYS C C 1
ATOM 3365 O O . LYS E 1 117 ? 6.906 -27.522 -12.685 1.00 53.72 116 LYS C O 1
ATOM 3371 N N . GLY E 1 118 ? 8.285 -27.077 -10.964 1.00 58.22 117 GLY C N 1
ATOM 3372 C CA . GLY E 1 118 ? 7.716 -25.760 -10.665 1.00 57.22 117 GLY C CA 1
ATOM 3373 C C . GLY E 1 118 ? 7.081 -25.672 -9.283 1.00 58.28 117 GLY C C 1
ATOM 3374 O O . GLY E 1 118 ? 7.145 -26.601 -8.462 1.00 57.56 117 GLY C O 1
ATOM 3375 N N . GLU E 1 119 ? 6.450 -24.543 -9.022 1.00 59.16 118 GLU C N 1
ATOM 3376 C CA . GLU E 1 119 ? 5.857 -24.306 -7.719 1.00 64.92 118 GLU C CA 1
ATOM 3377 C C . GLU E 1 119 ? 4.496 -25.005 -7.566 1.00 60.90 118 GLU C C 1
ATOM 3378 O O . GLU E 1 119 ? 4.156 -25.498 -6.480 1.00 54.01 118 GLU C O 1
ATOM 3384 N N . ASP E 1 120 ? 3.756 -25.085 -8.673 1.00 59.31 119 ASP C N 1
ATOM 3385 C CA . ASP E 1 120 ? 2.327 -25.404 -8.659 1.00 56.99 119 ASP C CA 1
ATOM 3386 C C . ASP E 1 120 ? 1.942 -26.525 -7.676 1.00 52.12 119 ASP C C 1
ATOM 3387 O O . ASP E 1 120 ? 0.888 -26.463 -7.048 1.00 52.61 119 ASP C O 1
ATOM 3392 N N . PHE E 1 121 ? 2.779 -27.540 -7.558 1.00 49.02 120 PHE C N 1
ATOM 3393 C CA . PHE E 1 121 ? 2.481 -28.672 -6.702 1.00 55.04 120 PHE C CA 1
ATOM 3394 C C . PHE E 1 121 ? 3.335 -28.691 -5.439 1.00 63.06 120 PHE C C 1
ATOM 3395 O O . PHE E 1 121 ? 3.368 -29.713 -4.740 1.00 69.78 120 PHE C O 1
ATOM 3403 N N . GLN E 1 122 ? 4.051 -27.606 -5.149 1.00 69.26 121 GLN C N 1
ATOM 3404 C CA . GLN E 1 122 ? 4.929 -27.575 -3.962 1.00 70.33 121 GLN C CA 1
ATOM 3405 C C . GLN E 1 122 ? 4.149 -27.690 -2.637 1.00 75.14 121 GLN C C 1
ATOM 3406 O O . GLN E 1 122 ? 4.517 -28.493 -1.780 1.00 81.19 121 GLN C O 1
ATOM 3412 N N . HIS E 1 123 ? 3.073 -26.911 -2.479 1.00 73.68 122 HIS C N 1
ATOM 3413 C CA . HIS E 1 123 ? 2.307 -26.895 -1.221 1.00 73.80 122 HIS C CA 1
ATOM 3414 C C . HIS E 1 123 ? 0.913 -27.512 -1.374 1.00 71.44 122 HIS C C 1
ATOM 3415 O O . HIS E 1 123 ? -0.103 -26.843 -1.289 1.00 75.65 122 HIS C O 1
ATOM 3422 N N . THR E 1 124 ? 0.905 -28.818 -1.593 1.00 66.47 123 THR C N 1
ATOM 3423 C CA . THR E 1 124 ? -0.296 -29.605 -1.817 1.00 59.18 123 THR C CA 1
ATOM 3424 C C . THR E 1 124 ? -0.288 -30.809 -0.847 1.00 54.15 123 THR C C 1
ATOM 3425 O O . THR E 1 124 ? 0.630 -30.970 -0.043 1.00 54.18 123 THR C O 1
ATOM 3429 N N . ASP E 1 125 ? -1.289 -31.670 -0.927 1.00 50.97 124 ASP C N 1
ATOM 3430 C CA . ASP E 1 125 ? -1.401 -32.775 0.025 1.00 50.31 124 ASP C CA 1
ATOM 3431 C C . ASP E 1 125 ? -1.040 -34.099 -0.586 1.00 52.44 124 ASP C C 1
ATOM 3432 O O . ASP E 1 125 ? -1.027 -35.095 0.114 1.00 58.38 124 ASP C O 1
ATOM 3437 N N . ILE E 1 126 ? -0.773 -34.140 -1.886 1.00 55.39 125 ILE C N 1
ATOM 3438 C CA . ILE E 1 126 ? -0.269 -35.384 -2.505 1.00 56.16 125 ILE C CA 1
ATOM 3439 C C . ILE E 1 126 ? 1.263 -35.519 -2.403 1.00 54.16 125 ILE C C 1
ATOM 3440 O O . ILE E 1 126 ? 2.006 -34.529 -2.411 1.00 50.57 125 ILE C O 1
ATOM 3445 N N . ALA E 1 127 ? 1.712 -36.766 -2.336 1.00 53.30 126 ALA C N 1
ATOM 3446 C CA . ALA E 1 127 ? 3.129 -37.083 -2.335 1.00 53.94 126 ALA C CA 1
ATOM 3447 C C . ALA E 1 127 ? 3.837 -36.669 -3.645 1.00 54.81 126 ALA C C 1
ATOM 3448 O O . ALA E 1 127 ? 3.272 -36.780 -4.728 1.00 55.83 126 ALA C O 1
ATOM 3450 N N . THR E 1 128 ? 5.075 -36.193 -3.517 1.00 56.09 127 THR C N 1
ATOM 3451 C CA . THR E 1 128 ? 5.953 -35.950 -4.661 1.00 57.22 127 THR C CA 1
ATOM 3452 C C . THR E 1 128 ? 6.979 -37.086 -4.820 1.00 57.19 127 THR C C 1
ATOM 3453 O O . THR E 1 128 ? 7.407 -37.728 -3.840 1.00 53.16 127 THR C O 1
ATOM 3457 N N . VAL E 1 129 ? 7.342 -37.366 -6.064 1.00 59.49 128 VAL C N 1
ATOM 3458 C CA . VAL E 1 129 ? 8.473 -38.251 -6.338 1.00 63.51 128 VAL C CA 1
ATOM 3459 C C . VAL E 1 129 ? 9.742 -37.425 -6.113 1.00 62.25 128 VAL C C 1
ATOM 3460 O O . VAL E 1 129 ? 9.914 -36.341 -6.723 1.00 62.86 128 VAL C O 1
ATOM 3464 N N . ALA E 1 130 ? 10.599 -37.924 -5.221 1.00 59.22 129 ALA C N 1
ATOM 3465 C CA . ALA E 1 130 ? 11.874 -37.258 -4.897 1.00 60.60 129 ALA C CA 1
ATOM 3466 C C . ALA E 1 130 ? 12.911 -37.532 -5.990 1.00 60.32 129 ALA C C 1
ATOM 3467 O O . ALA E 1 130 ? 13.124 -38.679 -6.370 1.00 57.89 129 ALA C O 1
ATOM 3469 N N . LEU E 1 131 ? 13.540 -36.478 -6.500 1.00 66.17 130 LEU C N 1
ATOM 3470 C CA . LEU E 1 131 ? 14.650 -36.635 -7.448 1.00 71.64 130 LEU C CA 1
ATOM 3471 C C . LEU E 1 131 ? 15.899 -37.224 -6.776 1.00 69.16 130 LEU C C 1
ATOM 3472 O O . LEU E 1 131 ? 16.194 -36.916 -5.614 1.00 64.38 130 LEU C O 1
ATOM 3477 N N . PRO E 1 132 ? 16.616 -38.099 -7.497 1.00 73.72 131 PRO C N 1
ATOM 3478 C CA . PRO E 1 132 ? 17.954 -38.517 -7.070 1.00 78.26 131 PRO C CA 1
ATOM 3479 C C . PRO E 1 132 ? 18.996 -37.622 -7.743 1.00 76.70 131 PRO C C 1
ATOM 3480 O O . PRO E 1 132 ? 18.680 -36.476 -8.103 1.00 70.04 131 PRO C O 1
ATOM 3484 N N . VAL F 2 47 ? 21.188 -50.031 -24.095 1.00 96.58 47 VAL D N 1
ATOM 3485 C CA . VAL F 2 47 ? 20.418 -50.946 -23.190 1.00 101.89 47 VAL D CA 1
ATOM 3486 C C . VAL F 2 47 ? 19.794 -50.295 -21.938 1.00 102.56 47 VAL D C 1
ATOM 3487 O O . VAL F 2 47 ? 18.796 -50.816 -21.454 1.00 107.15 47 VAL D O 1
ATOM 3491 N N . PRO F 2 48 ? 20.371 -49.184 -21.397 1.00 105.26 48 PRO D N 1
ATOM 3492 C CA . PRO F 2 48 ? 19.666 -48.522 -20.288 1.00 99.79 48 PRO D CA 1
ATOM 3493 C C . PRO F 2 48 ? 18.655 -47.464 -20.779 1.00 102.85 48 PRO D C 1
ATOM 3494 O O . PRO F 2 48 ? 18.816 -46.851 -21.863 1.00 94.82 48 PRO D O 1
ATOM 3498 N N . LEU F 2 49 ? 17.609 -47.267 -19.979 1.00 99.19 49 LEU D N 1
ATOM 3499 C CA . LEU F 2 49 ? 16.469 -46.467 -20.403 1.00 89.35 49 LEU D CA 1
ATOM 3500 C C . LEU F 2 49 ? 16.805 -44.972 -20.429 1.00 73.89 49 LEU D C 1
ATOM 3501 O O . LEU F 2 49 ? 16.463 -44.275 -21.376 1.00 63.81 49 LEU D O 1
ATOM 3506 N N . ARG F 2 50 ? 17.483 -44.487 -19.399 1.00 79.93 50 ARG D N 1
ATOM 3507 C CA . ARG F 2 50 ? 17.878 -43.060 -19.337 1.00 90.40 50 ARG D CA 1
ATOM 3508 C C . ARG F 2 50 ? 18.642 -42.581 -20.582 1.00 88.65 50 ARG D C 1
ATOM 3509 O O . ARG F 2 50 ? 18.536 -41.399 -20.943 1.00 76.20 50 ARG D O 1
ATOM 3517 N N . ASP F 2 51 ? 19.400 -43.500 -21.211 1.00 93.65 51 ASP D N 1
ATOM 3518 C CA . ASP F 2 51 ? 20.133 -43.237 -22.473 1.00 93.38 51 ASP D CA 1
ATOM 3519 C C . ASP F 2 51 ? 19.156 -43.071 -23.625 1.00 80.50 51 ASP D C 1
ATOM 3520 O O . ASP F 2 51 ? 19.222 -42.096 -24.380 1.00 70.01 51 ASP D O 1
ATOM 3525 N N . GLU F 2 52 ? 18.228 -44.010 -23.740 1.00 79.10 52 GLU D N 1
ATOM 3526 C CA . GLU F 2 52 ? 17.193 -43.944 -24.782 1.00 77.04 52 GLU D CA 1
ATOM 3527 C C . GLU F 2 52 ? 16.360 -42.656 -24.704 1.00 73.41 52 GLU D C 1
ATOM 3528 O O . GLU F 2 52 ? 16.052 -42.038 -25.738 1.00 65.19 52 GLU D O 1
ATOM 3534 N N . LEU F 2 53 ? 16.016 -42.257 -23.473 1.00 69.10 53 LEU D N 1
ATOM 3535 C CA . LEU F 2 53 ? 15.261 -41.016 -23.223 1.00 70.77 53 LEU D CA 1
ATOM 3536 C C . LEU F 2 53 ? 16.114 -39.743 -23.392 1.00 72.45 53 LEU D C 1
ATOM 3537 O O . LEU F 2 53 ? 15.596 -38.642 -23.651 1.00 79.29 53 LEU D O 1
ATOM 3542 N N . ALA F 2 54 ? 17.421 -39.882 -23.233 1.00 73.30 54 ALA D N 1
ATOM 3543 C CA . ALA F 2 54 ? 18.329 -38.758 -23.459 1.00 73.40 54 ALA D CA 1
ATOM 3544 C C . ALA F 2 54 ? 18.552 -38.516 -24.963 1.00 62.93 54 ALA D C 1
ATOM 3545 O O . ALA F 2 54 ? 18.711 -37.372 -25.430 1.00 53.32 54 ALA D O 1
ATOM 3547 N N . ALA F 2 55 ? 18.543 -39.599 -25.727 1.00 60.58 55 ALA D N 1
ATOM 3548 C CA . ALA F 2 55 ? 18.655 -39.482 -27.192 1.00 65.11 55 ALA D CA 1
ATOM 3549 C C . ALA F 2 55 ? 17.458 -38.710 -27.754 1.00 67.81 55 ALA D C 1
ATOM 3550 O O . ALA F 2 55 ? 17.611 -37.849 -28.649 1.00 69.86 55 ALA D O 1
ATOM 3552 N N . ILE F 2 56 ? 16.273 -39.009 -27.204 1.00 63.20 56 ILE D N 1
ATOM 3553 C CA . ILE F 2 56 ? 15.040 -38.365 -27.639 1.00 56.86 56 ILE D CA 1
ATOM 3554 C C . ILE F 2 56 ? 15.079 -36.920 -27.218 1.00 49.85 56 ILE D C 1
ATOM 3555 O O . ILE F 2 56 ? 14.757 -36.029 -28.010 1.00 43.67 56 ILE D O 1
ATOM 3560 N N . ARG F 2 57 ? 15.485 -36.704 -25.972 1.00 49.91 57 ARG D N 1
ATOM 3561 C CA . ARG F 2 57 ? 15.645 -35.350 -25.427 1.00 55.33 57 ARG D CA 1
ATOM 3562 C C . ARG F 2 57 ? 16.563 -34.464 -26.290 1.00 59.09 57 ARG D C 1
ATOM 3563 O O . ARG F 2 57 ? 16.195 -33.321 -26.703 1.00 52.68 57 ARG D O 1
ATOM 3571 N N . HIS F 2 58 ? 17.762 -34.993 -26.555 1.00 58.93 58 HIS D N 1
ATOM 3572 C CA . HIS F 2 58 ? 18.763 -34.246 -27.322 1.00 60.29 58 HIS D CA 1
ATOM 3573 C C . HIS F 2 58 ? 18.254 -33.964 -28.718 1.00 57.67 58 HIS D C 1
ATOM 3574 O O . HIS F 2 58 ? 18.341 -32.815 -29.196 1.00 64.37 58 HIS D O 1
ATOM 3581 N N . ARG F 2 59 ? 17.674 -34.981 -29.348 1.00 49.39 59 ARG D N 1
ATOM 3582 C CA . ARG F 2 59 ? 17.154 -34.805 -30.703 1.00 56.84 59 ARG D CA 1
ATOM 3583 C C . ARG F 2 59 ? 16.017 -33.774 -30.737 1.00 64.04 59 ARG D C 1
ATOM 3584 O O . ARG F 2 59 ? 15.939 -32.967 -31.669 1.00 67.04 59 ARG D O 1
ATOM 3592 N N . CYS F 2 60 ? 15.151 -33.810 -29.711 1.00 67.61 60 CYS D N 1
ATOM 3593 C CA . CYS F 2 60 ? 13.952 -32.962 -29.645 1.00 62.39 60 CYS D CA 1
ATOM 3594 C C . CYS F 2 60 ? 14.272 -31.529 -29.267 1.00 55.04 60 CYS D C 1
ATOM 3595 O O . CYS F 2 60 ? 13.718 -30.577 -29.820 1.00 52.74 60 CYS D O 1
ATOM 3598 N N . ALA F 2 61 ? 15.186 -31.367 -28.331 1.00 57.05 61 ALA D N 1
ATOM 3599 C CA . ALA F 2 61 ? 15.553 -30.015 -27.906 1.00 62.43 61 ALA D CA 1
ATOM 3600 C C . ALA F 2 61 ? 16.203 -29.176 -29.021 1.00 65.14 61 ALA D C 1
ATOM 3601 O O . ALA F 2 61 ? 16.027 -27.967 -29.054 1.00 68.46 61 ALA D O 1
ATOM 3603 N N . ALA F 2 62 ? 16.907 -29.835 -29.948 1.00 68.07 62 ALA D N 1
ATOM 3604 C CA . ALA F 2 62 ? 17.618 -29.161 -31.055 1.00 65.48 62 ALA D CA 1
ATOM 3605 C C . ALA F 2 62 ? 16.758 -28.870 -32.300 1.00 66.87 62 ALA D C 1
ATOM 3606 O O . ALA F 2 62 ? 17.281 -28.457 -33.344 1.00 67.99 62 ALA D O 1
ATOM 3608 N N . LEU F 2 63 ? 15.448 -29.086 -32.221 1.00 61.72 63 LEU D N 1
ATOM 3609 C CA . LEU F 2 63 ? 14.581 -28.755 -33.362 1.00 54.76 63 LEU D CA 1
ATOM 3610 C C . LEU F 2 63 ? 14.341 -27.271 -33.381 1.00 50.17 63 LEU D C 1
ATOM 3611 O O . LEU F 2 63 ? 14.479 -26.619 -32.372 1.00 49.66 63 LEU D O 1
ATOM 3616 N N . PRO F 2 64 ? 13.995 -26.725 -34.540 1.00 52.52 64 PRO D N 1
ATOM 3617 C CA . PRO F 2 64 ? 13.738 -25.299 -34.624 1.00 53.35 64 PRO D CA 1
ATOM 3618 C C . PRO F 2 64 ? 12.475 -24.917 -33.878 1.00 63.80 64 PRO D C 1
ATOM 3619 O O . PRO F 2 64 ? 11.426 -25.562 -34.035 1.00 70.57 64 PRO D O 1
ATOM 3623 N N . VAL F 2 65 ? 12.587 -23.867 -33.082 1.00 66.18 65 VAL D N 1
ATOM 3624 C CA . VAL F 2 65 ? 11.470 -23.344 -32.309 1.00 65.02 65 VAL D CA 1
ATOM 3625 C C . VAL F 2 65 ? 10.563 -22.497 -33.205 1.00 68.34 65 VAL D C 1
ATOM 3626 O O . VAL F 2 65 ? 10.810 -21.315 -33.430 1.00 61.09 65 VAL D O 1
ATOM 3630 N N . VAL F 2 66 ? 9.493 -23.119 -33.695 1.00 78.92 66 VAL D N 1
ATOM 3631 C CA . VAL F 2 66 ? 8.507 -22.438 -34.546 1.00 78.47 66 VAL D CA 1
ATOM 3632 C C . VAL F 2 66 ? 7.546 -21.524 -33.757 1.00 77.20 66 VAL D C 1
ATOM 3633 O O . VAL F 2 66 ? 6.972 -20.579 -34.313 1.00 74.14 66 VAL D O 1
ATOM 3637 N N . ASP F 2 67 ? 7.368 -21.816 -32.471 1.00 82.20 67 ASP D N 1
ATOM 3638 C CA . ASP F 2 67 ? 6.599 -20.958 -31.564 1.00 84.41 67 ASP D CA 1
ATOM 3639 C C . ASP F 2 67 ? 7.400 -20.801 -30.282 1.00 84.15 67 ASP D C 1
ATOM 3640 O O . ASP F 2 67 ? 7.820 -21.797 -29.682 1.00 88.91 67 ASP D O 1
ATOM 3645 N N . ASN F 2 68 ? 7.589 -19.555 -29.858 1.00 86.03 68 ASN D N 1
ATOM 3646 C CA . ASN F 2 68 ? 8.496 -19.232 -28.741 1.00 89.65 68 ASN D CA 1
ATOM 3647 C C . ASN F 2 68 ? 7.788 -18.994 -27.389 1.00 93.95 68 ASN D C 1
ATOM 3648 O O . ASN F 2 68 ? 8.375 -19.264 -26.342 1.00 89.14 68 ASN D O 1
ATOM 3653 N N . ARG F 2 69 ? 6.545 -18.494 -27.408 1.00 99.96 69 ARG D N 1
ATOM 3654 C CA . ARG F 2 69 ? 5.798 -18.210 -26.159 1.00 91.75 69 ARG D CA 1
ATOM 3655 C C . ARG F 2 69 ? 5.338 -19.506 -25.497 1.00 90.30 69 ARG D C 1
ATOM 3656 O O . ARG F 2 69 ? 5.045 -20.470 -26.194 1.00 85.13 69 ARG D O 1
ATOM 3664 N N . SER F 2 70 ? 5.263 -19.521 -24.161 1.00 97.83 70 SER D N 1
ATOM 3665 C CA . SER F 2 70 ? 4.921 -20.744 -23.394 1.00 92.30 70 SER D CA 1
ATOM 3666 C C . SER F 2 70 ? 3.387 -20.944 -23.253 1.00 94.54 70 SER D C 1
ATOM 3667 O O . SER F 2 70 ? 2.697 -21.316 -24.214 1.00 89.73 70 SER D O 1
ATOM 3670 N N . ALA F 2 71 ? 2.840 -20.683 -22.067 1.00 110.69 71 ALA D N 1
ATOM 3671 C CA . ALA F 2 71 ? 1.388 -20.686 -21.890 1.00 98.14 71 ALA D CA 1
ATOM 3672 C C . ALA F 2 71 ? 0.763 -19.694 -22.874 1.00 100.34 71 ALA D C 1
ATOM 3673 O O . ALA F 2 71 ? 1.477 -18.966 -23.593 1.00 90.16 71 ALA D O 1
ATOM 3675 N N . GLU F 2 72 ? -0.568 -19.679 -22.914 1.00 99.32 72 GLU D N 1
ATOM 3676 C CA . GLU F 2 72 ? -1.345 -18.988 -23.976 1.00 103.25 72 GLU D CA 1
ATOM 3677 C C . GLU F 2 72 ? -1.225 -19.695 -25.357 1.00 95.64 72 GLU D C 1
ATOM 3678 O O . GLU F 2 72 ? -1.875 -19.289 -26.337 1.00 86.82 72 GLU D O 1
ATOM 3684 N N . ALA F 2 73 ? -0.360 -20.709 -25.433 1.00 89.80 73 ALA D N 1
ATOM 3685 C CA . ALA F 2 73 ? -0.556 -21.840 -26.336 1.00 89.82 73 ALA D CA 1
ATOM 3686 C C . ALA F 2 73 ? -1.591 -22.755 -25.626 1.00 93.34 73 ALA D C 1
ATOM 3687 O O . ALA F 2 73 ? -2.550 -23.249 -26.242 1.00 86.32 73 ALA D O 1
ATOM 3689 N N . ILE F 2 74 ? -1.380 -22.938 -24.316 1.00 96.69 74 ILE D N 1
ATOM 3690 C CA . ILE F 2 74 ? -2.410 -23.380 -23.374 1.00 92.52 74 ILE D CA 1
ATOM 3691 C C . ILE F 2 74 ? -3.064 -22.109 -22.809 1.00 105.87 74 ILE D C 1
ATOM 3692 O O . ILE F 2 74 ? -2.411 -21.344 -22.082 1.00 121.66 74 ILE D O 1
ATOM 3697 N N . LEU F 2 75 ? -4.338 -21.876 -23.138 1.00 110.87 75 LEU D N 1
ATOM 3698 C CA . LEU F 2 75 ? -5.028 -20.627 -22.733 1.00 109.83 75 LEU D CA 1
ATOM 3699 C C . LEU F 2 75 ? -5.922 -20.755 -21.481 1.00 102.42 75 LEU D C 1
ATOM 3700 O O . LEU F 2 75 ? -5.742 -20.013 -20.518 1.00 101.38 75 LEU D O 1
ATOM 3705 N N . GLY F 2 76 ? -6.893 -21.670 -21.523 1.00 95.36 76 GLY D N 1
ATOM 3706 C CA . GLY F 2 76 ? -7.841 -21.855 -20.431 1.00 88.45 76 GLY D CA 1
ATOM 3707 C C . GLY F 2 76 ? -9.119 -22.506 -20.911 1.00 87.50 76 GLY D C 1
ATOM 3708 O O . GLY F 2 76 ? -9.220 -23.729 -20.945 1.00 89.59 76 GLY D O 1
ATOM 3709 N N . MET G 1 1 ? -53.386 -36.796 -7.650 1.00 68.84 0 MET G N 1
ATOM 3710 C CA . MET G 1 1 ? -52.836 -37.385 -8.916 1.00 68.20 0 MET G CA 1
ATOM 3711 C C . MET G 1 1 ? -53.066 -38.895 -8.950 1.00 65.73 0 MET G C 1
ATOM 3712 O O . MET G 1 1 ? -53.402 -39.507 -7.927 1.00 69.10 0 MET G O 1
ATOM 3717 N N . MET G 1 2 ? -52.861 -39.499 -10.116 1.00 62.41 1 MET G N 1
ATOM 3718 C CA . MET G 1 2 ? -53.057 -40.944 -10.279 1.00 59.89 1 MET G CA 1
ATOM 3719 C C . MET G 1 2 ? -51.995 -41.492 -11.215 1.00 57.67 1 MET G C 1
ATOM 3720 O O . MET G 1 2 ? -51.485 -40.750 -12.056 1.00 56.63 1 MET G O 1
ATOM 3725 N N . VAL G 1 3 ? -51.691 -42.785 -11.072 1.00 50.36 2 VAL G N 1
ATOM 3726 C CA . VAL G 1 3 ? -50.834 -43.514 -12.008 1.00 49.21 2 VAL G CA 1
ATOM 3727 C C . VAL G 1 3 ? -51.624 -44.699 -12.561 1.00 52.40 2 VAL G C 1
ATOM 3728 O O . VAL G 1 3 ? -52.114 -45.539 -11.797 1.00 55.23 2 VAL G O 1
ATOM 3732 N N . ILE G 1 4 ? -51.713 -44.794 -13.883 1.00 54.62 3 ILE G N 1
ATOM 3733 C CA . ILE G 1 4 ? -52.503 -45.829 -14.528 1.00 51.54 3 ILE G CA 1
ATOM 3734 C C . ILE G 1 4 ? -51.619 -47.009 -14.862 1.00 49.60 3 ILE G C 1
ATOM 3735 O O . ILE G 1 4 ? -50.643 -46.876 -15.552 1.00 56.34 3 ILE G O 1
ATOM 3740 N N . ASP G 1 5 ? -51.991 -48.177 -14.383 1.00 53.88 4 ASP G N 1
ATOM 3741 C CA . ASP G 1 5 ? -51.315 -49.408 -14.733 1.00 51.40 4 ASP G CA 1
ATOM 3742 C C . ASP G 1 5 ? -51.852 -49.881 -16.068 1.00 57.29 4 ASP G C 1
ATOM 3743 O O . ASP G 1 5 ? -52.886 -49.409 -16.522 1.00 56.28 4 ASP G O 1
ATOM 3748 N N . THR G 1 6 ? -51.171 -50.851 -16.670 1.00 57.54 5 THR G N 1
ATOM 3749 C CA . THR G 1 6 ? -51.578 -51.391 -17.954 1.00 59.28 5 THR G CA 1
ATOM 3750 C C . THR G 1 6 ? -52.830 -52.259 -17.826 1.00 56.61 5 THR G C 1
ATOM 3751 O O . THR G 1 6 ? -53.597 -52.376 -18.769 1.00 58.65 5 THR G O 1
ATOM 3755 N N . SER G 1 7 ? -53.026 -52.896 -16.680 1.00 56.19 6 SER G N 1
ATOM 3756 C CA . SER G 1 7 ? -54.208 -53.737 -16.489 1.00 54.82 6 SER G CA 1
ATOM 3757 C C . SER G 1 7 ? -55.495 -52.892 -16.499 1.00 57.61 6 SER G C 1
ATOM 3758 O O . SER G 1 7 ? -56.542 -53.371 -16.889 1.00 56.72 6 SER G O 1
ATOM 3761 N N . ALA G 1 8 ? -55.402 -51.638 -16.069 1.00 56.38 7 ALA G N 1
ATOM 3762 C CA . ALA G 1 8 ? -56.550 -50.721 -16.078 1.00 59.12 7 ALA G CA 1
ATOM 3763 C C . ALA G 1 8 ? -56.957 -50.184 -17.478 1.00 61.32 7 ALA G C 1
ATOM 3764 O O . ALA G 1 8 ? -58.143 -50.008 -17.766 1.00 67.51 7 ALA G O 1
ATOM 3766 N N . LEU G 1 9 ? -55.983 -49.893 -18.328 1.00 58.81 8 LEU G N 1
ATOM 3767 C CA . LEU G 1 9 ? -56.256 -49.281 -19.627 1.00 59.99 8 LEU G CA 1
ATOM 3768 C C . LEU G 1 9 ? -56.663 -50.317 -20.618 1.00 57.12 8 LEU G C 1
ATOM 3769 O O . LEU G 1 9 ? -57.442 -50.034 -21.488 1.00 57.65 8 LEU G O 1
ATOM 3774 N N . VAL G 1 10 ? -56.109 -51.511 -20.480 1.00 59.58 9 VAL G N 1
ATOM 3775 C CA . VAL G 1 10 ? -56.513 -52.653 -21.274 1.00 57.95 9 VAL G CA 1
ATOM 3776 C C . VAL G 1 10 ? -57.926 -53.020 -20.922 1.00 61.62 9 VAL G C 1
ATOM 3777 O O . VAL G 1 10 ? -58.663 -53.547 -21.757 1.00 72.77 9 VAL G O 1
ATOM 3781 N N . ALA G 1 11 ? -58.294 -52.760 -19.675 1.00 66.18 10 ALA G N 1
ATOM 3782 C CA . ALA G 1 11 ? -59.615 -53.102 -19.194 1.00 69.44 10 ALA G CA 1
ATOM 3783 C C . ALA G 1 11 ? -60.632 -52.176 -19.832 1.00 65.29 10 ALA G C 1
ATOM 3784 O O . ALA G 1 11 ? -61.651 -52.632 -20.339 1.00 69.59 10 ALA G O 1
ATOM 3786 N N . MET G 1 12 ? -60.316 -50.889 -19.827 1.00 58.68 11 MET G N 1
ATOM 3787 C CA . MET G 1 12 ? -61.177 -49.876 -20.398 1.00 60.42 11 MET G CA 1
ATOM 3788 C C . MET G 1 12 ? -61.203 -49.876 -21.937 1.00 64.09 11 MET G C 1
ATOM 3789 O O . MET G 1 12 ? -61.928 -49.072 -22.528 1.00 71.97 11 MET G O 1
ATOM 3794 N N . LEU G 1 13 ? -60.390 -50.719 -22.580 1.00 63.38 12 LEU G N 1
ATOM 3795 C CA . LEU G 1 13 ? -60.364 -50.834 -24.048 1.00 61.25 12 LEU G CA 1
ATOM 3796 C C . LEU G 1 13 ? -60.920 -52.168 -24.501 1.00 61.70 12 LEU G C 1
ATOM 3797 O O . LEU G 1 13 ? -61.578 -52.233 -25.533 1.00 59.83 12 LEU G O 1
ATOM 3802 N N . SER G 1 14 ? -60.644 -53.230 -23.755 1.00 57.55 13 SER G N 1
ATOM 3803 C CA . SER G 1 14 ? -61.227 -54.535 -24.071 1.00 60.91 13 SER G CA 1
ATOM 3804 C C . SER G 1 14 ? -62.657 -54.685 -23.530 1.00 66.34 13 SER G C 1
ATOM 3805 O O . SER G 1 14 ? -63.202 -55.788 -23.563 1.00 68.64 13 SER G O 1
ATOM 3808 N N . ASP G 1 15 ? -63.247 -53.607 -23.001 1.00 73.11 14 ASP G N 1
ATOM 3809 C CA . ASP G 1 15 ? -64.617 -53.639 -22.432 1.00 76.07 14 ASP G CA 1
ATOM 3810 C C . ASP G 1 15 ? -64.773 -54.747 -21.374 1.00 72.13 14 ASP G C 1
ATOM 3811 O O . ASP G 1 15 ? -65.702 -55.560 -21.404 1.00 68.73 14 ASP G O 1
ATOM 3816 N N . GLU G 1 16 ? -63.843 -54.749 -20.429 1.00 74.71 15 GLU G N 1
ATOM 3817 C CA . GLU G 1 16 ? -63.789 -55.762 -19.389 1.00 71.89 15 GLU G CA 1
ATOM 3818 C C . GLU G 1 16 ? -64.767 -55.414 -18.248 1.00 75.08 15 GLU G C 1
ATOM 3819 O O . GLU G 1 16 ? -65.144 -54.227 -18.102 1.00 62.21 15 GLU G O 1
ATOM 3825 N N . PRO G 1 17 ? -64.984 -56.317 -17.320 1.00 76.52 16 PRO G N 1
ATOM 3826 C CA . PRO G 1 17 ? -66.160 -56.322 -16.488 1.00 77.57 16 PRO G CA 1
ATOM 3827 C C . PRO G 1 17 ? -66.474 -55.090 -15.670 1.00 78.05 16 PRO G C 1
ATOM 3828 O O . PRO G 1 17 ? -67.636 -54.751 -15.587 1.00 79.85 16 PRO G O 1
ATOM 3832 N N . ASP G 1 18 ? -65.514 -54.436 -15.080 1.00 66.32 17 ASP G N 1
ATOM 3833 C CA . ASP G 1 18 ? -65.815 -53.196 -14.320 1.00 74.87 17 ASP G CA 1
ATOM 3834 C C . ASP G 1 18 ? -65.386 -51.884 -15.018 1.00 71.25 17 ASP G C 1
ATOM 3835 O O . ASP G 1 18 ? -65.286 -50.826 -14.382 1.00 66.09 17 ASP G O 1
ATOM 3840 N N . ALA G 1 19 ? -65.192 -51.948 -16.332 1.00 65.65 18 ALA G N 1
ATOM 3841 C CA . ALA G 1 19 ? -64.616 -50.838 -17.075 1.00 66.44 18 ALA G CA 1
ATOM 3842 C C . ALA G 1 19 ? -65.205 -49.474 -16.715 1.00 74.66 18 ALA G C 1
ATOM 3843 O O . ALA G 1 19 ? -64.483 -48.490 -16.615 1.00 78.48 18 ALA G O 1
ATOM 3845 N N . GLU G 1 20 ? -66.519 -49.417 -16.532 1.00 78.43 19 GLU G N 1
ATOM 3846 C CA . GLU G 1 20 ? -67.219 -48.148 -16.376 1.00 73.13 19 GLU G CA 1
ATOM 3847 C C . GLU G 1 20 ? -66.632 -47.319 -15.248 1.00 70.15 19 GLU G C 1
ATOM 3848 O O . GLU G 1 20 ? -66.419 -46.120 -15.413 1.00 75.91 19 GLU G O 1
ATOM 3854 N N . ARG G 1 21 ? -66.351 -47.946 -14.108 1.00 71.22 20 ARG G N 1
ATOM 3855 C CA . ARG G 1 21 ? -65.891 -47.188 -12.932 1.00 63.40 20 ARG G CA 1
ATOM 3856 C C . ARG G 1 21 ? -64.445 -46.769 -13.025 1.00 63.17 20 ARG G C 1
ATOM 3857 O O . ARG G 1 21 ? -64.100 -45.666 -12.542 1.00 55.05 20 ARG G O 1
ATOM 3865 N N . PHE G 1 22 ? -63.610 -47.610 -13.660 1.00 59.44 21 PHE G N 1
ATOM 3866 C CA . PHE G 1 22 ? -62.240 -47.191 -14.015 1.00 59.66 21 PHE G CA 1
ATOM 3867 C C . PHE G 1 22 ? -62.236 -45.882 -14.791 1.00 58.90 21 PHE G C 1
ATOM 3868 O O . PHE G 1 22 ? -61.405 -45.013 -14.515 1.00 60.35 21 PHE G O 1
ATOM 3876 N N . GLU G 1 23 ? -63.176 -45.739 -15.735 1.00 62.21 22 GLU G N 1
ATOM 3877 C CA . GLU G 1 23 ? -63.345 -44.495 -16.517 1.00 63.56 22 GLU G CA 1
ATOM 3878 C C . GLU G 1 23 ? -63.748 -43.343 -15.614 1.00 66.12 22 GLU G C 1
ATOM 3879 O O . GLU G 1 23 ? -63.309 -42.215 -15.805 1.00 66.62 22 GLU G O 1
ATOM 3885 N N . ALA G 1 24 ? -64.592 -43.629 -14.625 1.00 68.41 23 ALA G N 1
ATOM 3886 C CA . ALA G 1 24 ? -65.045 -42.594 -13.688 1.00 68.55 23 ALA G CA 1
ATOM 3887 C C . ALA G 1 24 ? -63.934 -42.215 -12.723 1.00 65.59 23 ALA G C 1
ATOM 3888 O O . ALA G 1 24 ? -63.835 -41.063 -12.302 1.00 65.65 23 ALA G O 1
ATOM 3890 N N . ALA G 1 25 ? -63.102 -43.191 -12.357 1.00 71.26 24 ALA G N 1
ATOM 3891 C CA . ALA G 1 25 ? -61.894 -42.916 -11.548 1.00 71.61 24 ALA G CA 1
ATOM 3892 C C . ALA G 1 25 ? -61.014 -41.868 -12.224 1.00 68.37 24 ALA G C 1
ATOM 3893 O O . ALA G 1 25 ? -60.511 -40.954 -11.563 1.00 69.62 24 ALA G O 1
ATOM 3895 N N . VAL G 1 26 ? -60.857 -41.993 -13.542 1.00 70.58 25 VAL G N 1
ATOM 3896 C CA . VAL G 1 26 ? -60.343 -40.893 -14.361 1.00 75.28 25 VAL G CA 1
ATOM 3897 C C . VAL G 1 26 ? -61.408 -39.763 -14.342 1.00 86.51 25 VAL G C 1
ATOM 3898 O O . VAL G 1 26 ? -62.602 -40.006 -14.092 1.00 86.79 25 VAL G O 1
ATOM 3902 N N . GLU G 1 27 ? -60.971 -38.529 -14.581 1.00 86.96 26 GLU G N 1
ATOM 3903 C CA . GLU G 1 27 ? -61.802 -37.317 -14.386 1.00 83.07 26 GLU G CA 1
ATOM 3904 C C . GLU G 1 27 ? -61.839 -36.882 -12.935 1.00 78.52 26 GLU G C 1
ATOM 3905 O O . GLU G 1 27 ? -61.590 -35.705 -12.618 1.00 72.81 26 GLU G O 1
ATOM 3911 N N . ALA G 1 28 ? -62.176 -37.820 -12.054 1.00 72.24 27 ALA G N 1
ATOM 3912 C CA . ALA G 1 28 ? -62.119 -37.558 -10.619 1.00 74.16 27 ALA G CA 1
ATOM 3913 C C . ALA G 1 28 ? -60.725 -37.123 -10.162 1.00 81.89 27 ALA G C 1
ATOM 3914 O O . ALA G 1 28 ? -60.602 -36.296 -9.257 1.00 97.25 27 ALA G O 1
ATOM 3916 N N . ASP G 1 29 ? -59.678 -37.664 -10.789 1.00 84.05 28 ASP G N 1
ATOM 3917 C CA . ASP G 1 29 ? -58.313 -37.364 -10.362 1.00 87.30 28 ASP G CA 1
ATOM 3918 C C . ASP G 1 29 ? -57.616 -36.256 -11.162 1.00 82.86 28 ASP G C 1
ATOM 3919 O O . ASP G 1 29 ? -56.677 -35.626 -10.661 1.00 90.50 28 ASP G O 1
ATOM 3924 N N . HIS G 1 30 ? -58.075 -36.027 -12.387 1.00 75.65 29 HIS G N 1
ATOM 3925 C CA . HIS G 1 30 ? -57.604 -34.912 -13.244 1.00 81.11 29 HIS G CA 1
ATOM 3926 C C . HIS G 1 30 ? -56.163 -35.032 -13.751 1.00 79.75 29 HIS G C 1
ATOM 3927 O O . HIS G 1 30 ? -55.944 -34.926 -14.951 1.00 79.79 29 HIS G O 1
ATOM 3934 N N . ILE G 1 31 ? -55.183 -35.220 -12.863 1.00 73.26 30 ILE G N 1
ATOM 3935 C CA . ILE G 1 31 ? -53.793 -35.451 -13.299 1.00 69.60 30 ILE G CA 1
ATOM 3936 C C . ILE G 1 31 ? -53.472 -36.952 -13.307 1.00 59.62 30 ILE G C 1
ATOM 3937 O O . ILE G 1 31 ? -53.588 -37.640 -12.297 1.00 54.26 30 ILE G O 1
ATOM 3942 N N . ARG G 1 32 ? -53.103 -37.450 -14.481 1.00 60.08 31 ARG G N 1
ATOM 3943 C CA . ARG G 1 32 ? -52.975 -38.897 -14.720 1.00 61.78 31 ARG G CA 1
ATOM 3944 C C . ARG G 1 32 ? -51.617 -39.220 -15.366 1.00 59.99 31 ARG G C 1
ATOM 3945 O O . ARG G 1 32 ? -51.237 -38.652 -16.413 1.00 53.48 31 ARG G O 1
ATOM 3953 N N . LEU G 1 33 ? -50.883 -40.123 -14.727 1.00 55.70 32 LEU G N 1
ATOM 3954 C CA . LEU G 1 33 ? -49.550 -40.460 -15.184 1.00 56.75 32 LEU G CA 1
ATOM 3955 C C . LEU G 1 33 ? -49.545 -41.858 -15.759 1.00 56.98 32 LEU G C 1
ATOM 3956 O O . LEU G 1 33 ? -50.319 -42.714 -15.331 1.00 55.20 32 LEU G O 1
ATOM 3961 N N . MET G 1 34 ? -48.662 -42.091 -16.725 1.00 58.28 33 MET G N 1
ATOM 3962 C CA . MET G 1 34 ? -48.430 -43.449 -17.208 1.00 56.71 33 MET G CA 1
ATOM 3963 C C . MET G 1 34 ? -46.973 -43.646 -17.618 1.00 58.17 33 MET G C 1
ATOM 3964 O O . MET G 1 34 ? -46.373 -42.793 -18.279 1.00 61.70 33 MET G O 1
ATOM 3969 N N . SER G 1 35 ? -46.404 -44.778 -17.221 1.00 59.04 34 SER G N 1
ATOM 3970 C CA . SER G 1 35 ? -45.013 -45.063 -17.533 1.00 54.55 34 SER G CA 1
ATOM 3971 C C . SER G 1 35 ? -44.907 -45.419 -18.967 1.00 49.41 34 SER G C 1
ATOM 3972 O O . SER G 1 35 ? -45.675 -46.228 -19.453 1.00 53.05 34 SER G O 1
ATOM 3975 N N . THR G 1 36 ? -43.912 -44.864 -19.637 1.00 51.35 35 THR G N 1
ATOM 3976 C CA . THR G 1 36 ? -43.658 -45.246 -21.021 1.00 48.01 35 THR G CA 1
ATOM 3977 C C . THR G 1 36 ? -43.614 -46.745 -21.173 1.00 45.77 35 THR G C 1
ATOM 3978 O O . THR G 1 36 ? -44.077 -47.258 -22.150 1.00 56.02 35 THR G O 1
ATOM 3982 N N . ALA G 1 37 ? -43.020 -47.446 -20.223 1.00 44.37 36 ALA G N 1
ATOM 3983 C CA . ALA G 1 37 ? -42.881 -48.897 -20.322 1.00 45.66 36 ALA G CA 1
ATOM 3984 C C . ALA G 1 37 ? -44.234 -49.605 -20.151 1.00 47.49 36 ALA G C 1
ATOM 3985 O O . ALA G 1 37 ? -44.453 -50.687 -20.692 1.00 43.50 36 ALA G O 1
ATOM 3987 N N . SER G 1 38 ? -45.122 -49.003 -19.361 1.00 52.27 37 SER G N 1
ATOM 3988 C CA . SER G 1 38 ? -46.494 -49.497 -19.196 1.00 51.00 37 SER G CA 1
ATOM 3989 C C . SER G 1 38 ? -47.271 -49.230 -20.489 1.00 49.40 37 SER G C 1
ATOM 3990 O O . SER G 1 38 ? -47.779 -50.149 -21.127 1.00 48.86 37 SER G O 1
ATOM 3993 N N . TYR G 1 39 ? -47.297 -47.973 -20.912 1.00 47.35 38 TYR G N 1
ATOM 3994 C CA . TYR G 1 39 ? -47.862 -47.620 -22.221 1.00 49.45 38 TYR G CA 1
ATOM 3995 C C . TYR G 1 39 ? -47.412 -48.576 -23.308 1.00 48.83 38 TYR G C 1
ATOM 3996 O O . TYR G 1 39 ? -48.212 -49.011 -24.106 1.00 58.13 38 TYR G O 1
ATOM 4005 N N . LEU G 1 40 ? -46.135 -48.925 -23.322 1.00 49.64 39 LEU G N 1
ATOM 4006 C CA . LEU G 1 40 ? -45.600 -49.882 -24.288 1.00 46.33 39 LEU G CA 1
ATOM 4007 C C . LEU G 1 40 ? -46.200 -51.252 -24.096 1.00 48.55 39 LEU G C 1
ATOM 4008 O O . LEU G 1 40 ? -46.646 -51.867 -25.059 1.00 55.64 39 LEU G O 1
ATOM 4013 N N . GLU G 1 41 ? -46.208 -51.742 -22.859 1.00 50.18 40 GLU G N 1
ATOM 4014 C CA . GLU G 1 41 ? -46.805 -53.056 -22.533 1.00 50.49 40 GLU G CA 1
ATOM 4015 C C . GLU G 1 41 ? -48.269 -53.070 -22.945 1.00 54.12 40 GLU G C 1
ATOM 4016 O O . GLU G 1 41 ? -48.814 -54.120 -23.320 1.00 44.22 40 GLU G O 1
ATOM 4022 N N . THR G 1 42 ? -48.906 -51.898 -22.842 1.00 56.90 41 THR G N 1
ATOM 4023 C CA . THR G 1 42 ? -50.305 -51.747 -23.209 1.00 54.61 41 THR G CA 1
ATOM 4024 C C . THR G 1 42 ? -50.472 -51.733 -24.741 1.00 56.12 41 THR G C 1
ATOM 4025 O O . THR G 1 42 ? -51.335 -52.415 -25.310 1.00 56.77 41 THR G O 1
ATOM 4029 N N . ALA G 1 43 ? -49.617 -50.978 -25.413 1.00 57.44 42 ALA G N 1
ATOM 4030 C CA . ALA G 1 43 ? -49.688 -50.888 -26.873 1.00 56.51 42 ALA G CA 1
ATOM 4031 C C . ALA G 1 43 ? -49.509 -52.242 -27.518 1.00 53.93 42 ALA G C 1
ATOM 4032 O O . ALA G 1 43 ? -50.128 -52.519 -28.511 1.00 58.32 42 ALA G O 1
ATOM 4034 N N . LEU G 1 44 ? -48.685 -53.092 -26.929 1.00 53.89 43 LEU G N 1
ATOM 4035 C CA . LEU G 1 44 ? -48.442 -54.428 -27.473 1.00 55.64 43 LEU G CA 1
ATOM 4036 C C . LEU G 1 44 ? -49.595 -55.379 -27.305 1.00 55.33 43 LEU G C 1
ATOM 4037 O O . LEU G 1 44 ? -49.813 -56.265 -28.139 1.00 57.80 43 LEU G O 1
ATOM 4042 N N . VAL G 1 45 ? -50.298 -55.252 -26.191 1.00 52.73 44 VAL G N 1
ATOM 4043 C CA . VAL G 1 45 ? -51.418 -56.138 -25.926 1.00 57.27 44 VAL G CA 1
ATOM 4044 C C . VAL G 1 45 ? -52.583 -55.706 -26.823 1.00 60.13 44 VAL G C 1
ATOM 4045 O O . VAL G 1 45 ? -53.142 -56.509 -27.567 1.00 63.11 44 VAL G O 1
ATOM 4049 N N . ILE G 1 46 ? -52.914 -54.422 -26.773 1.00 55.24 45 ILE G N 1
ATOM 4050 C CA . ILE G 1 46 ? -53.987 -53.906 -27.573 1.00 59.27 45 ILE G CA 1
ATOM 4051 C C . ILE G 1 46 ? -53.764 -54.189 -29.067 1.00 63.03 45 ILE G C 1
ATOM 4052 O O . ILE G 1 46 ? -54.688 -54.634 -29.742 1.00 58.43 45 ILE G O 1
ATOM 4057 N N . GLU G 1 47 ? -52.549 -53.942 -29.570 1.00 59.94 46 GLU G N 1
ATOM 4058 C CA . GLU G 1 47 ? -52.269 -54.087 -31.003 1.00 55.58 46 GLU G CA 1
ATOM 4059 C C . GLU G 1 47 ? -52.102 -55.512 -31.422 1.00 51.32 46 GLU G C 1
ATOM 4060 O O . GLU G 1 47 ? -52.057 -55.776 -32.602 1.00 56.57 46 GLU G O 1
ATOM 4066 N N . ALA G 1 48 ? -51.967 -56.424 -30.472 1.00 52.48 47 ALA G N 1
ATOM 4067 C CA . ALA G 1 48 ? -51.961 -57.846 -30.809 1.00 55.92 47 ALA G CA 1
ATOM 4068 C C . ALA G 1 48 ? -53.398 -58.262 -30.951 1.00 59.25 47 ALA G C 1
ATOM 4069 O O . ALA G 1 48 ? -53.740 -58.889 -31.942 1.00 60.34 47 ALA G O 1
ATOM 4071 N N . ARG G 1 49 ? -54.230 -57.893 -29.960 1.00 64.54 48 ARG G N 1
ATOM 4072 C CA . ARG G 1 49 ? -55.650 -58.296 -29.907 1.00 64.19 48 ARG G CA 1
ATOM 4073 C C . ARG G 1 49 ? -56.446 -57.743 -31.063 1.00 62.77 48 ARG G C 1
ATOM 4074 O O . ARG G 1 49 ? -56.934 -58.493 -31.889 1.00 63.98 48 ARG G O 1
ATOM 4082 N N . PHE G 1 50 ? -56.537 -56.424 -31.107 1.00 66.04 49 PHE G N 1
ATOM 4083 C CA . PHE G 1 50 ? -57.368 -55.687 -32.047 1.00 65.34 49 PHE G CA 1
ATOM 4084 C C . PHE G 1 50 ? -56.588 -55.022 -33.197 1.00 66.79 49 PHE G C 1
ATOM 4085 O O . PHE G 1 50 ? -57.098 -54.098 -33.862 1.00 67.30 49 PHE G O 1
ATOM 4093 N N . GLY G 1 51 ? -55.354 -55.484 -33.415 1.00 68.34 50 GLY G N 1
ATOM 4094 C CA . GLY G 1 51 ? -54.475 -54.950 -34.468 1.00 65.45 50 GLY G CA 1
ATOM 4095 C C . GLY G 1 51 ? -54.118 -53.479 -34.356 1.00 58.43 50 GLY G C 1
ATOM 4096 O O . GLY G 1 51 ? -54.389 -52.821 -33.357 1.00 58.82 50 GLY G O 1
ATOM 4097 N N . GLU G 1 52 ? -53.539 -52.954 -35.420 1.00 57.20 51 GLU G N 1
ATOM 4098 C CA . GLU G 1 52 ? -53.228 -51.528 -35.481 1.00 63.53 51 GLU G CA 1
ATOM 4099 C C . GLU G 1 52 ? -54.443 -50.609 -35.310 1.00 61.98 51 GLU G C 1
ATOM 4100 O O . GLU G 1 52 ? -54.302 -49.507 -34.766 1.00 69.84 51 GLU G O 1
ATOM 4106 N N . PRO G 1 53 ? -55.625 -51.018 -35.816 1.00 64.56 52 PRO G N 1
ATOM 4107 C CA . PRO G 1 53 ? -56.848 -50.261 -35.483 1.00 64.64 52 PRO G CA 1
ATOM 4108 C C . PRO G 1 53 ? -57.080 -50.136 -33.967 1.00 59.27 52 PRO G C 1
ATOM 4109 O O . PRO G 1 53 ? -57.615 -49.138 -33.499 1.00 57.35 52 PRO G O 1
ATOM 4113 N N . GLY G 1 54 ? -56.657 -51.155 -33.218 1.00 59.57 53 GLY G N 1
ATOM 4114 C CA . GLY G 1 54 ? -56.710 -51.120 -31.757 1.00 58.37 53 GLY G CA 1
ATOM 4115 C C . GLY G 1 54 ? -55.829 -50.005 -31.251 1.00 61.86 53 GLY G C 1
ATOM 4116 O O . GLY G 1 54 ? -56.245 -49.162 -30.438 1.00 60.51 53 GLY G O 1
ATOM 4117 N N . GLY G 1 55 ? -54.612 -49.978 -31.783 1.00 57.82 54 GLY G N 1
ATOM 4118 C CA . GLY G 1 55 ? -53.651 -48.946 -31.448 1.00 52.14 54 GLY G CA 1
ATOM 4119 C C . GLY G 1 55 ? -54.133 -47.536 -31.634 1.00 54.10 54 GLY G C 1
ATOM 4120 O O . GLY G 1 55 ? -53.782 -46.667 -30.836 1.00 61.99 54 GLY G O 1
ATOM 4121 N N . ARG G 1 56 ? -54.923 -47.278 -32.675 1.00 59.76 55 ARG G N 1
ATOM 4122 C CA . ARG G 1 56 ? -55.449 -45.915 -32.884 1.00 60.65 55 ARG G CA 1
ATOM 4123 C C . ARG G 1 56 ? -56.401 -45.556 -31.766 1.00 56.10 55 ARG G C 1
ATOM 4124 O O . ARG G 1 56 ? -56.400 -44.416 -31.260 1.00 53.25 55 ARG G O 1
ATOM 4132 N N . GLU G 1 57 ? -57.193 -46.537 -31.337 1.00 52.53 56 GLU G N 1
ATOM 4133 C CA . GLU G 1 57 ? -58.131 -46.272 -30.230 1.00 59.20 56 GLU G CA 1
ATOM 4134 C C . GLU G 1 57 ? -57.390 -46.027 -28.923 1.00 57.27 56 GLU G C 1
ATOM 4135 O O . GLU G 1 57 ? -57.767 -45.152 -28.131 1.00 58.59 56 GLU G O 1
ATOM 4141 N N . LEU G 1 58 ? -56.328 -46.799 -28.703 1.00 59.46 57 LEU G N 1
ATOM 4142 C CA . LEU G 1 58 ? -55.423 -46.554 -27.575 1.00 55.19 57 LEU G CA 1
ATOM 4143 C C . LEU G 1 58 ? -54.884 -45.133 -27.612 1.00 52.41 57 LEU G C 1
ATOM 4144 O O . LEU G 1 58 ? -54.871 -44.436 -26.589 1.00 52.96 57 LEU G O 1
ATOM 4149 N N . ASP G 1 59 ? -54.445 -44.705 -28.793 1.00 50.06 58 ASP G N 1
ATOM 4150 C CA . ASP G 1 59 ? -53.844 -43.370 -28.937 1.00 52.81 58 ASP G CA 1
ATOM 4151 C C . ASP G 1 59 ? -54.844 -42.253 -28.703 1.00 54.19 58 ASP G C 1
ATOM 4152 O O . ASP G 1 59 ? -54.490 -41.238 -28.114 1.00 56.06 58 ASP G O 1
ATOM 4157 N N . LEU G 1 60 ? -56.092 -42.452 -29.142 1.00 56.07 59 LEU G N 1
ATOM 4158 C CA . LEU G 1 60 ? -57.172 -41.501 -28.862 1.00 51.14 59 LEU G CA 1
ATOM 4159 C C . LEU G 1 60 ? -57.445 -41.409 -27.362 1.00 50.24 59 LEU G C 1
ATOM 4160 O O . LEU G 1 60 ? -57.561 -40.312 -26.780 1.00 46.55 59 LEU G O 1
ATOM 4165 N N . TRP G 1 61 ? -57.538 -42.570 -26.728 1.00 48.43 60 TRP G N 1
ATOM 4166 C CA . TRP G 1 61 ? -57.799 -42.616 -25.298 1.00 46.29 60 TRP G CA 1
ATOM 4167 C C . TRP G 1 61 ? -56.780 -41.808 -24.553 1.00 50.19 60 TRP G C 1
ATOM 4168 O O . TRP G 1 61 ? -57.122 -41.063 -23.650 1.00 59.40 60 TRP G O 1
ATOM 4179 N N . LEU G 1 62 ? -55.517 -41.926 -24.943 1.00 57.62 61 LEU G N 1
ATOM 4180 C CA . LEU G 1 62 ? -54.420 -41.230 -24.244 1.00 58.33 61 LEU G CA 1
ATOM 4181 C C . LEU G 1 62 ? -54.418 -39.734 -24.475 1.00 55.14 61 LEU G C 1
ATOM 4182 O O . LEU G 1 62 ? -54.190 -38.957 -23.551 1.00 58.28 61 LEU G O 1
ATOM 4187 N N . HIS G 1 63 ? -54.657 -39.328 -25.710 1.00 61.62 62 HIS G N 1
ATOM 4188 C CA . HIS G 1 63 ? -54.798 -37.895 -26.018 1.00 72.67 62 HIS G CA 1
ATOM 4189 C C . HIS G 1 63 ? -56.041 -37.271 -25.367 1.00 69.03 62 HIS G C 1
ATOM 4190 O O . HIS G 1 63 ? -55.977 -36.170 -24.833 1.00 64.87 62 HIS G O 1
ATOM 4197 N N . ARG G 1 64 ? -57.165 -37.976 -25.419 1.00 67.72 63 ARG G N 1
ATOM 4198 C CA . ARG G 1 64 ? -58.404 -37.435 -24.882 1.00 73.98 63 ARG G CA 1
ATOM 4199 C C . ARG G 1 64 ? -58.374 -37.424 -23.373 1.00 67.72 63 ARG G C 1
ATOM 4200 O O . ARG G 1 64 ? -58.982 -36.554 -22.754 1.00 67.22 63 ARG G O 1
ATOM 4208 N N . ALA G 1 65 ? -57.690 -38.405 -22.782 1.00 62.51 64 ALA G N 1
ATOM 4209 C CA . ALA G 1 65 ? -57.504 -38.436 -21.324 1.00 58.16 64 ALA G CA 1
ATOM 4210 C C . ALA G 1 65 ? -56.348 -37.535 -20.816 1.00 51.43 64 ALA G C 1
ATOM 4211 O O . ALA G 1 65 ? -56.179 -37.369 -19.628 1.00 51.57 64 ALA G O 1
ATOM 4213 N N . ALA G 1 66 ? -55.582 -36.928 -21.720 1.00 56.15 65 ALA G N 1
ATOM 4214 C CA . ALA G 1 66 ? -54.475 -36.016 -21.363 1.00 57.09 65 ALA G CA 1
ATOM 4215 C C . ALA G 1 66 ? -53.371 -36.712 -20.534 1.00 60.09 65 ALA G C 1
ATOM 4216 O O . ALA G 1 66 ? -52.712 -36.085 -19.694 1.00 53.07 65 ALA G O 1
ATOM 4218 N N . VAL G 1 67 ? -53.182 -38.010 -20.787 1.00 58.80 66 VAL G N 1
ATOM 4219 C CA . VAL G 1 67 ? -52.183 -38.798 -20.078 1.00 56.71 66 VAL G CA 1
ATOM 4220 C C . VAL G 1 67 ? -50.778 -38.217 -20.275 1.00 55.37 66 VAL G C 1
ATOM 4221 O O . VAL G 1 67 ? -50.363 -37.958 -21.410 1.00 50.32 66 VAL G O 1
ATOM 4225 N N . ASP G 1 68 ? -50.089 -37.961 -19.160 1.00 55.81 67 ASP G N 1
ATOM 4226 C CA . ASP G 1 68 ? -48.673 -37.539 -19.149 1.00 56.72 67 ASP G CA 1
ATOM 4227 C C . ASP G 1 68 ? -47.766 -38.777 -19.048 1.00 52.44 67 ASP G C 1
ATOM 4228 O O . ASP G 1 68 ? -47.672 -39.423 -17.968 1.00 52.05 67 ASP G O 1
ATOM 4233 N N . LEU G 1 69 ? -47.152 -39.136 -20.174 1.00 46.45 68 LEU G N 1
ATOM 4234 C CA . LEU G 1 69 ? -46.240 -40.280 -20.193 1.00 50.59 68 LEU G CA 1
ATOM 4235 C C . LEU G 1 69 ? -44.963 -39.918 -19.448 1.00 49.60 68 LEU G C 1
ATOM 4236 O O . LEU G 1 69 ? -44.305 -38.923 -19.780 1.00 48.46 68 LEU G O 1
ATOM 4241 N N . VAL G 1 70 ? -44.643 -40.680 -18.404 1.00 49.82 69 VAL G N 1
ATOM 4242 C CA . VAL G 1 70 ? -43.412 -40.406 -17.616 1.00 51.69 69 VAL G CA 1
ATOM 4243 C C . VAL G 1 70 ? -42.320 -41.435 -17.913 1.00 50.21 69 VAL G C 1
ATOM 4244 O O . VAL G 1 70 ? -42.582 -42.648 -17.967 1.00 46.02 69 VAL G O 1
ATOM 4248 N N . ALA G 1 71 ? -41.110 -40.925 -18.155 1.00 50.45 70 ALA G N 1
ATOM 4249 C CA . ALA G 1 71 ? -39.931 -41.793 -18.428 1.00 47.14 70 ALA G CA 1
ATOM 4250 C C . ALA G 1 71 ? -39.555 -42.682 -17.235 1.00 42.04 70 ALA G C 1
ATOM 4251 O O . ALA G 1 71 ? -39.689 -42.311 -16.080 1.00 39.69 70 ALA G O 1
ATOM 4253 N N . VAL G 1 72 ? -39.090 -43.877 -17.539 1.00 43.81 71 VAL G N 1
ATOM 4254 C CA . VAL G 1 72 ? -38.531 -44.759 -16.532 1.00 44.18 71 VAL G CA 1
ATOM 4255 C C . VAL G 1 72 ? -37.132 -44.222 -16.202 1.00 45.05 71 VAL G C 1
ATOM 4256 O O . VAL G 1 72 ? -36.192 -44.403 -16.970 1.00 44.10 71 VAL G O 1
ATOM 4260 N N . HIS G 1 73 ? -37.014 -43.518 -15.086 1.00 48.77 72 HIS G N 1
ATOM 4261 C CA . HIS G 1 73 ? -35.725 -43.056 -14.595 1.00 51.06 72 HIS G CA 1
ATOM 4262 C C . HIS G 1 73 ? -35.038 -44.072 -13.663 1.00 52.39 72 HIS G C 1
ATOM 4263 O O . HIS G 1 73 ? -35.618 -45.098 -13.270 1.00 49.75 72 HIS G O 1
ATOM 4270 N N . ALA G 1 74 ? -33.785 -43.791 -13.334 1.00 51.60 73 ALA G N 1
ATOM 4271 C CA . ALA G 1 74 ? -32.991 -44.708 -12.524 1.00 52.59 73 ALA G CA 1
ATOM 4272 C C . ALA G 1 74 ? -33.624 -44.924 -11.147 1.00 51.43 73 ALA G C 1
ATOM 4273 O O . ALA G 1 74 ? -33.705 -46.054 -10.634 1.00 47.13 73 ALA G O 1
ATOM 4275 N N . ASP G 1 75 ? -34.075 -43.823 -10.557 1.00 50.59 74 ASP G N 1
ATOM 4276 C CA . ASP G 1 75 ? -34.778 -43.873 -9.269 1.00 47.87 74 ASP G CA 1
ATOM 4277 C C . ASP G 1 75 ? -35.939 -44.903 -9.237 1.00 45.42 74 ASP G C 1
ATOM 4278 O O . ASP G 1 75 ? -36.064 -45.663 -8.269 1.00 47.64 74 ASP G O 1
ATOM 4283 N N . GLN G 1 76 ? -36.746 -44.937 -10.300 1.00 40.88 75 GLN G N 1
ATOM 4284 C CA . GLN G 1 76 ? -37.882 -45.859 -10.415 1.00 42.57 75 GLN G CA 1
ATOM 4285 C C . GLN G 1 76 ? -37.425 -47.295 -10.629 1.00 45.86 75 GLN G C 1
ATOM 4286 O O . GLN G 1 76 ? -37.956 -48.234 -10.021 1.00 47.46 75 GLN G O 1
ATOM 4292 N N . ALA G 1 77 ? -36.449 -47.473 -11.517 1.00 46.45 76 ALA G N 1
ATOM 4293 C CA . ALA G 1 77 ? -35.789 -48.763 -11.680 1.00 43.87 76 ALA G CA 1
ATOM 4294 C C . ALA G 1 77 ? -35.264 -49.319 -10.352 1.00 42.30 76 ALA G C 1
ATOM 4295 O O . ALA G 1 77 ? -35.411 -50.503 -10.093 1.00 46.22 76 ALA G O 1
ATOM 4297 N N . ASP G 1 78 ? -34.676 -48.469 -9.509 1.00 41.01 77 ASP G N 1
ATOM 4298 C CA . ASP G 1 78 ? -34.102 -48.932 -8.241 1.00 44.21 77 ASP G CA 1
ATOM 4299 C C . ASP G 1 78 ? -35.226 -49.370 -7.311 1.00 47.63 77 ASP G C 1
ATOM 4300 O O . ASP G 1 78 ? -35.166 -50.432 -6.707 1.00 51.83 77 ASP G O 1
ATOM 4305 N N . ALA G 1 79 ? -36.252 -48.545 -7.197 1.00 47.24 78 ALA G N 1
ATOM 4306 C CA . ALA G 1 79 ? -37.360 -48.834 -6.293 1.00 51.70 78 ALA G CA 1
ATOM 4307 C C . ALA G 1 79 ? -38.113 -50.078 -6.715 1.00 50.94 78 ALA G C 1
ATOM 4308 O O . ALA G 1 79 ? -38.632 -50.827 -5.885 1.00 50.34 78 ALA G O 1
ATOM 4310 N N . ALA G 1 80 ? -38.167 -50.288 -8.019 1.00 50.85 79 ALA G N 1
ATOM 4311 C CA . ALA G 1 80 ? -38.801 -51.476 -8.564 1.00 54.57 79 ALA G CA 1
ATOM 4312 C C . ALA G 1 80 ? -38.012 -52.747 -8.194 1.00 57.76 79 ALA G C 1
ATOM 4313 O O . ALA G 1 80 ? -38.584 -53.739 -7.705 1.00 60.57 79 ALA G O 1
ATOM 4315 N N . ARG G 1 81 ? -36.707 -52.700 -8.478 1.00 52.07 80 ARG G N 1
ATOM 4316 C CA . ARG G 1 81 ? -35.784 -53.768 -8.183 1.00 52.79 80 ARG G CA 1
ATOM 4317 C C . ARG G 1 81 ? -35.943 -54.188 -6.723 1.00 53.39 80 ARG G C 1
ATOM 4318 O O . ARG G 1 81 ? -36.135 -55.367 -6.425 1.00 52.91 80 ARG G O 1
ATOM 4326 N N . ALA G 1 82 ? -35.875 -53.221 -5.815 1.00 50.95 81 ALA G N 1
ATOM 4327 C CA . ALA G 1 82 ? -36.010 -53.504 -4.387 1.00 53.13 81 ALA G CA 1
ATOM 4328 C C . ALA G 1 82 ? -37.366 -54.111 -4.090 1.00 56.98 81 ALA G C 1
ATOM 4329 O O . ALA G 1 82 ? -37.474 -55.096 -3.374 1.00 64.21 81 ALA G O 1
ATOM 4331 N N . ALA G 1 83 ? -38.407 -53.520 -4.652 1.00 58.14 82 ALA G N 1
ATOM 4332 C CA . ALA G 1 83 ? -39.762 -53.981 -4.386 1.00 62.89 82 ALA G CA 1
ATOM 4333 C C . ALA G 1 83 ? -39.964 -55.425 -4.807 1.00 59.12 82 ALA G C 1
ATOM 4334 O O . ALA G 1 83 ? -40.626 -56.203 -4.123 1.00 60.94 82 ALA G O 1
ATOM 4336 N N . TYR G 1 84 ? -39.392 -55.780 -5.944 1.00 57.85 83 TYR G N 1
ATOM 4337 C CA . TYR G 1 84 ? -39.576 -57.118 -6.463 1.00 59.33 83 TYR G CA 1
ATOM 4338 C C . TYR G 1 84 ? -39.036 -58.198 -5.519 1.00 54.32 83 TYR G C 1
ATOM 4339 O O . TYR G 1 84 ? -39.472 -59.330 -5.585 1.00 57.65 83 TYR G O 1
ATOM 4348 N N . ARG G 1 85 ? -38.086 -57.854 -4.649 1.00 55.64 84 ARG G N 1
ATOM 4349 C CA . ARG G 1 85 ? -37.514 -58.842 -3.690 1.00 59.49 84 ARG G CA 1
ATOM 4350 C C . ARG G 1 85 ? -38.543 -59.258 -2.638 1.00 62.76 84 ARG G C 1
ATOM 4351 O O . ARG G 1 85 ? -38.496 -60.369 -2.094 1.00 54.94 84 ARG G O 1
ATOM 4359 N N . THR G 1 86 ? -39.479 -58.346 -2.385 1.00 70.09 85 THR G N 1
ATOM 4360 C CA . THR G 1 86 ? -40.478 -58.494 -1.345 1.00 66.84 85 THR G CA 1
ATOM 4361 C C . THR G 1 86 ? -41.830 -58.900 -1.935 1.00 63.47 85 THR G C 1
ATOM 4362 O O . THR G 1 86 ? -42.446 -59.862 -1.487 1.00 64.95 85 THR G O 1
ATOM 4366 N N . TYR G 1 87 ? -42.281 -58.163 -2.943 1.00 60.09 86 TYR G N 1
ATOM 4367 C CA . TYR G 1 87 ? -43.645 -58.303 -3.465 1.00 54.16 86 TYR G CA 1
ATOM 4368 C C . TYR G 1 87 ? -43.674 -58.970 -4.835 1.00 56.89 86 TYR G C 1
ATOM 4369 O O . TYR G 1 87 ? -44.732 -59.141 -5.427 1.00 52.07 86 TYR G O 1
ATOM 4378 N N . GLY G 1 88 ? -42.512 -59.352 -5.348 1.00 59.47 87 GLY G N 1
ATOM 4379 C CA . GLY G 1 88 ? -42.454 -59.991 -6.652 1.00 60.65 87 GLY G CA 1
ATOM 4380 C C . GLY G 1 88 ? -43.122 -61.333 -6.607 1.00 61.42 87 GLY G C 1
ATOM 4381 O O . GLY G 1 88 ? -43.115 -61.994 -5.587 1.00 67.77 87 GLY G O 1
ATOM 4382 N N . LYS G 1 89 ? -43.740 -61.709 -7.693 1.00 68.14 88 LYS G N 1
ATOM 4383 C CA . LYS G 1 89 ? -44.487 -62.916 -7.701 1.00 78.03 88 LYS G CA 1
ATOM 4384 C C . LYS G 1 89 ? -43.621 -64.073 -8.067 1.00 85.41 88 LYS G C 1
ATOM 4385 O O . LYS G 1 89 ? -42.598 -63.918 -8.674 1.00 89.31 88 LYS G O 1
ATOM 4391 N N . GLY G 1 90 ? -43.998 -65.248 -7.626 1.00 93.59 89 GLY G N 1
ATOM 4392 C CA . GLY G 1 90 ? -43.441 -66.441 -8.188 1.00 105.80 89 GLY G CA 1
ATOM 4393 C C . GLY G 1 90 ? -44.265 -67.641 -7.840 1.00 117.41 89 GLY G C 1
ATOM 4394 O O . GLY G 1 90 ? -44.956 -67.654 -6.833 1.00 132.89 89 GLY G O 1
ATOM 4395 N N . ARG G 1 91 ? -44.176 -68.654 -8.690 1.00 124.17 90 ARG G N 1
ATOM 4396 C CA . ARG G 1 91 ? -44.201 -70.041 -8.315 1.00 123.03 90 ARG G CA 1
ATOM 4397 C C . ARG G 1 91 ? -45.308 -70.372 -7.345 1.00 129.63 90 ARG G C 1
ATOM 4398 O O . ARG G 1 91 ? -45.037 -70.795 -6.233 1.00 134.16 90 ARG G O 1
ATOM 4406 N N . HIS G 1 92 ? -46.546 -70.123 -7.741 1.00 134.63 91 HIS G N 1
ATOM 4407 C CA . HIS G 1 92 ? -47.712 -70.460 -6.929 1.00 130.60 91 HIS G CA 1
ATOM 4408 C C . HIS G 1 92 ? -48.232 -69.428 -5.943 1.00 121.90 91 HIS G C 1
ATOM 4409 O O . HIS G 1 92 ? -49.110 -69.748 -5.159 1.00 128.17 91 HIS G O 1
ATOM 4416 N N . ARG G 1 93 ? -47.727 -68.206 -5.961 1.00 106.55 92 ARG G N 1
ATOM 4417 C CA . ARG G 1 93 ? -48.458 -67.130 -5.300 1.00 98.20 92 ARG G CA 1
ATOM 4418 C C . ARG G 1 93 ? -48.418 -65.865 -6.147 1.00 89.47 92 ARG G C 1
ATOM 4419 O O . ARG G 1 93 ? -47.653 -65.763 -7.097 1.00 85.97 92 ARG G O 1
ATOM 4427 N N . ALA G 1 94 ? -49.255 -64.903 -5.790 1.00 85.29 93 ALA G N 1
ATOM 4428 C CA . ALA G 1 94 ? -49.400 -63.669 -6.552 1.00 82.10 93 ALA G CA 1
ATOM 4429 C C . ALA G 1 94 ? -48.380 -62.592 -6.119 1.00 79.76 93 ALA G C 1
ATOM 4430 O O . ALA G 1 94 ? -47.686 -62.736 -5.107 1.00 73.79 93 ALA G O 1
ATOM 4432 N N . GLY G 1 95 ? -48.310 -61.517 -6.913 1.00 76.05 94 GLY G N 1
ATOM 4433 C CA . GLY G 1 95 ? -47.372 -60.405 -6.704 1.00 68.92 94 GLY G CA 1
ATOM 4434 C C . GLY G 1 95 ? -47.008 -59.709 -8.015 1.00 65.46 94 GLY G C 1
ATOM 4435 O O . GLY G 1 95 ? -47.650 -59.919 -9.046 1.00 69.55 94 GLY G O 1
ATOM 4436 N N . LEU G 1 96 ? -45.954 -58.903 -7.990 1.00 58.61 95 LEU G N 1
ATOM 4437 C CA . LEU G 1 96 ? -45.551 -58.124 -9.163 1.00 51.19 95 LEU G CA 1
ATOM 4438 C C . LEU G 1 96 ? -44.799 -58.934 -10.208 1.00 49.93 95 LEU G C 1
ATOM 4439 O O . LEU G 1 96 ? -44.070 -59.850 -9.884 1.00 55.88 95 LEU G O 1
ATOM 4444 N N . ASN G 1 97 ? -44.998 -58.591 -11.471 1.00 46.47 96 ASN G N 1
ATOM 4445 C CA . ASN G 1 97 ? -44.152 -59.093 -12.531 1.00 47.27 96 ASN G CA 1
ATOM 4446 C C . ASN G 1 97 ? -43.304 -57.931 -13.100 1.00 45.05 96 ASN G C 1
ATOM 4447 O O . ASN G 1 97 ? -43.361 -56.782 -12.623 1.00 46.34 96 ASN G O 1
ATOM 4452 N N . TYR G 1 98 ? -42.539 -58.226 -14.134 1.00 43.35 97 TYR G N 1
ATOM 4453 C CA . TYR G 1 98 ? -41.608 -57.262 -14.712 1.00 45.17 97 TYR G CA 1
ATOM 4454 C C . TYR G 1 98 ? -42.361 -56.065 -15.263 1.00 46.34 97 TYR G C 1
ATOM 4455 O O . TYR G 1 98 ? -41.971 -54.918 -15.031 1.00 45.03 97 TYR G O 1
ATOM 4464 N N . GLY G 1 99 ? -43.449 -56.325 -15.985 1.00 48.89 98 GLY G N 1
ATOM 4465 C CA . GLY G 1 99 ? -44.291 -55.241 -16.521 1.00 46.41 98 GLY G CA 1
ATOM 4466 C C . GLY G 1 99 ? -44.865 -54.341 -15.442 1.00 44.44 98 GLY G C 1
ATOM 4467 O O . GLY G 1 99 ? -44.850 -53.117 -15.582 1.00 48.28 98 GLY G O 1
ATOM 4468 N N . ASP G 1 100 ? -45.342 -54.951 -14.355 1.00 44.55 99 ASP G N 1
ATOM 4469 C CA . ASP G 1 100 ? -45.841 -54.223 -13.165 1.00 49.34 99 ASP G CA 1
ATOM 4470 C C . ASP G 1 100 ? -44.794 -53.360 -12.443 1.00 51.18 99 ASP G C 1
ATOM 4471 O O . ASP G 1 100 ? -45.129 -52.388 -11.747 1.00 52.21 99 ASP G O 1
ATOM 4476 N N . CYS G 1 101 ? -43.529 -53.723 -12.589 1.00 48.42 100 CYS G N 1
ATOM 4477 C CA . CYS G 1 101 ? -42.472 -53.000 -11.912 1.00 47.69 100 CYS G CA 1
ATOM 4478 C C . CYS G 1 101 ? -42.389 -51.528 -12.256 1.00 45.87 100 CYS G C 1
ATOM 4479 O O . CYS G 1 101 ? -42.076 -50.692 -11.415 1.00 42.13 100 CYS G O 1
ATOM 4482 N N . PHE G 1 102 ? -42.645 -51.212 -13.517 1.00 49.94 101 PHE G N 1
ATOM 4483 C CA . PHE G 1 102 ? -42.553 -49.808 -14.010 1.00 52.82 101 PHE G CA 1
ATOM 4484 C C . PHE G 1 102 ? -43.661 -48.925 -13.436 1.00 49.52 101 PHE G C 1
ATOM 4485 O O . PHE G 1 102 ? -43.384 -47.801 -13.043 1.00 50.58 101 PHE G O 1
ATOM 4493 N N . SER G 1 103 ? -44.891 -49.460 -13.379 1.00 48.30 102 SER G N 1
ATOM 4494 C CA . SER G 1 103 ? -46.020 -48.815 -12.671 1.00 46.81 102 SER G CA 1
ATOM 4495 C C . SER G 1 103 ? -45.731 -48.654 -11.175 1.00 46.28 102 SER G C 1
ATOM 4496 O O . SER G 1 103 ? -46.019 -47.605 -10.596 1.00 46.53 102 SER G O 1
ATOM 4499 N N . TYR G 1 104 ? -45.200 -49.694 -10.539 1.00 42.16 103 TYR G N 1
ATOM 4500 C CA . TYR G 1 104 ? -44.820 -49.579 -9.141 1.00 43.97 103 TYR G CA 1
ATOM 4501 C C . TYR G 1 104 ? -43.813 -48.458 -8.995 1.00 46.99 103 TYR G C 1
ATOM 4502 O O . TYR G 1 104 ? -44.009 -47.526 -8.220 1.00 49.05 103 TYR G O 1
ATOM 4511 N N . GLY G 1 105 ? -42.714 -48.545 -9.741 1.00 49.08 104 GLY G N 1
ATOM 4512 C CA . GLY G 1 105 ? -41.647 -47.564 -9.596 1.00 44.77 104 GLY G CA 1
ATOM 4513 C C . GLY G 1 105 ? -42.175 -46.160 -9.667 1.00 41.80 104 GLY G C 1
ATOM 4514 O O . GLY G 1 105 ? -41.883 -45.317 -8.821 1.00 47.23 104 GLY G O 1
ATOM 4515 N N . LEU G 1 106 ? -42.949 -45.916 -10.704 1.00 42.68 105 LEU G N 1
ATOM 4516 C CA . LEU G 1 106 ? -43.497 -44.582 -10.965 1.00 47.60 105 LEU G CA 1
ATOM 4517 C C . LEU G 1 106 ? -44.339 -44.112 -9.769 1.00 47.69 105 LEU G C 1
ATOM 4518 O O . LEU G 1 106 ? -44.184 -42.996 -9.290 1.00 46.12 105 LEU G O 1
ATOM 4523 N N . ALA G 1 107 ? -45.199 -44.996 -9.279 1.00 46.23 106 ALA G N 1
ATOM 4524 C CA . ALA G 1 107 ? -46.027 -44.723 -8.102 1.00 49.39 106 ALA G CA 1
ATOM 4525 C C . ALA G 1 107 ? -45.187 -44.474 -6.884 1.00 50.64 106 ALA G C 1
ATOM 4526 O O . ALA G 1 107 ? -45.366 -43.482 -6.176 1.00 56.78 106 ALA G O 1
ATOM 4528 N N . LYS G 1 108 ? -44.281 -45.399 -6.629 1.00 53.20 107 LYS G N 1
ATOM 4529 C CA . LYS G 1 108 ? -43.466 -45.346 -5.433 1.00 53.46 107 LYS G CA 1
ATOM 4530 C C . LYS G 1 108 ? -42.662 -44.046 -5.390 1.00 51.18 107 LYS G C 1
ATOM 4531 O O . LYS G 1 108 ? -42.599 -43.427 -4.331 1.00 51.21 107 LYS G O 1
ATOM 4537 N N . ILE G 1 109 ? -42.081 -43.627 -6.522 1.00 45.65 108 ILE G N 1
ATOM 4538 C CA . ILE G 1 109 ? -41.261 -42.410 -6.541 1.00 48.24 108 ILE G CA 1
ATOM 4539 C C . ILE G 1 109 ? -42.113 -41.148 -6.532 1.00 49.29 108 ILE G C 1
ATOM 4540 O O . ILE G 1 109 ? -41.822 -40.226 -5.783 1.00 53.48 108 ILE G O 1
ATOM 4545 N N . SER G 1 110 ? -43.147 -41.089 -7.375 1.00 52.05 109 SER G N 1
ATOM 4546 C CA . SER G 1 110 ? -44.103 -39.934 -7.389 1.00 46.46 109 SER G CA 1
ATOM 4547 C C . SER G 1 110 ? -44.938 -39.857 -6.116 1.00 43.35 109 SER G C 1
ATOM 4548 O O . SER G 1 110 ? -45.345 -38.791 -5.723 1.00 47.97 109 SER G O 1
ATOM 4551 N N . GLY G 1 111 ? -45.183 -40.994 -5.480 1.00 43.41 110 GLY G N 1
ATOM 4552 C CA . GLY G 1 111 ? -45.986 -41.059 -4.255 1.00 46.00 110 GLY G CA 1
ATOM 4553 C C . GLY G 1 111 ? -47.486 -41.113 -4.524 1.00 49.16 110 GLY G C 1
ATOM 4554 O O . GLY G 1 111 ? -48.305 -41.098 -3.592 1.00 49.97 110 GLY G O 1
ATOM 4555 N N . GLN G 1 112 ? -47.846 -41.204 -5.801 1.00 47.23 111 GLN G N 1
ATOM 4556 C CA . GLN G 1 112 ? -49.226 -41.140 -6.231 1.00 48.92 111 GLN G CA 1
ATOM 4557 C C . GLN G 1 112 ? -49.841 -42.529 -6.302 1.00 47.73 111 GLN G C 1
ATOM 4558 O O . GLN G 1 112 ? -49.135 -43.524 -6.487 1.00 45.49 111 GLN G O 1
ATOM 4564 N N . PRO G 1 113 ? -51.163 -42.609 -6.106 1.00 48.04 112 PRO G N 1
ATOM 4565 C CA . PRO G 1 113 ? -51.809 -43.921 -6.035 1.00 51.99 112 PRO G CA 1
ATOM 4566 C C . PRO G 1 113 ? -51.914 -44.583 -7.405 1.00 53.11 112 PRO G C 1
ATOM 4567 O O . PRO G 1 113 ? -51.736 -43.918 -8.427 1.00 52.54 112 PRO G O 1
ATOM 4571 N N . LEU G 1 114 ? -52.231 -45.873 -7.424 1.00 51.81 113 LEU G N 1
ATOM 4572 C CA . LEU G 1 114 ? -52.160 -46.648 -8.644 1.00 51.59 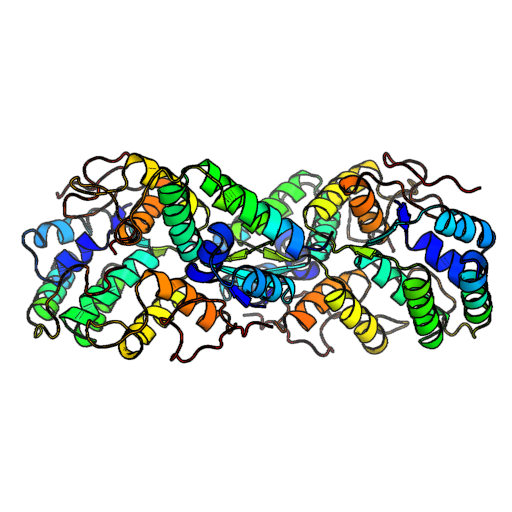113 LEU G CA 1
ATOM 4573 C C . LEU G 1 114 ? -53.515 -47.185 -8.995 1.00 59.43 113 LEU G C 1
ATOM 4574 O O . LEU G 1 114 ? -54.210 -47.757 -8.146 1.00 66.60 113 LEU G O 1
ATOM 4579 N N . LEU G 1 115 ? -53.870 -47.028 -10.266 1.00 62.52 114 LEU G N 1
ATOM 4580 C CA . LEU G 1 115 ? -55.110 -47.544 -10.803 1.00 57.68 114 LEU G CA 1
ATOM 4581 C C . LEU G 1 115 ? -54.860 -48.856 -11.510 1.00 56.04 114 LEU G C 1
ATOM 4582 O O . LEU G 1 115 ? -54.209 -48.888 -12.550 1.00 57.38 114 LEU G O 1
ATOM 4587 N N . PHE G 1 116 ? -55.385 -49.941 -10.953 1.00 54.50 115 PHE G N 1
ATOM 4588 C CA . PHE G 1 116 ? -55.215 -51.255 -11.558 1.00 48.67 115 PHE G CA 1
ATOM 4589 C C . PHE G 1 116 ? -56.396 -52.199 -11.305 1.00 55.21 115 PHE G C 1
ATOM 4590 O O . PHE G 1 116 ? -57.284 -51.949 -10.463 1.00 53.87 115 PHE G O 1
ATOM 4598 N N . LYS G 1 117 ? -56.358 -53.298 -12.042 1.00 60.03 116 LYS G N 1
ATOM 4599 C CA . LYS G 1 117 ? -57.244 -54.427 -11.881 1.00 67.09 116 LYS G CA 1
ATOM 4600 C C . LYS G 1 117 ? -56.356 -55.650 -11.652 1.00 64.54 116 LYS G C 1
ATOM 4601 O O . LYS G 1 117 ? -55.204 -55.664 -12.049 1.00 62.02 116 LYS G O 1
ATOM 4607 N N . GLY G 1 118 ? -56.908 -56.676 -11.024 1.00 67.10 117 GLY G N 1
ATOM 4608 C CA . GLY G 1 118 ? -56.211 -57.937 -10.853 1.00 67.33 117 GLY G CA 1
ATOM 4609 C C . GLY G 1 118 ? -55.614 -58.046 -9.475 1.00 68.33 117 GLY G C 1
ATOM 4610 O O . GLY G 1 118 ? -55.836 -57.183 -8.620 1.00 66.47 117 GLY G O 1
ATOM 4611 N N . GLU G 1 119 ? -54.832 -59.100 -9.281 1.00 71.27 118 GLU G N 1
ATOM 4612 C CA . GLU G 1 119 ? -54.299 -59.435 -7.981 1.00 74.21 118 GLU G CA 1
ATOM 4613 C C . GLU G 1 119 ? -52.796 -59.136 -7.852 1.00 80.43 118 GLU G C 1
ATOM 4614 O O . GLU G 1 119 ? -52.157 -59.574 -6.894 1.00 85.70 118 GLU G O 1
ATOM 4620 N N . ASP G 1 120 ? -52.229 -58.372 -8.785 1.00 78.02 119 ASP G N 1
ATOM 4621 C CA . ASP G 1 120 ? -50.778 -58.149 -8.771 1.00 71.91 119 ASP G CA 1
ATOM 4622 C C . ASP G 1 120 ? -50.313 -57.125 -7.727 1.00 70.10 119 ASP G C 1
ATOM 4623 O O . ASP G 1 120 ? -49.260 -57.284 -7.090 1.00 74.44 119 ASP G O 1
ATOM 4628 N N . PHE G 1 121 ? -51.101 -56.082 -7.552 1.00 62.51 120 PHE G N 1
ATOM 4629 C CA . PHE G 1 121 ? -50.709 -54.978 -6.727 1.00 59.59 120 PHE G CA 1
ATOM 4630 C C . PHE G 1 121 ? -51.447 -54.933 -5.410 1.00 62.47 120 PHE G C 1
ATOM 4631 O O . PHE G 1 121 ? -51.353 -53.930 -4.693 1.00 66.41 120 PHE G O 1
ATOM 4639 N N . GLN G 1 122 ? -52.193 -55.985 -5.089 1.00 66.51 121 GLN G N 1
ATOM 4640 C CA . GLN G 1 122 ? -53.079 -55.961 -3.897 1.00 67.26 121 GLN G CA 1
ATOM 4641 C C . GLN G 1 122 ? -52.305 -55.888 -2.580 1.00 64.54 121 GLN G C 1
ATOM 4642 O O . GLN G 1 122 ? -52.617 -55.083 -1.703 1.00 67.75 121 GLN G O 1
ATOM 4648 N N . HIS G 1 123 ? -51.285 -56.722 -2.451 1.00 60.57 122 HIS G N 1
ATOM 4649 C CA . HIS G 1 123 ? -50.592 -56.845 -1.194 1.00 62.93 122 HIS G CA 1
ATOM 4650 C C . HIS G 1 123 ? -49.194 -56.264 -1.247 1.00 54.44 122 HIS G C 1
ATOM 4651 O O . HIS G 1 123 ? -48.241 -56.944 -0.932 1.00 51.48 122 HIS G O 1
ATOM 4658 N N . THR G 1 124 ? -49.096 -54.996 -1.631 1.00 49.27 123 THR G N 1
ATOM 4659 C CA . THR G 1 124 ? -47.835 -54.283 -1.639 1.00 51.73 123 THR G CA 1
ATOM 4660 C C . THR G 1 124 ? -47.944 -52.984 -0.839 1.00 53.42 123 THR G C 1
ATOM 4661 O O . THR G 1 124 ? -48.974 -52.716 -0.270 1.00 56.29 123 THR G O 1
ATOM 4665 N N . ASP G 1 125 ? -46.871 -52.192 -0.809 1.00 55.09 124 ASP G N 1
ATOM 4666 C CA . ASP G 1 125 ? -46.752 -51.024 0.075 1.00 51.36 124 ASP G CA 1
ATOM 4667 C C . ASP G 1 125 ? -47.001 -49.723 -0.620 1.00 54.84 124 ASP G C 1
ATOM 4668 O O . ASP G 1 125 ? -46.427 -48.707 -0.221 1.00 62.72 124 ASP G O 1
ATOM 4673 N N . ILE G 1 126 ? -47.803 -49.725 -1.682 1.00 52.96 125 ILE G N 1
ATOM 4674 C CA . ILE G 1 126 ? -48.152 -48.452 -2.325 1.00 53.83 125 ILE G CA 1
ATOM 4675 C C . ILE G 1 126 ? -49.651 -48.172 -2.277 1.00 50.79 125 ILE G C 1
ATOM 4676 O O . ILE G 1 126 ? -50.466 -49.094 -2.147 1.00 46.57 125 ILE G O 1
ATOM 4681 N N . ALA G 1 127 ? -49.989 -46.890 -2.396 1.00 49.84 126 ALA G N 1
ATOM 4682 C CA . ALA G 1 127 ? -51.372 -46.454 -2.443 1.00 52.31 126 ALA G CA 1
ATOM 4683 C C . ALA G 1 127 ? -52.063 -46.981 -3.728 1.00 55.28 126 ALA G C 1
ATOM 4684 O O . ALA G 1 127 ? -51.512 -46.922 -4.820 1.00 51.04 126 ALA G O 1
ATOM 4686 N N . THR G 1 128 ? -53.262 -47.523 -3.559 1.00 55.46 127 THR G N 1
ATOM 4687 C CA . THR G 1 128 ? -54.030 -48.030 -4.661 1.00 60.87 127 THR G CA 1
ATOM 4688 C C . THR G 1 128 ? -55.330 -47.237 -4.804 1.00 59.89 127 THR G C 1
ATOM 4689 O O . THR G 1 128 ? -55.914 -46.808 -3.801 1.00 54.85 127 THR G O 1
ATOM 4693 N N . VAL G 1 129 ? -55.744 -47.010 -6.059 1.00 64.02 128 VAL G N 1
ATOM 4694 C CA . VAL G 1 129 ? -56.929 -46.196 -6.369 1.00 60.13 128 VAL G CA 1
ATOM 4695 C C . VAL G 1 129 ? -58.181 -47.014 -6.110 1.00 57.20 128 VAL G C 1
ATOM 4696 O O . VAL G 1 129 ? -58.288 -48.160 -6.572 1.00 52.59 128 VAL G O 1
ATOM 4700 N N . ALA G 1 130 ? -59.096 -46.410 -5.343 1.00 60.40 129 ALA G N 1
ATOM 4701 C CA . ALA G 1 130 ? -60.429 -46.961 -5.059 1.00 62.23 129 ALA G CA 1
ATOM 4702 C C . ALA G 1 130 ? -61.388 -46.573 -6.191 1.00 62.88 129 ALA G C 1
ATOM 4703 O O . ALA G 1 130 ? -61.416 -45.418 -6.640 1.00 59.29 129 ALA G O 1
ATOM 4705 N N . LEU G 1 131 ? -62.163 -47.544 -6.659 1.00 67.33 130 LEU G N 1
ATOM 4706 C CA . LEU G 1 131 ? -63.170 -47.271 -7.680 1.00 76.02 130 LEU G CA 1
ATOM 4707 C C . LEU G 1 131 ? -64.378 -46.566 -7.067 1.00 78.26 130 LEU G C 1
ATOM 4708 O O . LEU G 1 131 ? -65.015 -47.124 -6.169 1.00 77.16 130 LEU G O 1
ATOM 4713 N N . PRO G 1 132 ? -64.728 -45.371 -7.589 1.00 81.98 131 PRO G N 1
ATOM 4714 C CA . PRO G 1 132 ? -65.557 -44.387 -6.893 1.00 89.37 131 PRO G CA 1
ATOM 4715 C C . PRO G 1 132 ? -67.058 -44.739 -6.874 1.00 83.73 131 PRO G C 1
ATOM 4716 O O . PRO G 1 132 ? -67.438 -45.878 -7.162 1.00 83.57 131 PRO G O 1
ATOM 4720 N N . VAL H 2 47 ? -68.406 -32.582 -25.339 1.00 110.51 47 VAL H N 1
ATOM 4721 C CA . VAL H 2 47 ? -68.515 -34.011 -24.863 1.00 112.86 47 VAL H CA 1
ATOM 4722 C C . VAL H 2 47 ? -67.735 -34.191 -23.548 1.00 116.60 47 VAL H C 1
ATOM 4723 O O . VAL H 2 47 ? -66.516 -34.000 -23.546 1.00 124.68 47 VAL H O 1
ATOM 4727 N N . PRO H 2 48 ? -68.419 -34.550 -22.430 1.00 111.90 48 PRO H N 1
ATOM 4728 C CA . PRO H 2 48 ? -67.687 -34.932 -21.203 1.00 109.11 48 PRO H CA 1
ATOM 4729 C C . PRO H 2 48 ? -66.768 -36.166 -21.367 1.00 114.14 48 PRO H C 1
ATOM 4730 O O . PRO H 2 48 ? -66.973 -37.022 -22.261 1.00 107.42 48 PRO H O 1
ATOM 4734 N N . LEU H 2 49 ? -65.765 -36.241 -20.493 1.00 104.80 49 LEU H N 1
ATOM 4735 C CA . LEU H 2 49 ? -64.690 -37.211 -20.635 1.00 91.03 49 LEU H CA 1
ATOM 4736 C C . LEU H 2 49 ? -65.210 -38.636 -20.501 1.00 84.38 49 LEU H C 1
ATOM 4737 O O . LEU H 2 49 ? -64.934 -39.483 -21.356 1.00 85.24 49 LEU H O 1
ATOM 4742 N N . ARG H 2 50 ? -65.996 -38.899 -19.465 1.00 84.12 50 ARG H N 1
ATOM 4743 C CA . ARG H 2 50 ? -66.523 -40.263 -19.244 1.00 87.74 50 ARG H CA 1
ATOM 4744 C C . ARG H 2 50 ? -67.138 -40.899 -20.502 1.00 87.01 50 ARG H C 1
ATOM 4745 O O . ARG H 2 50 ? -67.002 -42.107 -20.718 1.00 87.72 50 ARG H O 1
ATOM 4753 N N . ASP H 2 51 ? -67.802 -40.077 -21.322 1.00 88.68 51 ASP H N 1
ATOM 4754 C CA . ASP H 2 51 ? -68.541 -40.551 -22.512 1.00 88.40 51 ASP H CA 1
ATOM 4755 C C . ASP H 2 51 ? -67.640 -40.714 -23.741 1.00 78.19 51 ASP H C 1
ATOM 4756 O O . ASP H 2 51 ? -67.880 -41.579 -24.578 1.00 71.88 51 ASP H O 1
ATOM 4761 N N . GLU H 2 52 ? -66.610 -39.880 -23.861 1.00 76.46 52 GLU H N 1
ATOM 4762 C CA . GLU H 2 52 ? -65.569 -40.097 -24.887 1.00 74.39 52 GLU H CA 1
ATOM 4763 C C . GLU H 2 52 ? -64.879 -41.475 -24.741 1.00 74.07 52 GLU H C 1
ATOM 4764 O O . GLU H 2 52 ? -64.662 -42.192 -25.736 1.00 61.18 52 GLU H O 1
ATOM 4770 N N . LEU H 2 53 ? -64.569 -41.839 -23.488 1.00 71.62 53 LEU H N 1
ATOM 4771 C CA . LEU H 2 53 ? -63.839 -43.075 -23.165 1.00 70.47 53 LEU H CA 1
ATOM 4772 C C . LEU H 2 53 ? -64.738 -44.295 -23.300 1.00 71.71 53 LEU H C 1
ATOM 4773 O O . LEU H 2 53 ? -64.315 -45.412 -23.702 1.00 65.58 53 LEU H O 1
ATOM 4778 N N . ALA H 2 54 ? -65.994 -44.079 -22.951 1.00 71.60 54 ALA H N 1
ATOM 4779 C CA . ALA H 2 54 ? -66.991 -45.096 -23.159 1.00 70.02 54 ALA H CA 1
ATOM 4780 C C . ALA H 2 54 ? -67.115 -45.352 -24.663 1.00 64.24 54 ALA H C 1
ATOM 4781 O O . ALA H 2 54 ? -67.201 -46.500 -25.110 1.00 64.79 54 ALA H O 1
ATOM 4783 N N . ALA H 2 55 ? -67.068 -44.286 -25.452 1.00 53.53 55 ALA H N 1
ATOM 4784 C CA . ALA H 2 55 ? -67.207 -44.448 -26.885 1.00 59.87 55 ALA H CA 1
ATOM 4785 C C . ALA H 2 55 ? -66.053 -45.262 -27.423 1.00 66.28 55 ALA H C 1
ATOM 4786 O O . ALA H 2 55 ? -66.246 -46.274 -28.124 1.00 70.45 55 ALA H O 1
ATOM 4788 N N . ILE H 2 56 ? -64.849 -44.833 -27.047 1.00 70.35 56 ILE H N 1
ATOM 4789 C CA . ILE H 2 56 ? -63.618 -45.504 -27.467 1.00 68.66 56 ILE H CA 1
ATOM 4790 C C . ILE H 2 56 ? -63.614 -46.969 -27.025 1.00 64.20 56 ILE H C 1
ATOM 4791 O O . ILE H 2 56 ? -63.099 -47.844 -27.741 1.00 59.12 56 ILE H O 1
ATOM 4796 N N . ARG H 2 57 ? -64.193 -47.242 -25.857 1.00 63.87 57 ARG H N 1
ATOM 4797 C CA . ARG H 2 57 ? -64.250 -48.631 -25.339 1.00 61.79 57 ARG H CA 1
ATOM 4798 C C . ARG H 2 57 ? -65.099 -49.552 -26.235 1.00 62.13 57 ARG H C 1
ATOM 4799 O O . ARG H 2 57 ? -64.725 -50.717 -26.527 1.00 48.79 57 ARG H O 1
ATOM 4807 N N . HIS H 2 58 ? -66.247 -49.017 -26.671 1.00 64.66 58 HIS H N 1
ATOM 4808 C CA . HIS H 2 58 ? -67.195 -49.781 -27.490 1.00 59.38 58 HIS H CA 1
ATOM 4809 C C . HIS H 2 58 ? -66.568 -49.990 -28.847 1.00 57.02 58 HIS H C 1
ATOM 4810 O O . HIS H 2 58 ? -66.465 -51.128 -29.332 1.00 56.58 58 HIS H O 1
ATOM 4817 N N . ARG H 2 59 ? -66.103 -48.907 -29.459 1.00 53.77 59 ARG H N 1
ATOM 4818 C CA . ARG H 2 59 ? -65.436 -49.061 -30.750 1.00 57.46 59 ARG H CA 1
ATOM 4819 C C . ARG H 2 59 ? -64.369 -50.162 -30.681 1.00 62.69 59 ARG H C 1
ATOM 4820 O O . ARG H 2 59 ? -64.450 -51.151 -31.417 1.00 63.58 59 ARG H O 1
ATOM 4828 N N . CYS H 2 60 ? -63.397 -49.996 -29.766 1.00 65.45 60 CYS H N 1
ATOM 4829 C CA . CYS H 2 60 ? -62.209 -50.874 -29.700 1.00 65.81 60 CYS H CA 1
ATOM 4830 C C . CYS H 2 60 ? -62.582 -52.315 -29.350 1.00 60.41 60 CYS H C 1
ATOM 4831 O O . CYS H 2 60 ? -62.027 -53.287 -29.905 1.00 52.52 60 CYS H O 1
ATOM 4834 N N . ALA H 2 61 ? -63.527 -52.455 -28.427 1.00 60.69 61 ALA H N 1
ATOM 4835 C CA . ALA H 2 61 ? -63.975 -53.777 -28.024 1.00 57.31 61 ALA H CA 1
ATOM 4836 C C . ALA H 2 61 ? -64.764 -54.468 -29.137 1.00 60.72 61 ALA H C 1
ATOM 4837 O O . ALA H 2 61 ? -64.668 -55.685 -29.304 1.00 66.67 61 ALA H O 1
ATOM 4839 N N . ALA H 2 62 ? -65.512 -53.697 -29.921 1.00 60.22 62 ALA H N 1
ATOM 4840 C CA . ALA H 2 62 ? -66.261 -54.260 -31.053 1.00 61.55 62 ALA H CA 1
ATOM 4841 C C . ALA H 2 62 ? -65.343 -54.849 -32.130 1.00 65.35 62 ALA H C 1
ATOM 4842 O O . ALA H 2 62 ? -65.729 -55.799 -32.831 1.00 70.58 62 ALA H O 1
ATOM 4844 N N . LEU H 2 63 ? -64.126 -54.297 -32.262 1.00 62.49 63 LEU H N 1
ATOM 4845 C CA . LEU H 2 63 ? -63.191 -54.728 -33.329 1.00 57.05 63 LEU H CA 1
ATOM 4846 C C . LEU H 2 63 ? -62.977 -56.234 -33.304 1.00 53.81 63 LEU H C 1
ATOM 4847 O O . LEU H 2 63 ? -63.065 -56.866 -32.247 1.00 50.33 63 LEU H O 1
ATOM 4852 N N . PRO H 2 64 ? -62.692 -56.815 -34.475 1.00 52.39 64 PRO H N 1
ATOM 4853 C CA . PRO H 2 64 ? -62.432 -58.238 -34.480 1.00 52.43 64 PRO H CA 1
ATOM 4854 C C . PRO H 2 64 ? -61.197 -58.507 -33.665 1.00 60.81 64 PRO H C 1
ATOM 4855 O O . PRO H 2 64 ? -60.194 -57.765 -33.751 1.00 66.39 64 PRO H O 1
ATOM 4859 N N . VAL H 2 65 ? -61.289 -59.549 -32.856 1.00 63.44 65 VAL H N 1
ATOM 4860 C CA . VAL H 2 65 ? -60.135 -60.096 -32.174 1.00 57.60 65 VAL H CA 1
ATOM 4861 C C . VAL H 2 65 ? -59.240 -60.795 -33.191 1.00 59.25 65 VAL H C 1
ATOM 4862 O O . VAL H 2 65 ? -59.560 -61.882 -33.653 1.00 59.79 65 VAL H O 1
ATOM 4866 N N . VAL H 2 66 ? -58.114 -60.158 -33.526 1.00 64.83 66 VAL H N 1
ATOM 4867 C CA . VAL H 2 66 ? -57.162 -60.710 -34.489 1.00 67.63 66 VAL H CA 1
ATOM 4868 C C . VAL H 2 66 ? -56.070 -61.556 -33.827 1.00 69.92 66 VAL H C 1
ATOM 4869 O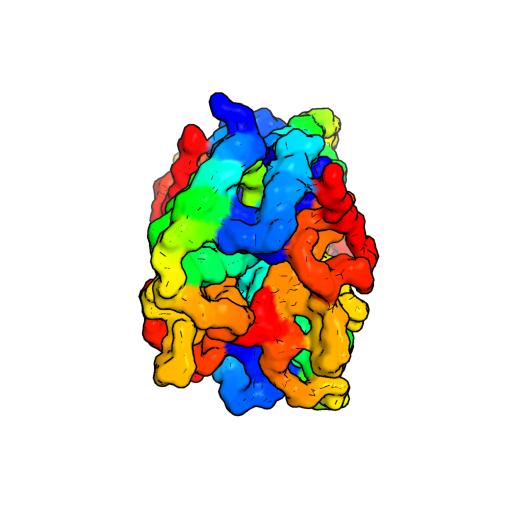 O . VAL H 2 66 ? -55.295 -62.212 -34.521 1.00 68.73 66 VAL H O 1
ATOM 4873 N N . ASP H 2 67 ? -56.019 -61.541 -32.493 1.00 80.54 67 ASP H N 1
ATOM 4874 C CA . ASP H 2 67 ? -55.164 -62.465 -31.708 1.00 84.38 67 ASP H CA 1
ATOM 4875 C C . ASP H 2 67 ? -55.652 -62.535 -30.254 1.00 81.36 67 ASP H C 1
ATOM 4876 O O . ASP H 2 67 ? -55.506 -61.571 -29.508 1.00 77.27 67 ASP H O 1
ATOM 4881 N N . ASN H 2 68 ? -56.236 -63.658 -29.847 1.00 79.53 68 ASN H N 1
ATOM 4882 C CA . ASN H 2 68 ? -56.652 -63.796 -28.455 1.00 85.17 68 ASN H CA 1
ATOM 4883 C C . ASN H 2 68 ? -55.725 -64.720 -27.683 1.00 87.71 68 ASN H C 1
ATOM 4884 O O . ASN H 2 68 ? -55.794 -65.937 -27.844 1.00 88.95 68 ASN H O 1
ATOM 4889 N N . ARG H 2 69 ? -54.847 -64.131 -26.866 1.00 91.64 69 ARG H N 1
ATOM 4890 C CA . ARG H 2 69 ? -53.963 -64.878 -25.951 1.00 87.74 69 ARG H CA 1
ATOM 4891 C C . ARG H 2 69 ? -53.770 -64.072 -24.662 1.00 90.25 69 ARG H C 1
ATOM 4892 O O . ARG H 2 69 ? -54.351 -63.001 -24.523 1.00 101.00 69 ARG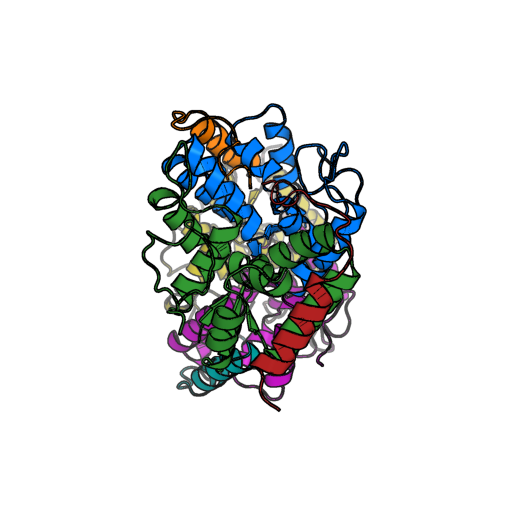 H O 1
ATOM 4900 N N . SER H 2 70 ? -52.982 -64.589 -23.718 1.00 93.76 70 SER H N 1
ATOM 4901 C CA . SER H 2 70 ? -52.709 -63.898 -22.447 1.00 94.85 70 SER H CA 1
ATOM 4902 C C . SER H 2 70 ? -51.253 -64.116 -22.024 1.00 99.74 70 SER H C 1
ATOM 4903 O O . SER H 2 70 ? -50.783 -65.254 -22.059 1.00 83.93 70 SER H O 1
ATOM 4906 N N . ALA H 2 71 ? -50.559 -63.031 -21.642 1.00 100.02 71 ALA H N 1
ATOM 4907 C CA . ALA H 2 71 ? -49.160 -63.041 -21.168 1.00 85.34 71 ALA H CA 1
ATOM 4908 C C . ALA H 2 71 ? -48.151 -63.534 -22.195 1.00 93.42 71 ALA H C 1
ATOM 4909 O O . ALA H 2 71 ? -47.072 -62.962 -22.294 1.00 89.87 71 ALA H O 1
ATOM 4911 N N . GLU H 2 72 ? -48.482 -64.600 -22.936 1.00 106.35 72 GLU H N 1
ATOM 4912 C CA . GLU H 2 72 ? -47.616 -65.136 -24.018 1.00 103.12 72 GLU H CA 1
ATOM 4913 C C . GLU H 2 72 ? -47.740 -64.334 -25.326 1.00 99.38 72 GLU H C 1
ATOM 4914 O O . GLU H 2 72 ? -47.035 -64.617 -26.311 1.00 94.64 72 GLU H O 1
ATOM 4920 N N . ALA H 2 73 ? -48.620 -63.327 -25.333 1.00 96.13 73 ALA H N 1
ATOM 4921 C CA . ALA H 2 73 ? -48.560 -62.288 -26.354 1.00 92.59 73 ALA H CA 1
ATOM 4922 C C . ALA H 2 73 ? -47.132 -61.745 -26.368 1.00 94.17 73 ALA H C 1
ATOM 4923 O O . ALA H 2 73 ? -46.627 -61.329 -27.407 1.00 94.49 73 ALA H O 1
ATOM 4925 N N . ILE H 2 74 ? -46.483 -61.787 -25.202 1.00 105.02 74 ILE H N 1
ATOM 4926 C CA . ILE H 2 74 ? -45.024 -61.602 -25.075 1.00 95.69 74 ILE H CA 1
ATOM 4927 C C . ILE H 2 74 ? -44.280 -62.846 -24.527 1.00 93.72 74 ILE H C 1
ATOM 4928 O O . ILE H 2 74 ? -43.325 -63.329 -25.152 1.00 84.61 74 ILE H O 1
ATOM 4933 N N . LEU H 2 75 ? -44.718 -63.302 -23.337 1.00 91.32 75 LEU H N 1
ATOM 4934 C CA . LEU H 2 75 ? -44.145 -64.430 -22.556 1.00 93.14 75 LEU H CA 1
ATOM 4935 C C . LEU H 2 75 ? -43.005 -64.012 -21.596 1.00 92.27 75 LEU H C 1
ATOM 4936 O O . LEU H 2 75 ? -42.811 -64.653 -20.557 1.00 96.75 75 LEU H O 1
ATOM 4941 N N . GLY H 2 76 ? -42.283 -62.934 -21.931 1.00 91.76 76 GLY H N 1
ATOM 4942 C CA . GLY H 2 76 ? -41.125 -62.456 -21.147 1.00 80.96 76 GLY H CA 1
ATOM 4943 C C . GLY H 2 76 ? -41.010 -60.942 -21.149 1.00 74.95 76 GLY H C 1
ATOM 4944 O O . GLY H 2 76 ? -40.011 -60.393 -20.697 1.00 75.21 76 GLY H O 1
#

Radius of gyration: 28.01 Å; Cα contacts (8 Å, |Δi|>4): 1237; chains: 8; bounding box: 89×60×39 Å

Organism: Mycobacterium tuberculosis (strain ATCC 25618 / H37Rv) (NCBI:txid83332)

Foldseek 3Di:
DEEEALQLVLCLLVVHDQNVLSVVLLVVDLAYEYEVLRLVVNLVVQCVVVNVVSVVVSVVVCVVSVYHHDYQDVQLVVVLVVQCVPFNPDPPDAADDPSNSRSVSVCVVVVHAYEHDDDHPPPGDGHHRDGD/DDPVVVVVVVVVVVVPDDDDDDDPCPVDVD/DEEEALALLLCQLVVHDCNVLSVQLLVVDLAYEYEPLRVVVNLVVQCVVVNVVSSVVSVVVCVVSVYHHDYQDPQLVVVLVVQCVPFNDDPVDEEDDPSVSSSVSVQVVVVHAYEHDDDHCVDGDGHHRDGD/DDPVVVVVVVVVVVVPDPPPDDDDDPVPPD/DEEEALQLVLCLLVVHDPNVLVVVLLVVDLAYEYEPLSLVVNLVVQCVVVNCVSVVVSVVVCVVSVYHHDYQDPQLLVQLVVQCVVFNDDDPRLEDDPSVSNSNSVCVVVVHAYEHDDCHCVPGDGHHRDTD/DDDVVVVVVVVVVVVPDDDPDDDDPVVPDD/DEEEALQLLLCLLVVHDPNVLSVVLQVVVLAYEYEPLRLVVNLVVQCVVVNVVSVVVSVCCCVVSVYDHDYQDPQLVVQLVVQCVPFNDDDPDEEDDPSVSNSCSVCVVVVHAYEHDDDHPVPGDHHHRDRD/DDDVVVVVVVCCVVVVDDDPDDDPCVVVVD

GO terms:
  GO:0045926 negative regulation of growth (P, IMP)

InterPro domains:
  IPR002716 PIN domain [PF01850] (1-124)
  IPR022907 VapC family [MF_00265] (1-130)
  IPR029060 PIN-like domain superfamily [SSF88723] (1-127)
  IPR050556 Type II toxin-antitoxin system RNase [PTHR33653] (1-122)

B-factor: mean 60.99, std 18.03, range [26.33, 145.31]

Nearest PDB structures (foldseek):
  4xgq-assembly2_G  TM=1.008E+00  e=9.629E-27  Mycobacterium tuberculosis H37Rv
  4xgr-assembly1_A  TM=9.993E-01  e=1.802E-22  Mycobacterium tuberculosis H37Rv
  5wzf-assembly1_A  TM=7.888E-01  e=1.032E-05  Mycobacterium tuberculosis H37Rv
  5x3t-assembly1_H  TM=7.925E-01  e=1.510E-05  Mycobacterium tuberculosis H37Rv
  5wz4-assembly1_B  TM=7.641E-01  e=1.100E-05  Mycobacterium tuberculosis H37Rv

Sequence (648 aa):
MMVIDTSALVAMLSDEPDAERFEAAVEADHIRLMSTASYLETALVIEARFGEPGGRELDLWLHRAAVDLVAVHADQADAARAAYRTYGKGRHRAGLNYGDCFSYGLAKISGQPLLFKGEDFQHTDIATVALPVPLRDELAAIRHRCAALPVVDNRSAEAILGMMVIDTSALVAMLSDEPDAERFEAAVEADHIRLMSTASYLETALVIEARFGEPGGRELDLWLHRAAVDLVAVHADQADAARAAYRTYGKGRHRAGLNYGDCFSYGLAKISGQPLLFKGEDFQHTDIATVALPVPLRDELAAIRHRCAALPVVDNRSAEAILGMMVIDTSALVAMLSDEPDAERFEAAVEADHIRLMSTASYLETALVIEARFGEPGGRELDLWLHRAAVDLVAVHADQADAARAAYRTYGKGRHRAGLNYGDCFSYGLAKISGQPLLFKGEDFQHTDIATVALPVPLRDELAAIRHRCAALPVVDNRSAEAILGMMVIDTSALVAMLSDEPDAERFEAAVEADHIRLMSTASYLETALVIEARFGEPGGRELDLWLHRAAVDLVAVHADQADAARAAYRTYGKGRHRAGLNYGDCFSYGLAKISGQPLLFKGEDFQHTDIATVALPVPLRDELAAIRHRCAALPVVDNRSAEAILG

Solvent-accessible surface area: 26890 Å² total; per-residue (Å²): 25,2,0,0,3,11,35,0,0,22,0,1,0,21,60,55,133,47,1,129,108,4,3,28,4,0,46,82,40,60,8,9,0,0,0,0,0,0,7,0,29,0,0,6,15,1,18,19,64,9,15,91,53,0,0,144,19,0,63,86,0,17,128,108,0,55,18,22,50,10,10,1,25,34,50,2,1,70,23,2,22,41,9,26,101,86,66,4,60,21,178,158,116,63,6,0,25,1,1,14,0,3,0,4,0,0,1,86,67,11,56,27,39,1,3,22,65,43,105,34,4,79,150,27,70,20,62,68,30,89,54,92,191,55,39,104,81,78,0,21,41,5,14,102,111,0,32,85,45,100,70,103,63,90,181,78,62,20,13,16,130,12,32,1,0,1,1,10,35,0,0,22,1,0,0,20,70,61,133,65,4,127,105,7,3,27,4,0,46,84,31,68,7,11,0,0,0,1,0,0,8,0,16,0,0,6,34,0,17,28,84,9,18,103,72,0,0,143,12,0,54,58,1,18,145,90,0,53,20,15,60,10,10,1,31,40,54,4,1,68,24,1,25,47,10,25,109,111,64,18,81,32,174,183,204,54,10,1,27,0,0,12,0,3,1,2,0,0,1,83,70,11,59,26,36,0,1,29,66,46,111,34,3,110,164,26,77,23,63,60,32,85,62,95,150,58,26,116,72,60,0,18,47,6,23,107,116,0,31,87,35,106,76,108,31,137,87,90,64,94,3,12,38,8,80,0,0,0,3,11,31,0,0,18,0,0,0,21,62,58,122,51,1,99,99,7,2,35,5,0,63,86,39,163,85,16,16,0,0,2,0,1,8,1,18,0,0,6,20,0,21,26,46,10,15,98,54,0,0,163,14,0,65,76,0,20,153,114,1,73,21,73,68,38,12,1,60,39,69,6,1,70,20,0,23,44,7,22,107,85,60,2,63,37,237,158,131,51,10,0,20,0,1,10,0,3,0,6,0,5,1,95,84,39,61,45,34,0,1,32,58,48,110,35,2,110,165,29,74,19,63,69,33,86,60,96,189,40,30,114,79,49,0,16,48,5,22,109,116,0,32,89,36,109,84,113,28,129,96,72,59,93,9,6,33,19,82,0,0,0,2,10,36,0,0,17,0,0,0,23,66,51,126,52,3,104,91,6,5,21,6,0,65,75,42,130,90,17,15,0,1,2,0,0,8,1,16,0,0,7,32,0,19,28,36,10,14,95,56,0,1,156,21,0,62,80,0,19,136,112,0,67,19,76,64,42,13,1,58,42,71,8,1,70,22,1,24,45,8,26,116,94,61,7,38,2,170,180,133,45,8,0,20,0,0,7,0,2,1,4,0,4,2,88,80,39,56,46,35,0,0,22,70,44,115,30,1,102,163,25,71,21,58,64,30,88,50,90,144,86,31,105,67,40,0,22,38,2,26,102,119,0,29,88,48,104,80,104,44,106,68,98,68,49,13,7,75,11

Secondary structure (DSSP, 8-state):
-EEE-HHHHHHHHHT-TTHHHHHHHHHH-S-EEEEHHHHHHHHHHHHHHSHHHHHHHHHHHHHHTT-EEE-B-HHHHHHHHHHHHHHB--SS---B-TTHHHHHHHHHHHT--EE--SSTTSSSSSPBPP--/--HHHHHHHHHHHHHHSPPSS-SS--S---/-EEE-HHHHHHHHTT-TTHHHHHHHHHH-S-EEEEHHHHHHHHHHHHHHSHHHHHHHHHHHHHHTT-EEE-B-HHHHHHHHHHHHHHB--SS---B-HHHHHHHHHHHHH---EE--SSTTTTSSSPBPPP-/--HHHHHHHHHHHHHTS--S----TTSS--/-EEE-HHHHHHHHTT-TTHHHHHHHHHH-S-EEEEHHHHHHHHHHHHHHHHHHHHHHHHHHHHHTT-EEE-B-HHHHHHHHHHHHHH---SSS----HHHHHHHHHHHHHT--EE--SSTTSSSSS-BPPP-/--HHHHHHHHHHHHHTS-------SSSS--/-EEE-HHHHHHTTTT-TTHHHHHHHHHHS--EEEEHHHHHHHHHHHHHHSHHHHHHHHHH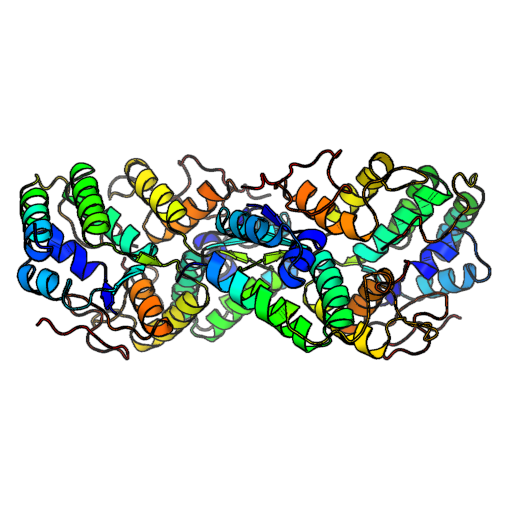HHHHTT-EEE-B-HHHHHHHHHHHHHHB-BTTB--B-HHHHHHHHHHHHH---EE--SSSSTTSSS-BPPP-/--HHHHHHHHHHHHHHS--S---SSTTT--

CATH classification: 3.40.50.1010